Protein AF-A0A7Z2VK58-F1 (afdb_monomer_lite)

Secondary structure (DSSP, 8-state):
------------------SSS-SSSS------------PPP---TTEEEEEEEEEEEETTTTEEEEEEEEEEEETTT--EEEEEEE-GGGPEEPPTTEEEE-TTS--TT-EEEEEETTEEEEEEEEEEEEEETT-TT---EEEEEEEEEETTTTEEEEEEEEETSEEEEETTTTEEEEE----S-----TT-EEEEETTT--EEEEESEEE-TTTHHHHTTSBSSPPPTTPEEEEEEEEESSPPPTTS-EEEETTEEEEEEEEEEPTTS-EEE--B-SS--SEEEEEEETTEEEEEEEETTTTEEEEEEESSTTSS-EESSPTTEEEEEEE-TTSSEEEEEEEEEETTTTEE-S--EEEEEETTT--EEEEEPP-SSS---EEEEEEETTTEEEEEE-S-TT---EEEETTTTEEEE-SS---TTT----BS--TT-S--SPPPEEEETTEE---SS---EEBTTS-EEEEHHHHHHHTTPEEEEETTEEEEEETTEEEEE-GGG-EEETTEEEEEHHHHHHHTTEEEEEE---TT-TT--EEEEEETT-BHHHHHHH-TT-EE-S---EEEEETTTEEEEE-GGGGTTEEEEEETTTEEEEEETTEEEEEEETT--BSSGGGT-----BHHHHHHHH---EEEEETTEEEEEEE-SSEEEEEEEETTEEEEEEEEE---

Organism: NCBI:txid2728023

Foldseek 3Di:
DDDDDDDDDDDDDDDDDDPPPPPPDDPPPPPPPPQPAPPFQPDDFFKKKFKAWDFDDDVVQLKTWIKIWIWIFGQFFLDIDIDMDTDCVPIDHAPPQKHKAQPPPDPSFLKAWAADPVGIKIKGKGKIWIFGNPDPPTDTWMKIWIWIAHPVVRDIDTQDIDIQWGKHDARLQQKIWTFHPPVDDDDQDQFGIFIAHSVPRDTLDGGSDWDHPPCQLVCAQQFPDGADGSWTKTKGWDKDQDDDPPLFDWDDRPSIIITIWIWTAHSNSDIDTTHGDPPRAQWSHWDDDAQKIWTQGADPVLRDTFTFIDNPVPPDTDGPDDRQWDWDWDAFSNRQKIKIKTFGAPPVVRDTWLAIKIWIAGRNPRHTPDIAHDLFDSHSQWDWARQQGRQKTWIDGPDDPGGFTWMAGRNQRFTFGDPDVPPVRRTHGMHHHCNQPNGPDNDAREAELLRTFTHPHGAWTGGSVLFIKGFPVSVLVSVVWDWDDDPQWIWTHDPPFIAIDHNVQWGDTPNTIIHGQQSVCVRQQKAWDWDCDAVVGHPRIHIYIYGLPQFPVSVCVSCVVWDWDQADFAWADDPQQDIDTDGDPNQPQWIWTDDRVFWIFIGGVRTTQWIGRPAFITSGSLRVSQPDQFQVSCCVSQNDADWDDDPQWIWGWDGDPFWIWIFIGRPGGTRHIHTYGHDD

Sequence (680 aa):
MNRLYANVKAAKGFSNAILCMVVLFASMGLGLTIGSGTLNAEGKANVRTDISFDYDSRTDSKQWIPRATITSGDFSNGNITVDKYSFPEFALEAPAKGELSDNCGFKKNNVHWVQTSKGDKVYWADCYSVKASSSSIGFMKIVSRLYEFDVATKQIKLVKEAPDRFIDFYPSFGGYSIYKKDYYNDQVGTDRFHIYSIATNKLVKKVHSVNGEGSENAIMNRYNRAPAPGALIVIELTQTKVEPGSDKFYSKLGNMYYIERTLELFKDGKSKELVFNKNQASREWEKKVGVLLYAKYYDSKKKQWFVGYSTNNGKSFTSISQTGMDATAAFSPNNKYVIVTEVPLNRNKRSKTVDYSTTIVDAATGKTLRKLPIFGSNNFYHTFYWKYGDEMVGVYFFDYKGSKDGYLNLSSGKFTLASDYAERWKVSKNSGSFADLLSPETPPRLILDGKPVSFEEQGPFLAADGQWYVGVSDFAEAVKARMTESRGIVTLSNGAESIKLKSDALISLNGLVYAPVNELTAGFGIVAAFDHGLPGENGKRQLFLYSNRMNQEQFLATYPEAVRVNNQAFYRSIGGNQVERVTGAKTEGYATYGIYNELYFTFKDGKLISIDNGLYPSATMKGLQNYEDKFNSVIQAYGAAKSIKSGSGEILVYPSKDHMKVFYFVGKELQRVFYVPIEK

Radius of gyration: 31.84 Å; chains: 1; bounding box: 99×71×105 Å

pLDDT: mean 73.6, std 17.65, range [22.88, 96.44]

Structure (mmCIF, N/CA/C/O backbone):
data_AF-A0A7Z2VK58-F1
#
_entry.id   AF-A0A7Z2VK58-F1
#
loop_
_atom_site.group_PDB
_atom_site.id
_atom_site.type_symbol
_atom_site.label_atom_id
_atom_site.label_alt_id
_atom_site.label_comp_id
_atom_site.label_asym_id
_atom_site.label_entity_id
_atom_site.label_seq_id
_atom_site.pdbx_PDB_ins_code
_atom_site.Cartn_x
_atom_site.Cartn_y
_atom_site.Cartn_z
_atom_site.occupancy
_atom_site.B_iso_or_equiv
_atom_site.auth_seq_id
_atom_site.auth_comp_id
_atom_site.auth_asym_id
_atom_site.auth_atom_id
_atom_site.pdbx_PDB_model_num
ATOM 1 N N . MET A 1 1 ? -53.753 8.808 -23.499 1.00 30.89 1 MET A N 1
ATOM 2 C CA . MET A 1 1 ? -55.022 8.704 -24.253 1.00 30.89 1 MET A CA 1
ATOM 3 C C . MET A 1 1 ? -54.820 9.403 -25.587 1.00 30.89 1 MET A C 1
ATOM 5 O O . MET A 1 1 ? -54.348 10.522 -25.556 1.00 30.89 1 MET A O 1
ATOM 9 N N . ASN A 1 2 ? -55.102 8.877 -26.768 1.00 29.45 2 ASN A N 1
ATOM 10 C CA . ASN A 1 2 ? -55.418 7.539 -27.249 1.00 29.45 2 ASN A CA 1
ATOM 11 C C . ASN A 1 2 ? -55.186 7.589 -28.775 1.00 29.45 2 ASN A C 1
ATOM 13 O O . ASN A 1 2 ? -55.543 8.579 -29.398 1.00 29.45 2 ASN A O 1
ATOM 17 N N . ARG A 1 3 ? -54.569 6.528 -29.312 1.00 27.14 3 ARG A N 1
ATOM 18 C CA . ARG A 1 3 ? -54.826 5.853 -30.607 1.00 27.14 3 ARG A CA 1
ATOM 19 C C . ARG A 1 3 ? -55.351 6.686 -31.806 1.00 27.14 3 ARG A C 1
ATOM 21 O O . ARG A 1 3 ? -56.432 7.240 -31.723 1.00 27.14 3 ARG A O 1
ATOM 28 N N . LEU A 1 4 ? -54.620 6.786 -32.928 1.00 27.34 4 LEU A N 1
ATOM 29 C CA . LEU A 1 4 ? -54.406 5.801 -34.030 1.00 27.34 4 LEU A CA 1
ATOM 30 C C . LEU A 1 4 ? -55.369 6.008 -35.228 1.00 27.34 4 LEU A C 1
ATOM 32 O O . LEU A 1 4 ? -56.555 6.224 -35.013 1.00 27.34 4 LEU A O 1
ATOM 36 N N . TYR A 1 5 ? -54.822 5.800 -36.443 1.00 28.53 5 TYR A N 1
ATOM 37 C CA . TYR A 1 5 ? -55.423 5.720 -37.802 1.00 28.53 5 TYR A CA 1
ATOM 38 C C . TYR A 1 5 ? -55.646 7.050 -38.555 1.00 28.53 5 TYR A C 1
ATOM 40 O O . TYR A 1 5 ? -56.145 8.001 -37.981 1.00 28.53 5 TYR A O 1
ATOM 48 N N . ALA A 1 6 ? -55.344 7.216 -39.850 1.00 28.52 6 ALA A N 1
ATOM 49 C CA . ALA A 1 6 ? -54.777 6.362 -40.901 1.00 28.52 6 ALA A CA 1
ATOM 50 C C . ALA A 1 6 ? -54.307 7.254 -42.077 1.00 28.52 6 ALA A C 1
ATOM 52 O O . ALA A 1 6 ? -54.926 8.283 -42.331 1.00 28.52 6 ALA A O 1
ATOM 53 N N . ASN A 1 7 ? -53.282 6.841 -42.835 1.00 26.62 7 ASN A N 1
ATOM 54 C CA . ASN A 1 7 ? -53.428 6.533 -44.269 1.00 26.62 7 ASN A CA 1
ATOM 55 C C . ASN A 1 7 ? -52.118 6.033 -44.901 1.00 26.62 7 ASN A C 1
ATOM 57 O O . ASN A 1 7 ? -51.045 6.599 -44.722 1.00 26.62 7 ASN A O 1
ATOM 61 N N . VAL A 1 8 ? -52.262 4.939 -45.650 1.00 25.86 8 VAL A N 1
ATOM 62 C CA . VAL A 1 8 ? -51.248 4.191 -46.403 1.00 25.86 8 VAL A CA 1
ATOM 63 C C . VAL A 1 8 ? -51.611 4.265 -47.884 1.00 25.86 8 VAL A C 1
ATOM 65 O O . VAL A 1 8 ? -52.781 4.073 -48.210 1.00 25.86 8 VAL A O 1
ATOM 68 N N . LYS A 1 9 ? -50.598 4.441 -48.747 1.00 27.02 9 LYS A N 1
ATOM 69 C CA . LYS A 1 9 ? -50.406 3.919 -50.130 1.00 27.02 9 LYS A CA 1
ATOM 70 C C . LYS A 1 9 ? -49.614 4.962 -50.925 1.00 27.02 9 LYS A C 1
ATOM 72 O O . LYS A 1 9 ? -49.885 6.141 -50.784 1.00 27.02 9 LYS A O 1
ATOM 77 N N . ALA A 1 10 ? -48.700 4.663 -51.839 1.00 28.56 10 ALA A N 1
ATOM 78 C CA . ALA A 1 10 ? -47.981 3.492 -52.365 1.00 28.56 10 ALA A CA 1
ATOM 79 C C . ALA A 1 10 ? -47.018 4.132 -53.412 1.00 28.56 10 ALA A C 1
ATOM 81 O O . ALA A 1 10 ? -47.348 5.185 -53.944 1.00 28.56 10 ALA A O 1
ATOM 82 N N . ALA A 1 11 ? -45.819 3.658 -53.745 1.00 25.23 11 ALA A N 1
ATOM 83 C CA . ALA A 1 11 ? -45.472 2.358 -54.311 1.00 25.23 11 ALA A CA 1
ATOM 84 C C . ALA A 1 11 ? -43.927 2.211 -54.305 1.00 25.23 11 ALA A C 1
ATOM 86 O O . ALA A 1 11 ? -43.221 3.187 -54.528 1.00 25.23 11 ALA A O 1
ATOM 87 N N . LYS A 1 12 ? -43.403 1.067 -53.833 1.00 27.70 12 LYS A N 1
ATOM 88 C CA . LYS A 1 12 ? -42.742 -0.020 -54.607 1.00 27.70 12 LYS A CA 1
ATOM 89 C C . LYS A 1 12 ? -41.480 0.417 -55.377 1.00 27.70 12 LYS A C 1
ATOM 91 O O . LYS A 1 12 ? -41.575 1.249 -56.259 1.00 27.70 12 LYS A O 1
ATOM 96 N N . GLY A 1 13 ? -40.303 -0.177 -55.193 1.00 25.44 13 GLY A N 1
ATOM 97 C CA . GLY A 1 13 ? -39.878 -1.304 -54.363 1.00 25.44 13 GLY A CA 1
ATOM 98 C C . GLY A 1 13 ? -38.472 -1.751 -54.785 1.00 25.44 13 GLY A C 1
ATOM 99 O O . GLY A 1 13 ? -38.086 -1.470 -55.908 1.00 25.44 13 GLY A O 1
ATOM 100 N N . PHE A 1 14 ? -37.730 -2.427 -53.903 1.00 26.34 14 PHE A N 1
ATOM 101 C CA . PHE A 1 14 ? -36.815 -3.532 -54.234 1.00 26.34 14 PHE A CA 1
ATOM 102 C C . PHE A 1 14 ? -36.300 -4.187 -52.931 1.00 26.34 14 PHE A C 1
ATOM 104 O O . PHE A 1 14 ? -35.574 -3.577 -52.158 1.00 26.34 14 PHE A O 1
ATOM 111 N N . SER A 1 15 ? -36.744 -5.430 -52.709 1.00 27.09 15 SER A N 1
ATOM 112 C CA . SER A 1 15 ? -36.074 -6.555 -52.031 1.00 27.09 15 SER A CA 1
ATOM 113 C C . SER A 1 15 ? -35.376 -6.368 -50.665 1.00 27.09 15 SER A C 1
ATOM 115 O O . SER A 1 15 ? -34.193 -6.050 -50.582 1.00 27.09 15 SER A O 1
ATOM 117 N N . ASN A 1 16 ? -36.074 -6.789 -49.601 1.00 31.14 16 ASN A N 1
ATOM 118 C CA . ASN A 1 16 ? -35.477 -7.314 -48.368 1.00 31.14 16 ASN A CA 1
ATOM 119 C C . ASN A 1 16 ? -34.833 -8.682 -48.638 1.00 31.14 16 ASN A C 1
ATOM 121 O O . ASN A 1 16 ? -35.554 -9.665 -48.781 1.00 31.14 16 ASN A O 1
ATOM 125 N N . ALA A 1 17 ? -33.503 -8.736 -48.665 1.00 27.98 17 ALA A N 1
ATOM 126 C CA . ALA A 1 17 ? -32.682 -9.883 -48.262 1.00 27.98 17 ALA A CA 1
ATOM 127 C C . ALA A 1 17 ? -31.212 -9.512 -48.496 1.00 27.98 17 ALA A C 1
ATOM 129 O O . ALA A 1 17 ? -30.711 -9.739 -49.583 1.00 27.98 17 ALA A O 1
ATOM 130 N N . ILE A 1 18 ? -30.577 -8.851 -47.521 1.00 33.16 18 ILE A N 1
ATOM 131 C CA . ILE A 1 18 ? -29.134 -8.844 -47.169 1.00 33.16 18 ILE A CA 1
ATOM 132 C C . ILE A 1 18 ? -29.014 -7.844 -46.002 1.00 33.16 18 ILE A C 1
ATOM 134 O O . ILE A 1 18 ? -28.423 -6.774 -46.060 1.00 33.16 18 ILE A O 1
ATOM 138 N N . LEU A 1 19 ? -29.673 -8.195 -44.901 1.00 28.91 19 LEU A N 1
ATOM 139 C CA . LEU A 1 19 ? -29.427 -7.636 -43.579 1.00 28.91 19 LEU A CA 1
ATOM 140 C C . LEU A 1 19 ? -29.107 -8.843 -42.701 1.00 28.91 19 LEU A C 1
ATOM 142 O O . LEU A 1 19 ? -29.980 -9.310 -41.987 1.00 28.91 19 LEU A O 1
ATOM 146 N N . CYS A 1 20 ? -27.917 -9.433 -42.886 1.00 28.00 20 CYS A N 1
ATOM 147 C CA . CYS A 1 20 ? -27.337 -10.394 -41.932 1.00 28.00 20 CYS A CA 1
ATOM 148 C C . CYS A 1 20 ? -25.885 -10.841 -42.211 1.00 28.00 20 CYS A C 1
ATOM 150 O O . CYS A 1 20 ? -25.372 -11.634 -41.430 1.00 28.00 20 CYS A O 1
ATOM 152 N N . MET A 1 21 ? -25.182 -10.382 -43.261 1.00 25.89 21 MET A N 1
ATOM 153 C CA . MET A 1 21 ? -23.877 -10.998 -43.590 1.00 25.89 21 MET A CA 1
ATOM 154 C C . MET A 1 21 ? -22.808 -10.090 -44.220 1.00 25.89 21 MET A C 1
ATOM 156 O O . MET A 1 21 ? -21.965 -10.566 -44.966 1.00 25.89 21 MET A O 1
ATOM 160 N N . VAL A 1 22 ? -22.786 -8.795 -43.886 1.00 29.64 22 VAL A N 1
ATOM 161 C CA . VAL A 1 22 ? -21.616 -7.917 -44.140 1.00 29.64 22 VAL A CA 1
ATOM 162 C C . VAL A 1 22 ? -21.321 -7.062 -42.893 1.00 29.64 22 VAL A C 1
ATOM 164 O O . VAL A 1 22 ? -21.076 -5.864 -42.951 1.00 29.64 22 VAL A O 1
ATOM 167 N N . VAL A 1 23 ? -21.392 -7.717 -41.726 1.00 30.73 23 VAL A N 1
ATOM 168 C CA . VAL A 1 23 ? -20.917 -7.234 -40.409 1.00 30.73 23 VAL A CA 1
ATOM 169 C C . VAL A 1 23 ? -19.491 -7.737 -40.115 1.00 30.73 23 VAL A C 1
ATOM 171 O O . VAL A 1 23 ? -18.920 -7.467 -39.067 1.00 30.73 23 VAL A O 1
ATOM 174 N N . LEU A 1 24 ? -18.841 -8.417 -41.057 1.00 28.34 24 LEU A N 1
ATOM 175 C CA . LEU A 1 24 ? -17.456 -8.854 -40.914 1.00 28.34 24 LEU A CA 1
ATOM 176 C C . LEU A 1 24 ? -16.629 -8.282 -42.064 1.00 28.34 24 LEU A C 1
ATOM 178 O O . LEU A 1 24 ? -16.998 -8.477 -43.213 1.00 28.34 24 LEU A O 1
ATOM 182 N N . PHE A 1 25 ? -15.522 -7.613 -41.716 1.00 26.59 25 PHE A N 1
ATOM 183 C CA . PHE A 1 25 ? -14.381 -7.186 -42.555 1.00 26.59 25 PHE A CA 1
ATOM 184 C C . PHE A 1 25 ? -14.083 -5.688 -42.773 1.00 26.59 25 PHE A C 1
ATOM 186 O O . PHE A 1 25 ? -13.109 -5.389 -43.455 1.00 26.59 25 PHE A O 1
ATOM 193 N N . ALA A 1 26 ? -14.751 -4.740 -42.101 1.00 24.61 26 ALA A N 1
ATOM 194 C CA . ALA A 1 26 ? -14.381 -3.309 -42.197 1.00 24.61 26 ALA A CA 1
ATOM 195 C C . ALA A 1 26 ? -13.849 -2.649 -40.901 1.00 24.61 26 ALA A C 1
ATOM 197 O O . ALA A 1 26 ? -13.736 -1.429 -40.836 1.00 24.61 26 ALA A O 1
ATOM 198 N N . SER A 1 27 ? -13.460 -3.425 -39.881 1.00 27.80 27 SER A N 1
ATOM 199 C CA . SER A 1 27 ? -12.853 -2.898 -38.641 1.00 27.80 27 SER A CA 1
ATOM 200 C C . SER A 1 27 ? -11.600 -3.663 -38.189 1.00 27.80 27 SER A C 1
ATOM 202 O O . SER A 1 27 ? -11.346 -3.818 -36.996 1.00 27.80 27 SER A O 1
ATOM 204 N N . MET A 1 28 ? -10.770 -4.118 -39.136 1.00 24.75 28 MET A N 1
ATOM 205 C CA . MET A 1 28 ? -9.380 -4.517 -38.862 1.00 24.75 28 MET A CA 1
ATOM 206 C C . MET A 1 28 ? -8.486 -3.271 -38.795 1.00 24.75 28 MET A C 1
ATOM 208 O O . MET A 1 28 ? -7.628 -3.022 -39.631 1.00 24.75 28 MET A O 1
ATOM 212 N N . GLY A 1 29 ? -8.752 -2.464 -37.777 1.00 26.09 29 GLY A N 1
ATOM 213 C CA . GLY A 1 29 ? -7.966 -1.309 -37.358 1.00 26.09 29 GLY A CA 1
ATOM 214 C C . GLY A 1 29 ? -7.942 -1.227 -35.835 1.00 26.09 29 GLY A C 1
ATOM 215 O O . GLY A 1 29 ? -7.950 -0.142 -35.270 1.00 26.09 29 GLY A O 1
ATOM 216 N N . LEU A 1 30 ? -7.971 -2.380 -35.157 1.00 25.73 30 LEU A N 1
ATOM 217 C CA . LEU A 1 30 ? -7.721 -2.482 -33.724 1.00 25.73 30 LEU A CA 1
ATOM 218 C C . LEU A 1 30 ? -6.215 -2.338 -33.497 1.00 25.73 30 LEU A C 1
ATOM 220 O O . LEU A 1 30 ? -5.485 -3.305 -33.287 1.00 25.73 30 LEU A O 1
ATOM 224 N N . GLY A 1 31 ? -5.757 -1.088 -33.543 1.00 24.45 31 GLY A N 1
ATOM 225 C CA . GLY A 1 31 ? -4.619 -0.672 -32.746 1.00 24.45 31 GLY A CA 1
ATOM 226 C C . GLY A 1 31 ? -4.983 -0.926 -31.291 1.00 24.45 31 GLY A C 1
ATOM 227 O O . GLY A 1 31 ? -5.636 -0.104 -30.657 1.00 24.45 31 GLY A O 1
ATOM 228 N N . LEU A 1 32 ? -4.606 -2.102 -30.791 1.00 22.88 32 LEU A N 1
ATOM 229 C CA . LEU A 1 32 ? -4.574 -2.415 -29.373 1.00 22.88 32 LEU A CA 1
ATOM 230 C C . LEU A 1 32 ? -3.616 -1.421 -28.712 1.00 22.88 32 LEU A C 1
ATOM 232 O O . LEU A 1 32 ? -2.418 -1.667 -28.581 1.00 22.88 32 LEU A O 1
ATOM 236 N N . THR A 1 33 ? -4.145 -0.273 -28.298 1.00 23.38 33 THR A N 1
ATOM 237 C CA . THR A 1 33 ? -3.557 0.521 -27.230 1.00 23.38 33 THR A CA 1
ATOM 238 C C . THR A 1 33 ? -3.678 -0.313 -25.965 1.00 23.38 33 THR A C 1
ATOM 240 O O . THR A 1 33 ? -4.643 -0.201 -25.214 1.00 23.38 33 THR A O 1
ATOM 243 N N . ILE A 1 34 ? -2.703 -1.198 -25.754 1.00 27.81 34 ILE A N 1
ATOM 244 C CA . ILE A 1 34 ? -2.441 -1.796 -24.450 1.00 27.81 34 ILE A CA 1
ATOM 245 C C . ILE A 1 34 ? -1.882 -0.655 -23.605 1.00 27.81 34 ILE A C 1
ATOM 247 O O . ILE A 1 34 ? -0.672 -0.445 -23.525 1.00 27.81 34 ILE A O 1
ATOM 251 N N . GLY A 1 35 ? -2.783 0.151 -23.047 1.00 24.56 35 GLY A N 1
ATOM 252 C CA . GLY A 1 35 ? -2.442 0.983 -21.912 1.00 24.56 35 GLY A CA 1
ATOM 253 C C . GLY A 1 35 ? -1.941 0.056 -20.815 1.00 24.56 35 GLY A C 1
ATOM 254 O O . GLY A 1 35 ? -2.561 -0.967 -20.530 1.00 24.56 35 GLY A O 1
ATOM 255 N N . SER A 1 36 ? -0.812 0.404 -20.210 1.00 27.41 36 SER A N 1
ATOM 256 C CA . SER A 1 36 ? -0.343 -0.138 -18.935 1.00 27.41 36 SER A CA 1
ATOM 257 C C . SER A 1 36 ? -1.276 0.306 -17.800 1.00 27.41 36 SER A C 1
ATOM 259 O O . SER A 1 36 ? -0.836 0.917 -16.829 1.00 27.41 36 SER A O 1
ATOM 261 N N . GLY A 1 37 ? -2.574 0.076 -17.972 1.00 25.50 37 GLY A N 1
ATOM 262 C CA . GLY A 1 37 ? -3.567 0.241 -16.939 1.00 25.50 37 GLY A CA 1
ATOM 263 C C . GLY A 1 37 ? -3.570 -1.015 -16.095 1.00 25.50 37 GLY A C 1
ATOM 264 O O . GLY A 1 37 ? -3.589 -2.131 -16.614 1.00 25.50 37 GLY A O 1
ATOM 265 N N . THR A 1 38 ? -3.538 -0.831 -14.783 1.00 33.72 38 THR A N 1
ATOM 266 C CA . THR A 1 38 ? -4.127 -1.790 -13.856 1.00 33.72 38 THR A CA 1
ATOM 267 C C . THR A 1 38 ? -5.598 -1.911 -14.236 1.00 33.72 38 THR A C 1
ATOM 269 O O . THR A 1 38 ? -6.423 -1.118 -13.790 1.00 33.72 38 THR A O 1
ATOM 272 N N . LEU A 1 39 ? -5.909 -2.826 -15.154 1.00 30.92 39 LEU A N 1
ATOM 273 C CA . LEU A 1 39 ? -7.269 -3.305 -15.310 1.00 30.92 39 LEU A CA 1
ATOM 274 C C . LEU A 1 39 ? -7.602 -4.003 -13.987 1.00 30.92 39 LEU A C 1
ATOM 276 O O . LEU A 1 39 ? -6.776 -4.698 -13.396 1.00 30.92 39 LEU A O 1
ATOM 280 N N . ASN A 1 40 ? -8.761 -3.682 -13.429 1.00 33.38 40 ASN A N 1
ATOM 281 C CA . ASN A 1 40 ? -9.174 -4.256 -12.161 1.00 33.38 40 ASN A CA 1
ATOM 282 C C . ASN A 1 40 ? -9.306 -5.768 -12.373 1.00 33.38 40 ASN A C 1
ATOM 284 O O . ASN A 1 40 ? -10.006 -6.207 -13.286 1.00 33.38 40 ASN A O 1
ATOM 288 N N . ALA A 1 41 ? -8.605 -6.571 -11.575 1.00 33.81 41 ALA A N 1
ATOM 289 C CA . ALA A 1 41 ? -8.990 -7.965 -11.426 1.00 33.81 41 ALA A CA 1
ATOM 290 C C . ALA A 1 41 ? -10.445 -7.963 -10.934 1.00 33.81 41 ALA A C 1
ATOM 292 O O . ALA A 1 41 ? -10.745 -7.284 -9.949 1.00 33.81 41 ALA A O 1
ATOM 293 N N . GLU A 1 42 ? -11.342 -8.667 -11.628 1.00 38.06 42 GLU A N 1
ATOM 294 C CA . GLU A 1 42 ? -12.734 -8.897 -11.208 1.00 38.06 42 GLU A CA 1
ATOM 295 C C . GLU A 1 42 ? -12.760 -9.828 -9.978 1.00 38.06 42 GLU A C 1
ATOM 297 O O . GLU A 1 42 ? -13.306 -10.929 -9.994 1.00 38.06 42 GLU A O 1
ATOM 302 N N . GLY A 1 43 ? -12.095 -9.418 -8.897 1.00 46.28 43 GLY A N 1
ATOM 303 C CA . GLY A 1 43 ? -12.269 -10.002 -7.578 1.00 46.28 43 GLY A CA 1
ATOM 304 C C . GLY A 1 43 ? -13.648 -9.637 -7.034 1.00 46.28 43 GLY A C 1
ATOM 305 O O . GLY A 1 43 ? -14.248 -8.639 -7.437 1.00 46.28 43 GLY A O 1
ATOM 306 N N . LYS A 1 44 ? -14.161 -10.438 -6.094 1.00 52.41 44 LYS A N 1
ATOM 307 C CA . LYS A 1 44 ? -15.335 -10.044 -5.300 1.00 52.41 44 LYS A CA 1
ATOM 308 C C . LYS A 1 44 ? -15.070 -8.653 -4.714 1.00 52.41 44 LYS A C 1
ATOM 310 O O . LYS A 1 44 ? -13.970 -8.435 -4.211 1.00 52.41 44 LYS A O 1
ATOM 315 N N . ALA A 1 45 ? -16.062 -7.761 -4.777 1.00 57.25 45 ALA A N 1
ATOM 316 C CA . ALA A 1 45 ? -15.920 -6.324 -4.508 1.00 57.25 45 ALA A CA 1
ATOM 317 C C . ALA A 1 45 ? -15.152 -5.970 -3.216 1.00 57.25 45 ALA A C 1
ATOM 319 O O . ALA A 1 45 ? -14.490 -4.944 -3.189 1.00 57.25 45 ALA A O 1
ATOM 320 N N . ASN A 1 46 ? -15.116 -6.859 -2.218 1.00 68.19 46 ASN A N 1
ATOM 321 C CA . ASN A 1 46 ? -14.519 -6.607 -0.907 1.00 68.19 46 ASN A CA 1
ATOM 322 C C . ASN A 1 46 ? -13.394 -7.588 -0.523 1.00 68.19 46 ASN A C 1
ATOM 324 O O . ASN A 1 46 ? -13.096 -7.728 0.655 1.00 68.19 46 ASN A O 1
ATOM 328 N N . VAL A 1 47 ? -12.764 -8.299 -1.468 1.00 74.25 47 VAL A N 1
ATOM 329 C CA . VAL A 1 47 ? -11.693 -9.264 -1.142 1.00 74.25 47 VAL A CA 1
ATOM 330 C C . VAL A 1 47 ? -10.356 -8.831 -1.727 1.00 74.25 47 VAL A C 1
ATOM 332 O O . VAL A 1 47 ? -10.198 -8.725 -2.942 1.00 74.25 47 VAL A O 1
ATOM 335 N N . ARG A 1 48 ? -9.360 -8.672 -0.854 1.00 77.50 48 ARG A N 1
ATOM 336 C CA . ARG A 1 48 ? -7.949 -8.557 -1.228 1.00 77.50 48 ARG A CA 1
ATOM 337 C C . ARG A 1 48 ? -7.322 -9.934 -1.297 1.00 77.50 48 ARG A C 1
ATOM 339 O O . ARG A 1 48 ? -7.475 -10.719 -0.369 1.00 77.50 48 ARG A O 1
ATOM 346 N N . THR A 1 49 ? -6.568 -10.206 -2.357 1.00 75.06 49 THR A N 1
ATOM 347 C CA . THR A 1 49 ? -5.742 -11.417 -2.443 1.00 75.06 49 THR A CA 1
ATOM 348 C C . THR A 1 49 ? -4.275 -11.064 -2.636 1.00 75.06 49 THR A C 1
ATOM 350 O O . THR A 1 49 ? -3.925 -10.336 -3.569 1.00 75.06 49 THR A O 1
ATOM 353 N N . ASP A 1 50 ? -3.442 -11.643 -1.775 1.00 75.38 50 ASP A N 1
ATOM 354 C CA . ASP A 1 50 ? -1.990 -11.549 -1.775 1.00 75.38 50 ASP A CA 1
ATOM 355 C C . ASP A 1 50 ? -1.397 -12.924 -2.085 1.00 75.38 50 ASP A C 1
ATOM 357 O O . ASP A 1 50 ? -1.855 -13.945 -1.571 1.00 75.38 50 ASP A O 1
ATOM 361 N N . ILE A 1 51 ? -0.351 -12.957 -2.910 1.00 76.94 51 ILE A N 1
ATOM 362 C CA . ILE A 1 51 ? 0.368 -14.192 -3.228 1.00 76.94 51 ILE A CA 1
ATOM 363 C C . ILE A 1 51 ? 1.842 -13.997 -2.898 1.00 76.94 51 ILE A C 1
ATOM 365 O O . ILE A 1 51 ? 2.487 -13.047 -3.358 1.00 76.94 51 ILE A O 1
ATOM 369 N N . SER A 1 52 ? 2.376 -14.911 -2.095 1.00 77.94 52 SER A N 1
ATOM 370 C CA . SER A 1 52 ? 3.798 -15.010 -1.793 1.00 77.94 52 SER A CA 1
ATOM 371 C C . SER A 1 52 ? 4.334 -16.375 -2.202 1.00 77.94 52 SER A C 1
ATOM 373 O O . SER A 1 52 ? 3.591 -17.355 -2.283 1.00 77.94 52 SER A O 1
ATOM 375 N N . PHE A 1 53 ? 5.630 -16.423 -2.487 1.00 79.62 53 PHE A N 1
ATOM 376 C CA . PHE A 1 53 ? 6.320 -17.651 -2.843 1.00 79.62 53 PHE A CA 1
ATOM 377 C C . PHE A 1 53 ? 7.452 -17.898 -1.865 1.00 79.62 53 PHE A C 1
ATOM 379 O O . PHE A 1 53 ? 8.187 -16.981 -1.491 1.00 79.62 53 PHE A O 1
ATOM 386 N N . ASP A 1 54 ? 7.584 -19.146 -1.457 1.00 81.25 54 ASP A N 1
ATOM 387 C CA . ASP A 1 54 ? 8.671 -19.614 -0.627 1.00 81.25 54 ASP A CA 1
ATOM 388 C C . ASP A 1 54 ? 8.997 -21.075 -0.945 1.00 81.25 54 ASP A C 1
ATOM 390 O O . ASP A 1 54 ? 8.568 -21.640 -1.954 1.00 81.25 54 ASP A O 1
ATOM 394 N N . TYR A 1 55 ? 9.828 -21.662 -0.094 1.00 82.38 55 TYR A N 1
ATOM 395 C CA . TYR A 1 55 ? 10.209 -23.055 -0.167 1.00 82.38 55 TYR A CA 1
ATOM 396 C C . TYR A 1 55 ? 9.758 -23.764 1.103 1.00 82.38 55 TYR A C 1
ATOM 398 O O . TYR A 1 55 ? 10.034 -23.296 2.210 1.00 82.38 55 TYR A O 1
ATOM 406 N N . ASP A 1 56 ? 9.105 -24.913 0.950 1.00 82.31 56 ASP A N 1
ATOM 407 C CA . ASP A 1 56 ? 8.945 -25.857 2.049 1.00 82.31 56 ASP A CA 1
ATOM 408 C C . ASP A 1 56 ? 10.281 -26.592 2.231 1.00 82.31 56 ASP A C 1
ATOM 410 O O . ASP A 1 56 ? 10.640 -27.465 1.437 1.00 82.31 56 ASP A O 1
ATOM 414 N N . SER A 1 57 ? 11.074 -26.168 3.220 1.00 63.84 57 SER A N 1
ATOM 415 C CA . SER A 1 57 ? 12.350 -26.804 3.550 1.00 63.84 57 SER A CA 1
ATOM 416 C C . SER A 1 57 ? 12.104 -27.942 4.532 1.00 63.84 57 SER A C 1
ATOM 418 O O . SER A 1 57 ? 11.975 -27.731 5.739 1.00 63.84 57 SER A O 1
ATOM 420 N N . ARG A 1 58 ? 12.046 -29.162 4.015 1.00 58.59 58 ARG A N 1
ATOM 421 C CA . ARG A 1 58 ? 11.952 -30.373 4.824 1.00 58.59 58 ARG A CA 1
ATOM 422 C C . ARG A 1 58 ? 13.362 -30.795 5.237 1.00 58.59 58 ARG A C 1
ATOM 424 O O . ARG A 1 58 ? 14.136 -31.265 4.401 1.00 58.59 58 ARG A O 1
ATOM 431 N N . THR A 1 59 ? 13.725 -30.544 6.499 1.00 51.75 59 THR A N 1
ATOM 432 C CA . THR A 1 59 ? 15.072 -30.768 7.072 1.00 51.75 59 THR A CA 1
ATOM 433 C C . THR A 1 59 ? 15.559 -32.213 6.948 1.00 51.75 59 THR A C 1
ATOM 435 O O . THR A 1 59 ? 16.762 -32.451 6.886 1.00 51.75 59 THR A O 1
ATOM 438 N N . ASP A 1 60 ? 14.635 -33.162 6.861 1.00 56.94 60 ASP A N 1
ATOM 439 C CA . ASP A 1 60 ? 14.844 -34.593 6.640 1.00 56.94 60 ASP A CA 1
ATOM 440 C C . ASP A 1 60 ? 15.131 -34.960 5.170 1.00 56.94 60 ASP A C 1
ATOM 442 O O . ASP A 1 60 ? 15.848 -35.923 4.905 1.00 56.94 60 ASP A O 1
ATOM 446 N N . SER A 1 61 ? 14.628 -34.182 4.207 1.00 56.53 61 SER A N 1
ATOM 447 C CA . SER A 1 61 ? 14.657 -34.533 2.776 1.00 56.53 61 SER A CA 1
ATOM 448 C C . SER A 1 61 ? 15.824 -33.951 1.968 1.00 56.53 61 SER A C 1
ATOM 450 O O . SER A 1 61 ? 16.036 -34.366 0.833 1.00 56.53 61 SER A O 1
ATOM 452 N N . LYS A 1 62 ? 16.571 -32.966 2.496 1.00 69.88 62 LYS A N 1
ATOM 453 C CA . LYS A 1 62 ? 17.512 -32.130 1.708 1.00 69.88 62 LYS A CA 1
ATOM 454 C C . LYS A 1 62 ? 16.890 -31.528 0.429 1.00 69.88 62 LYS A C 1
ATOM 456 O O . LYS A 1 62 ? 17.619 -31.164 -0.499 1.00 69.88 62 LYS A O 1
ATOM 461 N N . GLN A 1 63 ? 15.564 -31.416 0.382 1.00 80.75 63 GLN A N 1
ATOM 462 C CA . GLN A 1 63 ? 14.829 -30.875 -0.750 1.00 80.75 63 GLN A CA 1
ATOM 463 C C . GLN A 1 63 ? 14.215 -29.521 -0.403 1.00 80.75 63 GLN A C 1
ATOM 465 O O . GLN A 1 63 ? 13.748 -29.296 0.717 1.00 80.75 63 GLN A O 1
ATOM 470 N N . TRP A 1 64 ? 14.206 -28.615 -1.378 1.00 84.38 64 TRP A N 1
ATOM 471 C CA . TRP A 1 64 ? 13.421 -27.384 -1.325 1.00 84.38 64 TRP A CA 1
ATOM 472 C C . TRP A 1 64 ? 12.275 -27.496 -2.319 1.00 84.38 64 TRP A C 1
ATOM 474 O O . TRP A 1 64 ? 12.497 -27.533 -3.529 1.00 84.38 64 TRP A O 1
ATOM 484 N N . ILE A 1 65 ? 11.046 -27.552 -1.810 1.00 87.38 65 ILE A N 1
ATOM 485 C CA . ILE A 1 65 ? 9.846 -27.669 -2.642 1.00 87.38 65 ILE A CA 1
ATOM 486 C C . ILE A 1 65 ? 9.243 -26.275 -2.830 1.00 87.38 65 ILE A C 1
ATOM 488 O O . ILE A 1 65 ? 8.863 -25.666 -1.826 1.00 87.38 65 ILE A O 1
ATOM 492 N N . PRO A 1 66 ? 9.150 -25.751 -4.069 1.00 88.94 66 PRO A N 1
ATOM 493 C CA . PRO A 1 66 ? 8.439 -24.510 -4.349 1.00 88.94 66 PRO A CA 1
ATOM 494 C C . PRO A 1 66 ? 7.036 -24.521 -3.746 1.00 88.94 66 PRO A C 1
ATOM 496 O O . PRO A 1 66 ? 6.296 -25.499 -3.894 1.00 88.94 66 PRO A O 1
ATOM 499 N N . ARG A 1 67 ? 6.654 -23.428 -3.090 1.00 87.50 67 ARG A N 1
ATOM 500 C CA . ARG A 1 67 ? 5.328 -23.265 -2.504 1.00 87.50 67 ARG A CA 1
ATOM 501 C C . ARG A 1 67 ? 4.794 -21.865 -2.772 1.00 87.50 67 ARG A C 1
ATOM 503 O O . ARG A 1 67 ? 5.489 -20.873 -2.577 1.00 87.50 67 ARG A O 1
ATOM 510 N N . ALA A 1 68 ? 3.540 -21.796 -3.203 1.00 86.19 68 ALA A N 1
ATOM 511 C CA . 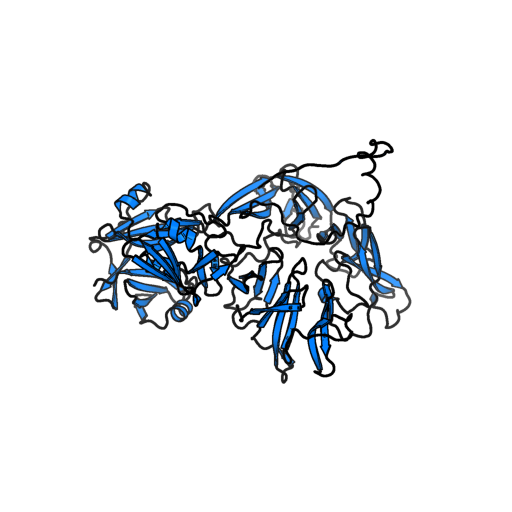ALA A 1 68 ? 2.768 -20.565 -3.268 1.00 86.19 68 ALA A CA 1
ATOM 512 C C . ALA A 1 68 ? 1.840 -20.497 -2.051 1.00 86.19 68 ALA A C 1
ATOM 514 O O . ALA A 1 68 ? 1.118 -21.451 -1.759 1.00 86.19 68 ALA A O 1
ATOM 515 N N . THR A 1 69 ? 1.844 -19.368 -1.351 1.00 82.31 69 THR A N 1
ATOM 516 C CA . THR A 1 69 ? 0.878 -19.063 -0.294 1.00 82.31 69 THR A CA 1
ATOM 517 C C . THR A 1 69 ? -0.055 -17.974 -0.802 1.00 82.31 69 THR A C 1
ATOM 519 O O . THR A 1 69 ? 0.400 -16.885 -1.153 1.00 82.31 69 THR A O 1
ATOM 522 N N . ILE A 1 70 ? -1.349 -18.279 -0.855 1.00 81.88 70 ILE A N 1
ATOM 523 C CA . ILE A 1 70 ? -2.411 -17.343 -1.213 1.00 81.88 70 ILE A CA 1
ATOM 524 C C . ILE A 1 70 ? -3.103 -16.913 0.074 1.00 81.88 70 ILE A C 1
ATOM 526 O O . ILE A 1 70 ? -3.701 -17.738 0.760 1.00 81.88 70 ILE A O 1
ATOM 530 N N . THR A 1 71 ? -3.035 -15.626 0.384 1.00 77.38 71 THR A N 1
ATOM 531 C CA . THR A 1 71 ? -3.749 -15.021 1.505 1.00 77.38 71 THR A CA 1
ATOM 532 C C . THR A 1 71 ? -4.881 -14.175 0.948 1.00 77.38 71 THR A C 1
ATOM 534 O O . THR A 1 71 ? -4.624 -13.210 0.232 1.00 77.38 71 THR A O 1
ATOM 537 N N . SER A 1 72 ? -6.125 -14.508 1.278 1.00 78.94 72 SER A N 1
ATOM 538 C CA . SER A 1 72 ? -7.292 -13.704 0.913 1.00 78.94 72 SER A CA 1
ATOM 539 C C . SER A 1 72 ? -7.906 -13.090 2.164 1.00 78.94 72 SER A C 1
ATOM 541 O O . SER A 1 72 ? -8.208 -13.800 3.118 1.00 78.94 72 SER A O 1
ATOM 543 N N . GLY A 1 73 ? -8.062 -11.770 2.166 1.00 77.50 73 GLY A N 1
ATOM 544 C CA . GLY A 1 73 ? -8.654 -10.999 3.251 1.00 77.50 73 GLY A CA 1
ATOM 545 C C . GLY A 1 73 ? -9.932 -10.304 2.795 1.00 77.50 73 GLY A C 1
ATOM 546 O O . GLY A 1 73 ? -9.933 -9.633 1.765 1.00 77.50 73 GLY A O 1
ATOM 547 N N . ASP A 1 74 ? -11.003 -10.453 3.562 1.00 82.56 74 ASP A N 1
ATOM 548 C CA . ASP A 1 74 ? -12.301 -9.833 3.304 1.00 82.56 74 ASP A CA 1
ATOM 549 C C . ASP A 1 74 ? -12.429 -8.514 4.084 1.00 82.56 74 ASP A C 1
ATOM 551 O O . ASP A 1 74 ? -12.376 -8.483 5.315 1.00 82.56 74 ASP A O 1
ATOM 555 N N . PHE A 1 75 ? -12.580 -7.406 3.360 1.00 82.88 75 PHE A N 1
ATOM 556 C CA . PHE A 1 75 ? -12.732 -6.066 3.916 1.00 82.88 75 PHE A CA 1
ATOM 557 C C . PHE A 1 75 ? -14.048 -5.879 4.669 1.00 82.88 75 PHE A C 1
ATOM 559 O O . PHE A 1 75 ? -14.103 -5.033 5.557 1.00 82.88 75 PHE A O 1
ATOM 566 N N . SER A 1 76 ? -15.077 -6.678 4.383 1.00 81.94 76 SER A N 1
ATOM 567 C CA . SER A 1 76 ? -16.377 -6.565 5.047 1.00 81.94 76 SER A CA 1
ATOM 568 C C . SER A 1 76 ? -16.366 -7.109 6.472 1.00 81.94 76 SER A C 1
ATOM 570 O O . SER A 1 76 ? -17.180 -6.707 7.285 1.00 81.94 76 SER A O 1
ATOM 572 N N . ASN A 1 77 ? -15.475 -8.037 6.817 1.00 80.88 77 ASN A N 1
ATOM 573 C CA . ASN A 1 77 ? -15.558 -8.742 8.105 1.00 80.88 77 ASN A CA 1
ATOM 574 C C . ASN A 1 77 ? -14.192 -9.071 8.729 1.00 80.88 77 ASN A C 1
ATOM 576 O O . ASN A 1 77 ? -14.140 -9.593 9.843 1.00 80.88 77 ASN A O 1
ATOM 580 N N . GLY A 1 78 ? -13.089 -8.771 8.040 1.00 76.12 78 GLY A N 1
ATOM 581 C CA . GLY A 1 78 ? -11.733 -9.048 8.510 1.00 76.12 78 GLY A CA 1
ATOM 582 C C . GLY A 1 78 ? -11.338 -10.526 8.458 1.00 76.12 78 GLY A C 1
ATOM 583 O O . GLY A 1 78 ? -10.308 -10.902 9.017 1.00 76.12 78 GLY A O 1
ATOM 584 N N . ASN A 1 79 ? -12.135 -11.393 7.822 1.00 79.94 79 ASN A N 1
ATOM 585 C CA . ASN A 1 79 ? -11.788 -12.802 7.677 1.00 79.94 79 ASN A CA 1
ATOM 586 C C . ASN A 1 79 ? -10.592 -12.955 6.742 1.00 79.94 79 ASN A C 1
ATOM 588 O O . ASN A 1 79 ? -10.571 -12.411 5.639 1.00 79.94 79 ASN A O 1
ATOM 592 N N . ILE A 1 80 ? -9.621 -13.753 7.183 1.00 76.94 80 ILE A N 1
ATOM 593 C CA . ILE A 1 80 ? -8.428 -14.091 6.413 1.00 76.94 80 ILE A CA 1
ATOM 594 C C . ILE A 1 80 ? -8.405 -15.599 6.186 1.00 76.94 80 ILE A C 1
ATOM 596 O O . ILE A 1 80 ? -8.430 -16.378 7.145 1.00 76.94 80 ILE A O 1
ATOM 600 N N . THR A 1 81 ? -8.317 -16.004 4.923 1.00 81.25 81 THR A N 1
ATOM 601 C CA . THR A 1 81 ? -8.048 -17.382 4.505 1.00 81.25 81 THR A CA 1
ATOM 602 C C . THR A 1 81 ? -6.631 -17.476 3.959 1.00 81.25 81 THR A C 1
ATOM 604 O O . THR A 1 81 ? -6.191 -16.605 3.211 1.00 81.25 81 THR A O 1
ATOM 607 N N . VAL A 1 82 ? -5.908 -18.530 4.337 1.00 82.25 82 VAL A N 1
ATOM 608 C CA . VAL A 1 82 ? -4.540 -18.782 3.873 1.00 82.25 82 VAL A CA 1
ATOM 609 C C . VAL A 1 82 ? -4.485 -20.176 3.271 1.00 82.25 82 VAL A C 1
ATOM 611 O O . VAL A 1 82 ? -4.540 -21.167 3.997 1.00 82.25 82 VAL A O 1
ATOM 614 N N . ASP A 1 83 ? -4.325 -20.237 1.956 1.00 84.50 83 ASP A N 1
ATOM 615 C CA . ASP A 1 83 ? -4.177 -21.481 1.214 1.00 84.50 83 ASP A CA 1
ATOM 616 C C . ASP A 1 83 ? -2.720 -21.661 0.792 1.00 84.50 83 ASP A C 1
ATOM 618 O O . ASP A 1 83 ? -2.083 -20.741 0.273 1.00 84.50 83 ASP A O 1
ATOM 622 N N . LYS A 1 84 ? -2.182 -22.862 0.992 1.00 87.44 84 LYS A N 1
ATOM 623 C CA . LYS A 1 84 ? -0.803 -23.204 0.630 1.00 87.44 84 LYS A CA 1
ATOM 624 C C . LYS A 1 84 ? -0.803 -24.274 -0.449 1.00 87.44 84 LYS A C 1
ATOM 626 O O . LYS A 1 84 ? -1.421 -25.321 -0.281 1.00 87.44 84 LYS A O 1
ATOM 631 N N . TYR A 1 85 ? -0.062 -24.022 -1.520 1.00 90.56 85 TYR A N 1
ATOM 632 C CA . TYR A 1 85 ? 0.068 -24.911 -2.669 1.00 90.56 85 TYR A CA 1
ATOM 633 C C . TYR A 1 85 ? 1.540 -25.251 -2.860 1.00 90.56 85 TYR A C 1
ATOM 635 O O . TYR A 1 85 ? 2.345 -24.366 -3.144 1.00 90.56 85 TYR A O 1
ATOM 643 N N . SER A 1 86 ? 1.895 -26.517 -2.667 1.00 91.69 86 SER A N 1
ATOM 644 C CA . SER A 1 86 ? 3.253 -27.024 -2.876 1.00 91.69 86 SER A CA 1
ATOM 645 C C . SER A 1 86 ? 3.363 -27.690 -4.242 1.00 91.69 86 SER A C 1
ATOM 647 O O . SER A 1 86 ? 2.415 -28.338 -4.681 1.00 91.69 86 SER A O 1
ATOM 649 N N . PHE A 1 87 ? 4.539 -27.591 -4.864 1.00 92.75 87 PHE A N 1
ATOM 650 C CA . PHE A 1 87 ? 4.804 -28.128 -6.203 1.00 92.75 87 PHE A CA 1
ATOM 651 C C . PHE A 1 87 ? 6.021 -29.070 -6.195 1.00 92.75 87 PHE A C 1
ATOM 653 O O . PHE A 1 87 ? 7.125 -28.671 -6.589 1.00 92.75 87 PHE A O 1
ATOM 660 N N . PRO A 1 88 ? 5.870 -30.310 -5.682 1.00 90.69 88 PRO A N 1
ATOM 661 C CA . PRO A 1 88 ? 6.962 -31.282 -5.564 1.00 90.69 88 PRO A CA 1
ATOM 662 C C . PRO A 1 88 ? 7.634 -31.635 -6.895 1.00 90.69 88 PRO A C 1
ATOM 664 O O . PRO A 1 88 ? 8.812 -31.968 -6.917 1.00 90.69 88 PRO A O 1
ATOM 667 N N . GLU A 1 89 ? 6.923 -31.527 -8.014 1.00 90.56 89 GLU A N 1
ATOM 668 C CA . GLU A 1 89 ? 7.448 -31.765 -9.359 1.00 90.56 89 GLU A CA 1
ATOM 669 C C . GLU A 1 89 ? 8.545 -30.769 -9.778 1.00 90.56 89 GLU A C 1
ATOM 671 O O . GLU A 1 89 ? 9.312 -31.047 -10.699 1.00 90.56 89 GLU A O 1
ATOM 676 N N . PHE A 1 90 ? 8.659 -29.633 -9.080 1.00 90.25 90 PHE A N 1
ATOM 677 C CA . PHE A 1 90 ? 9.727 -28.644 -9.252 1.00 90.25 90 PHE A CA 1
ATOM 678 C C . PHE A 1 90 ? 10.718 -28.621 -8.078 1.00 90.25 90 PHE A C 1
ATOM 680 O O . PHE A 1 90 ? 11.491 -27.665 -7.948 1.00 90.25 90 PHE A O 1
ATOM 687 N N . ALA A 1 91 ? 10.702 -29.650 -7.221 1.00 88.44 91 ALA A N 1
ATOM 688 C CA . ALA A 1 91 ? 11.589 -29.750 -6.071 1.00 88.44 91 ALA A CA 1
ATOM 689 C C . ALA A 1 91 ? 13.066 -29.637 -6.473 1.00 88.44 91 ALA A C 1
ATOM 691 O O . ALA A 1 91 ? 13.526 -30.168 -7.486 1.00 88.44 91 ALA A O 1
ATOM 692 N N . LEU A 1 92 ? 13.818 -28.924 -5.644 1.00 84.06 92 LEU A N 1
ATOM 693 C CA . LEU A 1 92 ? 15.263 -28.823 -5.730 1.00 84.06 92 LEU A CA 1
ATOM 694 C C . LEU A 1 92 ? 15.889 -29.844 -4.806 1.00 84.06 92 LEU A C 1
ATOM 696 O O . LEU A 1 92 ? 15.599 -29.836 -3.615 1.00 84.06 92 LEU A O 1
ATOM 700 N N . GLU A 1 93 ? 16.795 -30.657 -5.328 1.00 82.25 93 GLU A N 1
ATOM 701 C CA . GLU A 1 93 ? 17.554 -31.604 -4.521 1.00 82.25 93 GLU A CA 1
ATOM 702 C C . GLU A 1 93 ? 18.953 -31.058 -4.246 1.00 82.25 93 GLU A C 1
ATOM 704 O O . GLU A 1 93 ? 19.666 -30.632 -5.163 1.00 82.25 93 GLU A O 1
ATOM 709 N N . ALA A 1 94 ? 19.373 -31.078 -2.981 1.00 73.44 94 ALA A N 1
ATOM 710 C CA . ALA A 1 94 ? 20.774 -30.846 -2.675 1.00 73.44 94 ALA A CA 1
ATOM 711 C C . ALA A 1 94 ? 21.631 -32.000 -3.235 1.00 73.44 94 ALA A C 1
ATOM 713 O O . ALA A 1 94 ? 21.218 -33.162 -3.189 1.00 73.44 94 ALA A O 1
ATOM 714 N N . PRO A 1 95 ? 22.862 -31.733 -3.706 1.00 70.19 95 PRO A N 1
ATOM 715 C CA . PRO A 1 95 ? 23.781 -32.797 -4.088 1.00 70.19 95 PRO A CA 1
ATOM 716 C C . PRO A 1 95 ? 24.072 -33.724 -2.905 1.00 70.19 95 PRO A C 1
ATOM 718 O O . PRO A 1 95 ? 24.101 -33.285 -1.753 1.00 70.19 95 PRO A O 1
ATOM 721 N N . ALA A 1 96 ? 24.427 -34.981 -3.188 1.00 68.56 96 ALA A N 1
ATOM 722 C CA . ALA A 1 96 ? 24.754 -35.978 -2.161 1.00 68.56 96 ALA A CA 1
ATOM 723 C C . ALA A 1 96 ? 25.759 -35.471 -1.099 1.00 68.56 96 ALA A C 1
ATOM 725 O O . ALA A 1 96 ? 25.621 -35.779 0.086 1.00 68.56 96 ALA A O 1
ATOM 726 N N . LYS A 1 97 ? 26.733 -34.645 -1.516 1.00 65.00 97 LYS A N 1
ATOM 727 C CA . LYS A 1 97 ? 27.745 -33.986 -0.668 1.00 65.00 97 LYS A CA 1
ATOM 728 C C . LYS A 1 97 ? 27.663 -32.452 -0.749 1.00 65.00 97 LYS A C 1
ATOM 730 O O . LYS A 1 97 ? 28.671 -31.785 -0.980 1.00 65.00 97 LYS A O 1
ATOM 735 N N . GLY A 1 98 ? 26.464 -31.885 -0.631 1.00 69.44 98 GLY A N 1
ATOM 736 C CA . GLY A 1 98 ? 26.264 -30.437 -0.690 1.00 69.44 98 GLY A CA 1
ATOM 737 C C . GLY A 1 98 ? 25.008 -29.941 0.020 1.00 69.44 98 GLY A C 1
ATOM 738 O O . GLY A 1 98 ? 24.229 -30.730 0.554 1.00 69.44 98 GLY A O 1
ATOM 739 N N . GLU A 1 99 ? 24.832 -28.622 0.011 1.00 74.00 99 GLU A N 1
ATOM 740 C CA . GLU A 1 99 ? 23.662 -27.919 0.549 1.00 74.00 99 GLU A CA 1
ATOM 741 C C . GLU A 1 99 ? 23.111 -26.910 -0.470 1.00 74.00 99 GLU A C 1
ATOM 743 O O . GLU A 1 99 ? 23.862 -26.346 -1.277 1.00 74.00 99 GLU A O 1
ATOM 748 N N . LEU A 1 100 ? 21.794 -26.693 -0.421 1.00 74.88 100 LEU A N 1
ATOM 749 C CA . LEU A 1 100 ? 21.123 -25.582 -1.095 1.00 74.88 100 LEU A CA 1
ATOM 750 C C . LEU A 1 100 ? 21.197 -24.342 -0.205 1.00 74.88 100 LEU A C 1
ATOM 752 O O . LEU A 1 100 ? 21.045 -24.431 1.013 1.00 74.88 100 LEU A O 1
ATOM 756 N N . SER A 1 101 ? 21.427 -23.182 -0.809 1.00 73.62 101 SER A N 1
ATOM 757 C CA . SER A 1 101 ? 21.533 -21.918 -0.089 1.00 73.62 101 SER A CA 1
ATOM 758 C C . SER A 1 101 ? 20.874 -20.778 -0.865 1.00 73.62 101 SER A C 1
ATOM 760 O O . SER A 1 101 ? 20.981 -20.698 -2.084 1.00 73.62 101 SER A O 1
ATOM 762 N N . ASP A 1 102 ? 20.216 -19.858 -0.160 1.00 69.38 102 ASP A N 1
ATOM 763 C CA . ASP A 1 102 ? 19.524 -18.686 -0.718 1.00 69.38 102 ASP A CA 1
ATOM 764 C C . ASP A 1 102 ? 20.448 -17.451 -0.798 1.00 69.38 102 ASP A C 1
ATOM 766 O O . ASP A 1 102 ? 20.010 -16.317 -0.987 1.00 69.38 102 ASP A O 1
ATOM 770 N N . ASN A 1 103 ? 21.764 -17.668 -0.704 1.00 63.66 103 ASN A N 1
ATOM 771 C CA . ASN A 1 103 ? 22.784 -16.625 -0.569 1.00 63.66 103 ASN A CA 1
ATOM 772 C C . ASN A 1 103 ? 23.164 -15.893 -1.871 1.00 63.66 103 ASN A C 1
ATOM 774 O O . ASN A 1 103 ? 24.086 -15.079 -1.864 1.00 63.66 103 ASN A O 1
ATOM 778 N N . CYS A 1 104 ? 22.492 -16.124 -3.002 1.00 63.81 104 CYS A N 1
ATOM 779 C CA . CYS A 1 104 ? 22.845 -15.460 -4.267 1.00 63.81 104 CYS A CA 1
ATOM 780 C C . CYS A 1 104 ? 22.298 -14.021 -4.410 1.00 63.81 104 CYS A C 1
ATOM 782 O O . CYS A 1 104 ? 22.350 -13.427 -5.486 1.00 63.81 104 CYS A O 1
ATOM 784 N N . GLY A 1 105 ? 21.847 -13.409 -3.311 1.00 52.53 105 GLY A N 1
ATOM 785 C CA . GLY A 1 105 ? 21.661 -11.959 -3.216 1.00 52.53 105 GLY A CA 1
ATOM 786 C C . GLY A 1 105 ? 20.381 -11.410 -3.849 1.00 52.53 105 GLY A C 1
ATOM 787 O O . GLY A 1 105 ? 20.208 -10.192 -3.870 1.00 52.53 105 GLY A O 1
ATOM 788 N N . PHE A 1 106 ? 19.473 -12.271 -4.312 1.00 50.25 106 PHE A N 1
ATOM 789 C CA . PHE A 1 106 ? 18.121 -11.877 -4.695 1.00 50.25 106 PHE A CA 1
ATOM 790 C C . PHE A 1 106 ? 17.145 -12.225 -3.578 1.00 50.25 106 PHE A C 1
ATOM 792 O O . PHE A 1 106 ? 17.036 -13.369 -3.147 1.00 50.25 106 PHE A O 1
ATOM 799 N N . LYS A 1 107 ? 16.461 -11.196 -3.070 1.00 48.94 107 LYS A N 1
ATOM 800 C CA . LYS A 1 107 ? 15.440 -11.339 -2.030 1.00 48.94 107 LYS A CA 1
ATOM 801 C C . LYS A 1 107 ? 14.364 -12.301 -2.543 1.00 48.94 107 LYS A C 1
ATOM 803 O O . LYS A 1 107 ? 13.975 -12.182 -3.701 1.00 48.94 107 LYS A O 1
ATOM 808 N N . LYS A 1 108 ? 13.814 -13.145 -1.662 1.00 47.22 108 LYS A N 1
ATOM 809 C CA . LYS A 1 108 ? 12.623 -14.018 -1.834 1.00 47.22 108 LYS A CA 1
ATOM 810 C C . LYS A 1 108 ? 11.362 -13.323 -2.412 1.00 47.22 108 LYS A C 1
ATOM 812 O O . LYS A 1 108 ? 10.306 -13.925 -2.504 1.00 47.22 108 LYS A O 1
ATOM 817 N N . ASN A 1 109 ? 11.469 -12.059 -2.820 1.00 51.12 109 ASN A N 1
ATOM 818 C CA . ASN A 1 109 ? 10.390 -11.123 -3.089 1.00 51.12 109 ASN A CA 1
ATOM 819 C C . ASN A 1 109 ? 10.404 -10.598 -4.538 1.00 51.12 109 ASN A C 1
ATOM 821 O O . ASN A 1 109 ? 9.742 -9.599 -4.813 1.00 51.12 109 ASN A O 1
ATOM 825 N N . ASN A 1 110 ? 11.164 -11.206 -5.462 1.00 62.69 110 ASN A N 1
ATOM 826 C CA . ASN A 1 110 ? 11.115 -10.848 -6.887 1.00 62.69 110 ASN A CA 1
ATOM 827 C C . ASN A 1 110 ? 9.879 -11.486 -7.549 1.00 62.69 110 ASN A C 1
ATOM 829 O O . ASN A 1 110 ? 9.965 -12.402 -8.367 1.00 62.69 110 ASN A O 1
ATOM 833 N N . VAL A 1 111 ? 8.709 -11.055 -7.079 1.00 61.06 111 VAL A N 1
ATOM 834 C CA . VAL A 1 111 ? 7.398 -11.588 -7.441 1.00 61.06 111 VAL A CA 1
ATOM 835 C C . VAL A 1 111 ? 6.592 -10.475 -8.104 1.00 61.06 111 VAL A C 1
ATOM 837 O O . VAL A 1 111 ? 6.439 -9.384 -7.550 1.00 61.06 111 VAL A O 1
ATOM 840 N N . HIS A 1 112 ? 6.060 -10.748 -9.291 1.00 65.69 112 HIS A N 1
ATOM 841 C CA . HIS A 1 112 ? 5.397 -9.760 -10.130 1.00 65.69 112 HIS A CA 1
ATOM 842 C C . HIS A 1 112 ? 4.068 -10.269 -10.672 1.00 65.69 112 HIS A C 1
ATOM 844 O O . HIS A 1 112 ? 4.005 -11.295 -11.339 1.00 65.69 112 HIS A O 1
ATOM 850 N N . TRP A 1 113 ? 3.012 -9.494 -10.459 1.00 63.28 113 TRP A N 1
ATOM 851 C CA . TRP A 1 113 ? 1.698 -9.764 -11.032 1.00 63.28 113 TRP A CA 1
ATOM 852 C C . TRP A 1 113 ? 1.592 -9.202 -12.444 1.00 63.28 113 TRP A C 1
ATOM 854 O O . TRP A 1 113 ? 1.979 -8.057 -12.699 1.00 63.28 113 TRP A O 1
ATOM 864 N N . VAL A 1 114 ? 1.027 -10.000 -13.343 1.00 60.72 114 VAL A N 1
ATOM 865 C CA . VAL A 1 114 ? 0.670 -9.615 -14.704 1.00 60.72 114 VAL A CA 1
ATOM 866 C C . VAL A 1 114 ? -0.725 -10.150 -14.990 1.00 60.72 114 VAL A C 1
ATOM 868 O O . VAL A 1 114 ? -0.939 -11.356 -15.094 1.00 60.72 114 VAL A O 1
ATOM 871 N N . GLN A 1 115 ? -1.676 -9.244 -15.161 1.00 56.56 115 GLN A N 1
ATOM 872 C CA . GLN A 1 115 ? -2.996 -9.610 -15.646 1.00 56.56 115 GLN A CA 1
ATOM 873 C C . GLN A 1 115 ? -2.925 -9.898 -17.146 1.00 56.56 115 GLN A C 1
ATOM 875 O O . GLN A 1 115 ? -2.365 -9.118 -17.922 1.00 56.56 115 GLN A O 1
ATOM 880 N N . THR A 1 116 ? -3.476 -11.033 -17.562 1.00 56.38 116 THR A N 1
ATOM 881 C CA . THR A 1 116 ? -3.528 -11.443 -18.968 1.00 56.38 116 THR A CA 1
ATOM 882 C C . THR A 1 116 ? -4.976 -11.610 -19.416 1.00 56.38 116 THR A C 1
ATOM 884 O O . THR A 1 116 ? -5.879 -11.741 -18.595 1.00 56.38 116 THR A O 1
ATOM 887 N N . SER A 1 117 ? -5.219 -11.685 -20.727 1.00 47.34 117 SER A N 1
ATOM 888 C CA . SER A 1 117 ? -6.554 -11.993 -21.267 1.00 47.34 117 SER A CA 1
ATOM 889 C C . SER A 1 117 ? -7.086 -13.377 -20.866 1.00 47.34 117 SER A C 1
ATOM 891 O O . SER A 1 117 ? -8.260 -13.659 -21.074 1.00 47.34 117 SER A O 1
ATOM 893 N N . LYS A 1 118 ? -6.228 -14.245 -20.313 1.00 56.72 118 LYS A N 1
ATOM 894 C CA . LYS A 1 118 ? -6.571 -15.584 -19.813 1.00 56.72 118 LYS A CA 1
ATOM 895 C C . LYS A 1 118 ? -6.691 -15.638 -18.284 1.00 56.72 118 LYS A C 1
ATOM 897 O O . LYS A 1 118 ? -6.762 -16.731 -17.736 1.00 56.72 118 LYS A O 1
ATOM 902 N N . GLY A 1 119 ? -6.682 -14.485 -17.612 1.00 64.50 119 GLY A N 1
ATOM 903 C CA . GLY A 1 119 ? -6.699 -14.368 -16.154 1.00 64.50 119 GLY A CA 1
ATOM 904 C C . GLY A 1 119 ? -5.377 -13.867 -15.569 1.00 64.50 119 GLY A C 1
ATOM 905 O O . GLY A 1 119 ? -4.418 -13.565 -16.293 1.00 64.50 119 GLY A O 1
ATOM 906 N N . ASP A 1 120 ? -5.342 -13.763 -14.244 1.00 75.25 120 ASP A N 1
ATOM 907 C CA . ASP A 1 120 ? -4.192 -13.255 -13.499 1.00 75.25 120 ASP A CA 1
ATOM 908 C C . ASP A 1 120 ? -3.055 -14.276 -13.448 1.00 75.25 120 ASP A C 1
ATOM 910 O O . ASP A 1 120 ? -3.244 -15.449 -13.110 1.00 75.25 120 ASP A O 1
ATOM 914 N N . LYS A 1 121 ? -1.848 -13.809 -13.775 1.00 82.62 121 LYS A N 1
ATOM 915 C CA . LYS A 1 121 ? -0.607 -14.578 -13.699 1.00 82.62 121 LYS A CA 1
ATOM 916 C C . LYS A 1 121 ? 0.349 -13.910 -12.728 1.00 82.62 121 LYS A C 1
ATOM 918 O O . LYS A 1 121 ? 0.503 -12.688 -12.744 1.00 82.62 121 LYS A O 1
ATOM 923 N N . VAL A 1 122 ? 1.040 -14.707 -11.923 1.00 83.12 122 VAL A N 1
ATOM 924 C CA . VAL A 1 122 ? 2.088 -14.211 -11.025 1.00 83.12 122 VAL A CA 1
ATOM 925 C C . VAL A 1 122 ? 3.414 -14.844 -11.396 1.00 83.12 122 VAL A C 1
ATOM 927 O O . VAL A 1 122 ? 3.535 -16.060 -11.462 1.00 83.12 122 VAL A O 1
ATOM 930 N N . TYR A 1 123 ? 4.413 -14.015 -11.654 1.00 85.81 123 TYR A N 1
ATOM 931 C CA . TYR A 1 123 ? 5.753 -14.449 -11.997 1.00 85.81 123 TYR A CA 1
ATOM 932 C C . TYR A 1 123 ? 6.646 -14.386 -10.772 1.00 85.81 123 TYR A C 1
ATOM 934 O O . TYR A 1 123 ? 6.684 -13.361 -10.094 1.00 85.81 123 TYR A O 1
ATOM 942 N N . TRP A 1 124 ? 7.381 -15.458 -10.509 1.00 86.50 124 TRP A N 1
ATOM 943 C CA . TRP A 1 124 ? 8.347 -15.523 -9.419 1.00 86.50 124 TRP A CA 1
ATOM 944 C C . TRP A 1 124 ? 9.728 -15.810 -9.989 1.00 86.50 124 TRP A C 1
ATOM 946 O O . TRP A 1 124 ? 9.961 -16.879 -10.553 1.00 86.50 124 TRP A O 1
ATOM 956 N N . ALA A 1 125 ? 10.624 -14.831 -9.877 1.00 84.56 125 ALA A N 1
ATOM 957 C CA . ALA A 1 125 ? 12.035 -15.022 -10.156 1.00 84.56 125 ALA A CA 1
ATOM 958 C C . ALA A 1 125 ? 12.745 -15.388 -8.854 1.00 84.56 125 ALA A C 1
ATOM 960 O O . ALA A 1 125 ? 12.697 -14.642 -7.872 1.00 84.56 125 ALA A O 1
ATOM 961 N N . ASP A 1 126 ? 13.419 -16.525 -8.850 1.00 84.19 126 ASP A N 1
ATOM 962 C CA . ASP A 1 126 ? 14.207 -16.962 -7.716 1.00 84.19 126 ASP A CA 1
ATOM 963 C C . ASP A 1 126 ? 15.677 -17.127 -8.087 1.00 84.19 126 ASP A C 1
ATOM 965 O O . ASP A 1 126 ? 16.116 -16.988 -9.236 1.00 84.19 126 ASP A O 1
ATOM 969 N N . CYS A 1 127 ? 16.462 -17.385 -7.056 1.00 82.19 127 CYS A N 1
ATOM 970 C CA . CYS A 1 127 ? 17.848 -17.725 -7.213 1.00 82.19 127 CYS A CA 1
ATOM 971 C C . CYS A 1 127 ? 18.281 -18.568 -6.016 1.00 82.19 127 CYS A C 1
ATOM 973 O O . CYS A 1 127 ? 17.976 -18.231 -4.869 1.00 82.19 127 CYS A O 1
ATOM 975 N N . TYR A 1 128 ? 19.026 -19.634 -6.284 1.00 80.25 128 TYR A N 1
ATOM 976 C CA . TYR A 1 128 ? 19.679 -20.438 -5.260 1.00 80.25 128 TYR A CA 1
ATOM 977 C C . TYR A 1 128 ? 21.112 -20.772 -5.676 1.00 80.25 128 TYR A C 1
ATOM 979 O O . TYR A 1 128 ? 21.478 -20.734 -6.854 1.00 80.25 128 TYR A O 1
ATOM 987 N N . SER A 1 129 ? 21.945 -21.088 -4.690 1.00 78.12 129 SER A N 1
ATOM 988 C CA . SER A 1 129 ? 23.289 -21.606 -4.898 1.00 78.12 129 SER A CA 1
ATOM 989 C C . SER A 1 129 ? 23.425 -23.026 -4.368 1.00 78.12 129 SER A C 1
ATOM 991 O O . SER A 1 129 ? 22.775 -23.428 -3.401 1.00 78.12 129 SER A O 1
ATOM 993 N N . VAL A 1 130 ? 24.289 -23.790 -5.029 1.00 75.88 130 VAL A N 1
ATOM 994 C CA . VAL A 1 130 ? 24.655 -25.149 -4.638 1.00 75.88 130 VAL A CA 1
ATOM 995 C C . VAL A 1 130 ? 26.098 -25.129 -4.148 1.00 75.88 130 VAL A C 1
ATOM 997 O O . VAL A 1 130 ? 27.005 -24.804 -4.919 1.00 75.88 130 VAL A O 1
ATOM 1000 N N . LYS A 1 131 ? 26.324 -25.468 -2.873 1.00 70.44 131 LYS A N 1
ATOM 1001 C CA . LYS A 1 131 ? 27.670 -25.578 -2.287 1.00 70.44 131 LYS A CA 1
ATOM 1002 C C . LYS A 1 131 ? 28.103 -27.039 -2.198 1.00 70.44 131 LYS A C 1
ATOM 1004 O O . LYS A 1 131 ? 27.362 -27.864 -1.673 1.00 70.44 131 LYS A O 1
ATOM 1009 N N . ALA A 1 132 ? 29.317 -27.350 -2.654 1.00 64.94 132 ALA A N 1
ATOM 1010 C CA . ALA A 1 132 ? 29.960 -28.642 -2.407 1.00 64.94 132 ALA A CA 1
ATOM 1011 C C . ALA A 1 132 ? 30.672 -28.633 -1.040 1.00 64.94 132 ALA A C 1
ATOM 1013 O O . ALA A 1 132 ? 31.383 -27.682 -0.717 1.00 64.94 132 ALA A O 1
ATOM 1014 N N . SER A 1 133 ? 30.505 -29.691 -0.241 1.00 56.97 133 SER A N 1
ATOM 1015 C CA . SER A 1 133 ? 30.890 -29.736 1.180 1.00 56.97 133 SER A CA 1
ATOM 1016 C C . SER A 1 133 ? 32.400 -29.758 1.472 1.00 56.97 133 SER A C 1
ATOM 1018 O O . SER A 1 133 ? 32.778 -29.812 2.637 1.00 56.97 133 SER A O 1
ATOM 1020 N N . SER A 1 134 ? 33.280 -29.770 0.463 1.00 51.25 134 SER A N 1
ATOM 1021 C CA . SER A 1 134 ? 34.713 -30.080 0.641 1.00 51.25 134 SER A CA 1
ATOM 1022 C C . SER A 1 134 ? 35.693 -28.979 0.231 1.00 51.25 134 SER A C 1
ATOM 1024 O O . SER A 1 134 ? 36.893 -29.228 0.186 1.00 51.25 134 SER A O 1
ATOM 1026 N N . SER A 1 135 ? 35.234 -27.768 -0.075 1.00 47.91 135 SER A N 1
ATOM 1027 C CA . SER A 1 135 ? 36.127 -26.674 -0.475 1.00 47.91 135 SER A CA 1
ATOM 1028 C C . SER A 1 135 ? 35.818 -25.410 0.314 1.00 47.91 135 SER A C 1
ATOM 1030 O O . SER A 1 135 ? 34.776 -24.790 0.116 1.00 47.91 135 SER A O 1
ATOM 1032 N N . SER A 1 136 ? 36.770 -24.988 1.145 1.00 47.88 136 SER A N 1
ATOM 1033 C CA . SER A 1 136 ? 36.814 -23.674 1.808 1.00 47.88 136 SER A CA 1
ATOM 1034 C C . SER A 1 136 ? 36.835 -22.492 0.820 1.00 47.88 136 SER A C 1
ATOM 1036 O O . SER A 1 136 ? 36.668 -21.348 1.226 1.00 47.88 136 SER A O 1
ATOM 1038 N N . ILE A 1 137 ? 36.986 -22.777 -0.481 1.00 51.84 137 ILE A N 1
ATOM 1039 C CA . ILE A 1 137 ? 36.987 -21.838 -1.618 1.00 51.84 137 ILE A CA 1
ATOM 1040 C C . ILE A 1 137 ? 35.931 -22.283 -2.664 1.00 51.84 137 ILE A C 1
ATOM 1042 O O . ILE A 1 137 ? 36.134 -22.197 -3.871 1.00 51.84 137 ILE A O 1
ATOM 1046 N N . GLY A 1 138 ? 34.830 -22.895 -2.218 1.00 49.16 138 GLY A N 1
ATOM 1047 C CA . GLY A 1 138 ? 33.936 -23.655 -3.093 1.00 49.16 138 GLY A CA 1
ATOM 1048 C C . GLY A 1 138 ? 33.205 -22.841 -4.150 1.00 49.16 138 GLY A C 1
ATOM 1049 O O . GLY A 1 138 ? 32.473 -21.905 -3.832 1.00 49.16 138 GLY A O 1
ATOM 1050 N N . PHE A 1 139 ? 33.367 -23.261 -5.407 1.00 51.28 139 PHE A N 1
ATOM 1051 C CA . PHE A 1 139 ? 32.569 -22.817 -6.545 1.00 51.28 139 PHE A CA 1
ATOM 1052 C C . PHE A 1 139 ? 31.079 -22.951 -6.213 1.00 51.28 139 PHE A C 1
ATOM 1054 O O . PHE A 1 139 ? 30.533 -24.052 -6.163 1.00 51.28 139 PHE A O 1
ATOM 1061 N N . MET A 1 140 ? 30.421 -21.819 -5.972 1.00 64.88 140 MET A N 1
ATOM 1062 C CA . MET A 1 140 ? 28.970 -21.759 -5.874 1.00 64.88 140 MET A CA 1
ATOM 1063 C C . MET A 1 140 ? 28.413 -21.779 -7.292 1.00 64.88 140 MET A C 1
ATOM 1065 O O . MET A 1 140 ? 28.522 -20.782 -8.005 1.00 64.88 140 MET A O 1
ATOM 1069 N N . LYS A 1 141 ? 27.811 -22.900 -7.704 1.00 74.69 141 LYS A N 1
ATOM 1070 C CA . LYS A 1 141 ? 26.964 -22.888 -8.899 1.00 74.69 141 LYS A CA 1
ATOM 1071 C C . LYS A 1 141 ? 25.701 -22.117 -8.544 1.00 74.69 141 LYS A C 1
ATOM 1073 O O . LYS A 1 141 ? 25.029 -22.469 -7.574 1.00 74.69 141 LYS A O 1
ATOM 1078 N N . ILE A 1 142 ? 25.411 -21.064 -9.296 1.00 78.56 142 ILE A N 1
ATOM 1079 C CA . ILE A 1 142 ? 24.206 -20.252 -9.108 1.00 78.56 142 ILE A CA 1
ATOM 1080 C C . ILE A 1 142 ? 23.179 -20.718 -10.128 1.00 78.56 142 ILE A C 1
ATOM 1082 O O . ILE A 1 142 ? 23.520 -20.962 -11.280 1.00 78.56 142 ILE A O 1
ATOM 1086 N N . VAL A 1 143 ? 21.924 -20.852 -9.727 1.00 84.62 143 VAL A N 1
ATOM 1087 C CA . VAL A 1 143 ? 20.828 -21.136 -10.651 1.00 84.62 143 VAL A CA 1
ATOM 1088 C C . VAL A 1 143 ? 19.699 -20.168 -10.345 1.00 84.62 143 VAL A C 1
ATOM 1090 O O . VAL A 1 143 ? 19.258 -20.071 -9.202 1.00 84.62 143 VAL A O 1
ATOM 1093 N N . SER A 1 144 ? 19.238 -19.456 -11.371 1.00 87.19 144 SER A N 1
ATOM 1094 C CA . SER A 1 144 ? 18.018 -18.654 -11.303 1.00 87.19 144 SER A CA 1
ATOM 1095 C C . SER A 1 144 ? 16.909 -19.295 -12.113 1.00 87.19 144 SER A C 1
ATOM 1097 O O . SER A 1 144 ? 17.147 -19.794 -13.220 1.00 87.19 144 SER A O 1
ATOM 1099 N N . ARG A 1 145 ? 15.685 -19.241 -11.593 1.00 89.00 145 ARG A N 1
ATOM 1100 C CA . ARG A 1 145 ? 14.489 -19.688 -12.300 1.00 89.00 145 ARG A CA 1
ATOM 1101 C C . ARG A 1 145 ? 13.451 -18.585 -12.348 1.00 89.00 145 ARG A C 1
ATOM 1103 O O . ARG A 1 145 ? 13.402 -17.705 -11.498 1.00 89.00 145 ARG A O 1
ATOM 1110 N N . LEU A 1 146 ? 12.631 -18.640 -13.386 1.00 90.56 146 LEU A N 1
ATOM 1111 C CA . LEU A 1 146 ? 11.435 -17.832 -13.535 1.00 90.56 146 LEU A CA 1
ATOM 1112 C C . LEU A 1 146 ? 10.248 -18.773 -13.631 1.00 90.56 146 LEU A C 1
ATOM 1114 O O . LEU A 1 146 ? 10.148 -19.549 -14.585 1.00 90.56 146 LEU A O 1
ATOM 1118 N N . TYR A 1 147 ? 9.354 -18.683 -12.661 1.00 90.38 147 TYR A N 1
ATOM 1119 C CA . TYR A 1 147 ? 8.092 -19.401 -12.646 1.00 90.38 147 TYR A CA 1
ATOM 1120 C C . TYR A 1 147 ? 6.945 -18.487 -13.077 1.00 90.38 147 TYR A C 1
ATOM 1122 O O . TYR A 1 147 ? 6.985 -17.283 -12.838 1.00 90.38 147 TYR A O 1
ATOM 1130 N N . GLU A 1 148 ? 5.921 -19.072 -13.689 1.00 91.06 148 GLU A N 1
ATOM 1131 C CA . GLU A 1 148 ? 4.594 -18.490 -13.891 1.00 91.06 148 GLU A CA 1
ATOM 1132 C C . GLU A 1 148 ? 3.604 -19.293 -13.047 1.00 91.06 148 GLU A C 1
ATOM 1134 O O . GLU A 1 148 ? 3.519 -20.511 -13.182 1.00 91.06 148 GLU A O 1
ATOM 1139 N N . PHE A 1 149 ? 2.849 -18.616 -12.196 1.00 89.69 149 PHE A N 1
ATOM 1140 C CA . PHE A 1 149 ? 1.762 -19.174 -11.410 1.00 89.69 149 PHE A CA 1
ATOM 1141 C C . PHE A 1 149 ? 0.425 -18.681 -11.958 1.00 89.69 149 PHE A C 1
ATOM 1143 O O . PHE A 1 149 ? 0.211 -17.476 -12.116 1.00 89.69 149 PHE A O 1
ATOM 1150 N N . ASP A 1 150 ? -0.474 -19.615 -12.250 1.00 89.06 150 ASP A N 1
ATOM 1151 C CA . ASP A 1 150 ? -1.844 -19.330 -12.655 1.00 89.06 150 ASP A CA 1
ATOM 1152 C C . ASP A 1 150 ? -2.744 -19.236 -11.421 1.00 89.06 150 ASP A C 1
ATOM 1154 O O . ASP A 1 150 ? -2.957 -20.222 -10.709 1.00 89.06 150 ASP A O 1
ATOM 1158 N N . VAL A 1 151 ? -3.283 -18.042 -11.168 1.00 83.25 151 VAL A N 1
ATOM 1159 C CA . VAL A 1 151 ? -4.095 -17.784 -9.973 1.00 83.25 151 VAL A CA 1
ATOM 1160 C C . VAL A 1 151 ? -5.426 -18.537 -10.018 1.00 83.25 151 VAL A C 1
ATOM 1162 O O . VAL A 1 151 ? -5.946 -18.891 -8.958 1.00 83.25 151 VAL A O 1
ATOM 1165 N N . ALA A 1 152 ? -5.977 -18.811 -11.201 1.00 83.44 152 ALA A N 1
ATOM 1166 C CA . ALA A 1 152 ? -7.254 -19.499 -11.350 1.00 83.44 152 ALA A CA 1
ATOM 1167 C C . ALA A 1 152 ? -7.093 -21.014 -11.190 1.00 83.44 152 ALA A C 1
ATOM 1169 O O . ALA A 1 152 ? -7.824 -21.634 -10.421 1.00 83.44 152 ALA A O 1
ATOM 1170 N N . THR A 1 153 ? -6.112 -21.613 -11.870 1.00 89.81 153 THR A N 1
ATOM 1171 C CA . THR A 1 153 ? -5.909 -23.071 -11.839 1.00 89.81 153 THR A CA 1
ATOM 1172 C C . THR A 1 153 ? -5.040 -23.540 -10.676 1.00 89.81 153 THR A C 1
ATOM 1174 O O . THR A 1 153 ? -4.924 -24.745 -10.457 1.00 89.81 153 THR A O 1
ATOM 1177 N N . LYS A 1 154 ? -4.406 -22.612 -9.945 1.00 90.19 154 LYS A N 1
ATOM 1178 C CA . LYS A 1 154 ? -3.464 -22.890 -8.847 1.00 90.19 154 LYS A CA 1
ATOM 1179 C C . LYS A 1 154 ? -2.273 -23.752 -9.281 1.00 90.19 154 LYS A C 1
ATOM 1181 O O . LYS A 1 154 ? -1.734 -24.516 -8.487 1.00 90.19 154 LYS A O 1
ATOM 1186 N N . GLN A 1 155 ? -1.872 -23.640 -10.546 1.00 93.00 155 GLN A N 1
ATOM 1187 C CA . GLN A 1 155 ? -0.762 -24.401 -11.125 1.00 93.00 155 GLN A CA 1
ATOM 1188 C C . GLN A 1 155 ? 0.452 -23.499 -11.325 1.00 93.00 155 GLN A C 1
ATOM 1190 O O . GLN A 1 155 ? 0.300 -22.329 -11.683 1.00 93.00 155 GLN A O 1
ATOM 1195 N N . ILE A 1 156 ? 1.650 -24.054 -11.145 1.00 91.62 156 ILE A N 1
ATOM 1196 C CA . ILE A 1 156 ? 2.908 -23.374 -11.456 1.00 91.62 156 ILE A CA 1
ATOM 1197 C C . ILE A 1 156 ? 3.561 -23.994 -12.693 1.00 91.62 156 ILE A C 1
ATOM 1199 O O . ILE A 1 156 ? 3.432 -25.183 -12.974 1.00 91.62 156 ILE A O 1
ATOM 1203 N N . LYS A 1 157 ? 4.286 -23.174 -13.446 1.00 93.00 157 LYS A N 1
ATOM 1204 C CA . LYS A 1 157 ? 5.069 -23.587 -14.605 1.00 93.00 157 LYS A CA 1
ATOM 1205 C C . LYS A 1 157 ? 6.443 -22.941 -14.555 1.00 93.00 157 LYS A C 1
ATOM 1207 O O . LYS A 1 157 ? 6.557 -21.728 -14.403 1.00 93.00 157 LYS A O 1
ATOM 1212 N N . LEU A 1 158 ? 7.490 -23.726 -14.792 1.00 92.50 158 LEU A N 1
ATOM 1213 C CA . LEU A 1 158 ? 8.824 -23.193 -15.053 1.00 92.50 158 LEU A CA 1
ATOM 1214 C C . LEU A 1 158 ? 8.868 -22.552 -16.453 1.00 92.50 158 LEU A C 1
ATOM 1216 O O . LEU A 1 158 ? 8.747 -23.232 -17.473 1.00 92.50 158 LEU A O 1
ATOM 1220 N N . VAL A 1 159 ? 9.038 -21.232 -16.508 1.00 92.25 159 VAL A N 1
ATOM 1221 C CA . VAL A 1 159 ? 9.177 -20.468 -17.759 1.00 92.25 159 VAL A CA 1
ATOM 1222 C C . VAL A 1 159 ? 10.612 -20.539 -18.265 1.00 92.25 159 VAL A C 1
ATOM 1224 O O . VAL A 1 159 ? 10.856 -20.741 -19.461 1.00 92.25 159 VAL A O 1
ATOM 1227 N N . LYS A 1 160 ? 11.573 -20.356 -17.354 1.00 93.06 160 LYS A N 1
ATOM 1228 C CA . LYS A 1 160 ? 12.994 -20.347 -17.688 1.00 93.06 160 LYS A CA 1
ATOM 1229 C C . LYS A 1 160 ? 13.848 -20.793 -16.514 1.00 93.06 160 LYS A C 1
ATOM 1231 O O . LYS A 1 160 ? 13.628 -20.354 -15.395 1.00 93.06 160 LYS A O 1
ATOM 1236 N N . GLU A 1 161 ? 14.870 -21.585 -16.809 1.00 91.62 161 GLU A N 1
ATOM 1237 C CA . GLU A 1 161 ? 16.008 -21.819 -15.924 1.00 91.62 161 GLU A CA 1
ATOM 1238 C C . GLU A 1 161 ? 17.268 -21.235 -16.572 1.00 91.62 161 GLU A C 1
ATOM 1240 O O . GLU A 1 161 ? 17.460 -21.326 -17.792 1.00 91.62 161 GLU A O 1
ATOM 1245 N N . ALA A 1 162 ? 18.103 -20.595 -15.760 1.00 89.12 162 ALA A N 1
ATOM 1246 C CA . ALA A 1 162 ? 19.332 -19.949 -16.181 1.00 89.12 162 ALA A CA 1
ATOM 1247 C C . ALA A 1 162 ? 20.483 -20.351 -15.237 1.00 89.12 162 ALA A C 1
ATOM 1249 O O . ALA A 1 162 ? 20.672 -19.724 -14.193 1.00 89.12 162 ALA A O 1
ATOM 1250 N N . PRO A 1 163 ? 21.260 -21.398 -15.576 1.00 86.69 163 PRO A N 1
ATOM 1251 C CA . PRO A 1 163 ? 22.442 -21.760 -14.804 1.00 86.69 163 PRO A CA 1
ATOM 1252 C C . PRO A 1 163 ? 23.539 -20.697 -14.954 1.00 86.69 163 PRO A C 1
ATOM 1254 O O . PRO A 1 163 ? 23.763 -20.160 -16.042 1.00 86.69 163 PRO A O 1
ATOM 1257 N N . ASP A 1 164 ? 24.212 -20.407 -13.843 1.00 82.00 164 ASP A N 1
ATOM 1258 C CA . ASP A 1 164 ? 25.304 -19.444 -13.669 1.00 82.00 164 ASP A CA 1
ATOM 1259 C C . ASP A 1 164 ? 24.965 -18.017 -14.130 1.00 82.00 164 ASP A C 1
ATOM 1261 O O . ASP A 1 164 ? 25.833 -17.239 -14.546 1.00 82.00 164 ASP A O 1
ATOM 1265 N N . ARG A 1 165 ? 23.674 -17.675 -14.078 1.00 84.81 165 ARG A N 1
ATOM 1266 C CA . ARG A 1 165 ? 23.110 -16.395 -14.505 1.00 84.81 165 ARG A CA 1
ATOM 1267 C C . ARG A 1 165 ? 21.938 -16.000 -13.608 1.00 84.81 165 ARG A C 1
ATOM 1269 O O . ARG A 1 165 ? 21.344 -16.842 -12.950 1.00 84.81 165 ARG A O 1
ATOM 1276 N N . PHE A 1 166 ? 21.612 -14.716 -13.630 1.00 84.62 166 PHE A N 1
ATOM 1277 C CA . PHE A 1 166 ? 20.507 -14.094 -12.911 1.00 84.62 166 PHE A CA 1
ATOM 1278 C C . PHE A 1 166 ? 19.371 -13.749 -13.866 1.00 84.62 166 PHE A C 1
ATOM 1280 O O . PHE A 1 166 ? 19.611 -13.542 -15.061 1.00 84.62 166 PHE A O 1
ATOM 1287 N N . ILE A 1 167 ? 18.153 -13.675 -13.330 1.00 86.69 167 ILE A N 1
ATOM 1288 C CA . ILE A 1 167 ? 16.953 -13.272 -14.062 1.00 86.69 167 ILE A CA 1
ATOM 1289 C C . ILE A 1 167 ? 16.358 -12.016 -13.421 1.00 86.69 167 ILE A C 1
ATOM 1291 O O . ILE A 1 167 ? 16.027 -12.034 -12.239 1.00 86.69 167 ILE A O 1
ATOM 1295 N N . ASP A 1 168 ? 16.163 -10.970 -14.228 1.00 84.81 168 ASP A N 1
ATOM 1296 C CA . ASP A 1 168 ? 15.381 -9.782 -13.863 1.00 84.81 168 ASP A CA 1
ATOM 1297 C C . ASP A 1 168 ? 14.101 -9.721 -14.697 1.00 84.81 168 ASP A C 1
ATOM 1299 O O . ASP A 1 168 ? 14.122 -9.998 -15.897 1.00 84.81 168 ASP A O 1
ATOM 1303 N N . PHE A 1 169 ? 12.986 -9.326 -14.084 1.00 83.06 169 PHE A N 1
ATOM 1304 C CA . PHE A 1 169 ? 11.675 -9.286 -14.728 1.00 83.06 169 PHE A CA 1
ATOM 1305 C C . PHE A 1 169 ? 11.200 -7.850 -14.997 1.00 83.06 169 PHE A C 1
ATOM 1307 O O . PHE A 1 169 ? 11.373 -6.955 -14.171 1.00 83.06 169 PHE A O 1
ATOM 1314 N N . TYR A 1 170 ? 10.573 -7.640 -16.157 1.00 84.19 170 TYR A N 1
ATOM 1315 C CA . TYR A 1 170 ? 10.096 -6.346 -16.652 1.00 84.19 170 TYR A CA 1
ATOM 1316 C C . TYR A 1 170 ? 8.605 -6.463 -17.033 1.00 84.19 170 TYR A C 1
ATOM 1318 O O . TYR A 1 170 ? 8.274 -6.763 -18.190 1.00 84.19 170 TYR A O 1
ATOM 1326 N N . PRO A 1 171 ? 7.679 -6.306 -16.065 1.00 75.81 171 PRO A N 1
ATOM 1327 C CA . PRO A 1 171 ? 6.248 -6.531 -16.284 1.00 75.81 171 PRO A CA 1
ATOM 1328 C C . PRO A 1 171 ? 5.624 -5.586 -17.317 1.00 75.81 171 PRO A C 1
ATOM 1330 O O . PRO A 1 171 ? 4.830 -6.023 -18.150 1.00 75.81 171 PRO A O 1
ATOM 1333 N N . SER A 1 172 ? 5.973 -4.299 -17.287 1.00 76.19 172 SER A N 1
ATOM 1334 C CA . SER A 1 172 ? 5.403 -3.275 -18.172 1.00 76.19 172 SER A CA 1
ATOM 1335 C C . SER A 1 172 ? 5.826 -3.505 -19.623 1.00 76.19 172 SER A C 1
ATOM 1337 O O . SER A 1 172 ? 4.998 -3.421 -20.534 1.00 76.19 172 SER A O 1
ATOM 1339 N N . PHE A 1 173 ? 7.083 -3.897 -19.834 1.00 84.12 173 PHE A N 1
ATOM 1340 C CA . PHE A 1 173 ? 7.634 -4.358 -21.105 1.00 84.12 173 PHE A CA 1
ATOM 1341 C C . PHE A 1 173 ? 7.099 -5.746 -21.499 1.00 84.12 173 PHE A C 1
ATOM 1343 O O . PHE A 1 173 ? 7.003 -6.062 -22.680 1.00 84.12 173 PHE A O 1
ATOM 1350 N N . GLY A 1 174 ? 6.662 -6.575 -20.550 1.00 85.00 174 GLY A N 1
ATOM 1351 C CA . GLY A 1 174 ? 6.214 -7.945 -20.821 1.00 85.00 174 GLY A CA 1
ATOM 1352 C C . GLY A 1 174 ? 7.374 -8.870 -21.201 1.00 85.00 174 GLY A C 1
ATOM 1353 O O . GLY A 1 174 ? 7.272 -9.663 -22.143 1.00 85.00 174 GLY A O 1
ATOM 1354 N N . GLY A 1 175 ? 8.498 -8.751 -20.497 1.00 89.81 175 GLY A N 1
ATOM 1355 C CA . GLY A 1 175 ? 9.694 -9.545 -20.751 1.00 89.81 175 GLY A CA 1
ATOM 1356 C C . GLY A 1 175 ? 10.566 -9.711 -19.516 1.00 89.81 175 GLY A C 1
ATOM 1357 O O . GLY A 1 175 ? 10.215 -9.284 -18.422 1.00 89.81 175 GLY A O 1
ATOM 1358 N N . TYR A 1 176 ? 11.710 -10.352 -19.696 1.00 91.12 176 TYR A N 1
ATOM 1359 C CA . TYR A 1 176 ? 12.708 -10.557 -18.649 1.00 91.12 176 TYR A CA 1
ATOM 1360 C C . TYR A 1 176 ? 14.102 -10.563 -19.270 1.00 91.12 176 TYR A C 1
ATOM 1362 O O . TYR A 1 176 ? 14.241 -10.792 -20.473 1.00 91.12 176 TYR A O 1
ATOM 1370 N N . SER A 1 177 ? 15.143 -10.317 -18.484 1.00 92.00 177 SER A N 1
ATOM 1371 C CA . SER A 1 177 ? 16.523 -10.499 -18.926 1.00 92.00 177 SER A CA 1
ATOM 1372 C C . SER A 1 177 ? 17.185 -11.671 -18.227 1.00 92.00 177 SER A C 1
ATOM 1374 O O . SER A 1 177 ? 16.808 -12.063 -17.128 1.00 92.00 177 SER A O 1
ATOM 1376 N N . ILE A 1 178 ? 18.192 -12.226 -18.892 1.00 91.44 178 ILE A N 1
ATOM 1377 C CA . ILE A 1 178 ? 19.161 -13.137 -18.300 1.00 91.44 178 ILE A CA 1
ATOM 1378 C C . ILE A 1 178 ? 20.532 -12.478 -18.404 1.00 91.44 178 ILE A C 1
ATOM 1380 O O . ILE A 1 178 ? 20.939 -12.095 -19.506 1.00 91.44 178 ILE A O 1
ATOM 1384 N N . TYR A 1 179 ? 21.262 -12.391 -17.298 1.00 86.94 179 TYR A N 1
ATOM 1385 C CA . TYR A 1 179 ? 22.581 -11.758 -17.267 1.00 86.94 179 TYR A CA 1
ATOM 1386 C C . TYR A 1 179 ? 23.533 -12.443 -16.284 1.00 86.94 179 TYR A C 1
ATOM 1388 O O . TYR A 1 179 ? 23.113 -13.188 -15.403 1.00 86.94 179 TYR A O 1
ATOM 1396 N N . LYS A 1 180 ? 24.838 -12.213 -16.438 1.00 80.06 180 LYS A N 1
ATOM 1397 C CA . LYS A 1 180 ? 25.856 -12.691 -15.493 1.00 80.06 180 LYS A CA 1
ATOM 1398 C C . LYS A 1 180 ? 26.285 -11.534 -14.593 1.00 80.06 180 LYS A C 1
ATOM 1400 O O . LYS A 1 180 ? 26.568 -10.443 -15.084 1.00 80.06 180 LYS A O 1
ATOM 1405 N N . LYS A 1 181 ? 26.321 -11.750 -13.276 1.00 68.31 181 LYS A N 1
ATOM 1406 C CA . LYS A 1 181 ? 26.818 -10.747 -12.326 1.00 68.31 181 LYS A CA 1
ATOM 1407 C C . LYS A 1 181 ? 28.331 -10.883 -12.235 1.00 68.31 181 LYS A C 1
ATOM 1409 O O . LYS A 1 181 ? 28.837 -11.708 -11.480 1.00 68.31 181 LYS A O 1
ATOM 1414 N N . ASP A 1 182 ? 29.049 -10.106 -13.035 1.00 62.25 182 ASP A N 1
ATOM 1415 C CA . ASP A 1 182 ? 30.503 -10.016 -12.903 1.00 62.25 182 ASP A CA 1
ATOM 1416 C C . ASP A 1 182 ? 30.791 -9.189 -11.648 1.00 62.25 182 ASP A C 1
ATOM 1418 O O . ASP A 1 182 ? 30.657 -7.967 -11.650 1.00 62.25 182 ASP A O 1
ATOM 1422 N N . TYR A 1 183 ? 31.056 -9.874 -10.535 1.00 47.16 183 TYR A N 1
ATOM 1423 C CA . TYR A 1 183 ? 31.260 -9.229 -9.236 1.00 47.16 183 TYR A CA 1
ATOM 1424 C C . TYR A 1 183 ? 32.630 -8.550 -9.127 1.00 47.16 183 TYR A C 1
ATOM 1426 O O . TYR A 1 183 ? 32.771 -7.611 -8.356 1.00 47.16 183 TYR A O 1
ATOM 1434 N N . TYR A 1 184 ? 33.610 -8.993 -9.914 1.00 40.84 184 TYR A N 1
ATOM 1435 C CA . TYR A 1 184 ? 34.962 -8.448 -9.972 1.00 40.84 184 TYR A CA 1
ATOM 1436 C C . TYR A 1 184 ? 35.546 -8.726 -11.370 1.00 40.84 184 TYR A C 1
ATOM 1438 O O . TYR A 1 184 ? 35.398 -9.841 -11.868 1.00 40.84 184 TYR A O 1
ATOM 1446 N N . ASN A 1 185 ? 36.213 -7.721 -11.952 1.00 40.97 185 ASN A N 1
ATOM 1447 C CA . ASN A 1 185 ? 36.990 -7.692 -13.210 1.00 40.97 185 ASN A CA 1
ATOM 1448 C C . ASN A 1 185 ? 36.284 -7.131 -14.461 1.00 40.97 185 ASN A C 1
ATOM 1450 O O . ASN A 1 185 ? 35.599 -7.846 -15.187 1.00 40.97 185 ASN A O 1
ATOM 1454 N N . ASP A 1 186 ? 36.523 -5.841 -14.726 1.00 45.72 186 ASP A N 1
ATOM 1455 C CA . ASP A 1 186 ? 37.173 -5.246 -15.915 1.00 45.72 186 ASP A CA 1
ATOM 1456 C C . ASP A 1 186 ? 36.842 -5.714 -17.347 1.00 45.72 186 ASP A C 1
ATOM 1458 O O . ASP A 1 186 ? 37.484 -5.258 -18.289 1.00 45.72 186 ASP A O 1
ATOM 1462 N N . GLN A 1 187 ? 35.834 -6.551 -17.588 1.00 54.06 187 GLN A N 1
ATOM 1463 C CA . GLN A 1 187 ? 35.382 -6.855 -18.947 1.00 54.06 187 GLN A CA 1
ATOM 1464 C C . GLN A 1 187 ? 34.084 -6.113 -19.257 1.00 54.06 187 GLN A C 1
ATOM 1466 O O . GLN A 1 187 ? 32.987 -6.510 -18.865 1.00 54.06 187 GLN A O 1
ATOM 1471 N N . VAL A 1 188 ? 34.211 -5.024 -20.017 1.00 58.81 188 VAL A N 1
ATOM 1472 C CA . VAL A 1 188 ? 33.082 -4.341 -20.654 1.00 58.81 188 VAL A CA 1
ATOM 1473 C C . VAL A 1 188 ? 32.568 -5.234 -21.793 1.00 58.81 188 VAL A C 1
ATOM 1475 O O . VAL A 1 188 ? 32.890 -5.040 -22.962 1.00 58.81 188 VAL A O 1
ATOM 1478 N N . GLY A 1 189 ? 31.814 -6.282 -21.455 1.00 63.47 189 GLY A N 1
ATOM 1479 C CA . GLY A 1 189 ? 31.131 -7.109 -22.450 1.00 63.47 189 GLY A CA 1
ATOM 1480 C C . GLY A 1 189 ? 30.026 -6.300 -23.130 1.00 63.47 189 GLY A C 1
ATOM 1481 O O . GLY A 1 189 ? 29.251 -5.645 -22.440 1.00 63.47 189 GLY A O 1
ATOM 1482 N N . THR A 1 190 ? 29.918 -6.324 -24.458 1.00 66.12 190 THR A N 1
ATOM 1483 C CA . THR A 1 190 ? 28.879 -5.561 -25.185 1.00 66.12 190 THR A CA 1
ATOM 1484 C C . THR A 1 190 ? 27.469 -6.143 -25.003 1.00 66.12 190 THR A C 1
ATOM 1486 O O . THR A 1 190 ? 26.493 -5.411 -25.124 1.00 66.12 190 THR A O 1
ATOM 1489 N N . ASP A 1 191 ? 27.368 -7.426 -24.629 1.00 76.56 191 ASP A N 1
ATOM 1490 C CA . ASP A 1 191 ? 26.129 -8.221 -24.628 1.00 76.56 191 ASP A CA 1
ATOM 1491 C C . ASP A 1 191 ? 25.869 -8.879 -23.253 1.00 76.56 191 ASP A C 1
ATOM 1493 O O . ASP A 1 191 ? 25.674 -10.092 -23.148 1.00 76.56 191 ASP A O 1
ATOM 1497 N N . ARG A 1 192 ? 25.919 -8.114 -22.155 1.00 84.69 192 ARG A N 1
ATOM 1498 C CA . ARG A 1 192 ? 25.785 -8.683 -20.794 1.00 84.69 192 ARG A CA 1
ATOM 1499 C C . ARG A 1 192 ? 24.370 -9.161 -20.471 1.00 84.69 192 ARG A C 1
ATOM 1501 O O . ARG A 1 192 ? 24.213 -10.133 -19.734 1.00 84.69 192 ARG A O 1
ATOM 1508 N N . PHE A 1 193 ? 23.355 -8.487 -21.008 1.00 90.00 193 PHE A N 1
ATOM 1509 C CA . PHE A 1 193 ? 21.945 -8.779 -20.771 1.00 90.00 193 PHE A CA 1
ATOM 1510 C C . PHE A 1 193 ? 21.306 -9.333 -22.037 1.00 90.00 193 PHE A C 1
ATOM 1512 O O . PHE A 1 193 ? 21.356 -8.728 -23.107 1.00 90.00 193 PHE A O 1
ATOM 1519 N N . HIS A 1 194 ? 20.668 -10.490 -21.911 1.00 93.69 194 HIS A N 1
ATOM 1520 C CA . HIS A 1 194 ? 19.864 -11.096 -22.964 1.00 93.69 194 HIS A CA 1
ATOM 1521 C C . HIS A 1 194 ? 18.391 -10.923 -22.597 1.00 93.69 194 HIS A C 1
ATOM 1523 O O . HIS A 1 194 ? 17.943 -11.514 -21.621 1.00 93.69 194 HIS A O 1
ATOM 1529 N N . ILE A 1 195 ? 17.649 -10.119 -23.351 1.00 93.75 195 ILE A N 1
ATOM 1530 C CA . ILE A 1 195 ? 16.249 -9.776 -23.083 1.00 93.75 195 ILE A CA 1
ATOM 1531 C C . ILE A 1 195 ? 15.340 -10.716 -23.870 1.00 93.75 195 ILE A C 1
ATOM 1533 O O . ILE A 1 195 ? 15.515 -10.879 -25.077 1.00 93.75 195 ILE A O 1
ATOM 1537 N N . TYR A 1 196 ? 14.350 -11.299 -23.204 1.00 93.69 196 TYR A N 1
ATOM 1538 C CA . TYR A 1 196 ? 13.388 -12.248 -23.751 1.00 93.69 196 TYR A CA 1
ATOM 1539 C C . TYR A 1 196 ? 11.960 -11.731 -23.583 1.00 93.69 196 TYR A C 1
ATOM 1541 O O . TYR A 1 196 ? 11.631 -11.048 -22.613 1.00 93.69 196 TYR A O 1
ATOM 1549 N N . SER A 1 197 ? 11.097 -12.099 -24.524 1.00 90.31 197 SER A N 1
ATOM 1550 C CA . SER A 1 197 ? 9.653 -11.894 -24.418 1.00 90.31 197 SER A CA 1
ATOM 1551 C C . SER A 1 197 ? 9.068 -12.959 -23.496 1.00 90.31 197 SER A C 1
ATOM 1553 O O . SER A 1 197 ? 9.331 -14.145 -23.700 1.00 90.31 197 SER A O 1
ATOM 1555 N N . ILE A 1 198 ? 8.236 -12.569 -22.525 1.00 87.25 198 ILE A N 1
ATOM 1556 C CA . ILE A 1 198 ? 7.624 -13.542 -21.609 1.00 87.25 198 ILE A CA 1
ATOM 1557 C C . ILE A 1 198 ? 6.620 -14.445 -22.336 1.00 87.25 198 ILE A C 1
ATOM 1559 O O . ILE A 1 198 ? 6.629 -15.658 -22.164 1.00 87.25 198 ILE A O 1
ATOM 1563 N N . ALA A 1 199 ? 5.819 -13.859 -23.232 1.00 83.06 199 ALA A N 1
ATOM 1564 C CA . ALA A 1 199 ? 4.747 -14.553 -23.939 1.00 83.06 199 ALA A CA 1
ATOM 1565 C C . ALA A 1 199 ? 5.264 -15.620 -24.916 1.00 83.06 199 ALA A C 1
ATOM 1567 O O . ALA A 1 199 ? 4.594 -16.622 -25.149 1.00 83.06 199 ALA A O 1
ATOM 1568 N N . THR A 1 200 ? 6.442 -15.400 -25.508 1.00 86.00 200 THR A N 1
ATOM 1569 C CA . THR A 1 200 ? 7.003 -16.299 -26.531 1.00 86.00 200 THR A CA 1
ATOM 1570 C C . THR A 1 200 ? 8.255 -17.044 -26.081 1.00 86.00 200 THR A C 1
ATOM 1572 O O . THR A 1 200 ? 8.672 -17.971 -26.771 1.00 86.00 200 THR A O 1
ATOM 1575 N N . ASN A 1 201 ? 8.876 -16.646 -24.964 1.00 87.94 201 ASN A N 1
ATOM 1576 C CA . ASN A 1 201 ? 10.182 -17.136 -24.501 1.00 87.94 201 ASN A CA 1
ATOM 1577 C C . ASN A 1 201 ? 11.293 -17.015 -25.572 1.00 87.94 201 ASN A C 1
ATOM 1579 O O . ASN A 1 201 ? 12.293 -17.735 -25.556 1.00 87.94 201 ASN A O 1
ATOM 1583 N N . LYS A 1 202 ? 11.121 -16.114 -26.549 1.00 92.19 202 LYS A N 1
ATOM 1584 C CA . LYS A 1 202 ? 12.106 -15.856 -27.605 1.00 92.19 202 LYS A CA 1
ATOM 1585 C C . LYS A 1 202 ? 13.004 -14.693 -27.213 1.00 92.19 202 LYS A C 1
ATOM 1587 O O . LYS A 1 202 ? 12.550 -13.728 -26.596 1.00 92.19 202 LYS A O 1
ATOM 1592 N N . LEU A 1 203 ? 14.280 -14.799 -27.588 1.00 93.44 203 LEU A N 1
ATOM 1593 C CA . LEU A 1 203 ? 15.243 -13.713 -27.445 1.00 93.44 203 LEU A CA 1
ATOM 1594 C C . LEU A 1 203 ? 14.767 -12.526 -28.285 1.00 93.44 203 LEU A C 1
ATOM 1596 O O . LEU A 1 203 ? 14.559 -12.657 -29.487 1.00 93.44 203 LEU A O 1
ATOM 1600 N N . VAL A 1 204 ? 14.609 -11.383 -27.632 1.00 94.38 204 VAL A N 1
ATOM 1601 C CA . VAL A 1 204 ? 14.244 -10.112 -28.253 1.00 94.38 204 VAL A CA 1
ATOM 1602 C C . VAL A 1 204 ? 15.508 -9.358 -28.638 1.00 94.38 204 VAL A C 1
ATOM 1604 O O . VAL A 1 204 ? 15.647 -8.935 -29.782 1.00 94.38 204 VAL A O 1
ATOM 1607 N N . LYS A 1 205 ? 16.442 -9.190 -27.691 1.00 93.62 205 LYS A N 1
ATOM 1608 C CA . LYS A 1 205 ? 17.660 -8.404 -27.917 1.00 93.62 205 LYS A CA 1
ATOM 1609 C C . LYS A 1 205 ? 18.786 -8.750 -26.943 1.00 93.62 205 LYS A C 1
ATOM 1611 O O . LYS A 1 205 ? 18.521 -9.186 -25.826 1.00 93.62 205 LYS A O 1
ATOM 1616 N N . LYS A 1 206 ? 20.037 -8.529 -27.351 1.00 93.06 206 LYS A N 1
ATOM 1617 C CA . LYS A 1 206 ? 21.216 -8.540 -26.470 1.00 93.06 206 LYS A CA 1
ATOM 1618 C C . LYS A 1 206 ? 21.727 -7.116 -26.298 1.00 93.06 206 LYS A C 1
ATOM 1620 O O . LYS A 1 206 ? 21.777 -6.384 -27.282 1.00 93.06 206 LYS A O 1
ATOM 1625 N N . VAL A 1 207 ? 22.048 -6.727 -25.069 1.00 90.94 207 VAL A N 1
ATOM 1626 C CA . VAL A 1 207 ? 22.448 -5.357 -24.716 1.00 90.94 207 VAL A CA 1
ATOM 1627 C C . VAL A 1 207 ? 23.498 -5.364 -23.605 1.00 90.94 207 VAL A C 1
ATOM 1629 O O . VAL A 1 207 ? 23.656 -6.361 -22.896 1.00 90.94 207 VAL A O 1
ATOM 1632 N N . HIS A 1 208 ? 24.198 -4.249 -23.416 1.00 87.31 208 HIS A N 1
ATOM 1633 C CA . HIS A 1 208 ? 25.206 -4.116 -22.366 1.00 87.31 208 HIS A CA 1
ATOM 1634 C C . HIS A 1 208 ? 24.575 -3.939 -20.986 1.00 87.31 208 HIS A C 1
ATOM 1636 O O . HIS A 1 208 ? 25.047 -4.521 -20.011 1.00 87.31 208 HIS A O 1
ATOM 1642 N N . SER A 1 209 ? 23.514 -3.140 -20.892 1.00 86.62 209 SER A N 1
ATOM 1643 C CA . SER A 1 209 ? 22.789 -2.928 -19.643 1.00 86.62 209 SER A CA 1
ATOM 1644 C C . SER A 1 209 ? 21.329 -2.563 -19.881 1.00 86.62 209 SER A C 1
ATOM 1646 O O . SER A 1 209 ? 20.923 -2.171 -20.980 1.00 86.62 209 SER A O 1
ATOM 1648 N N . VAL A 1 210 ? 20.535 -2.730 -18.826 1.00 85.69 210 VAL A N 1
ATOM 1649 C CA . VAL A 1 210 ? 19.117 -2.389 -18.780 1.00 85.69 210 VAL A CA 1
ATOM 1650 C C . VAL A 1 210 ? 18.899 -1.418 -17.627 1.00 85.69 210 VAL A C 1
ATOM 1652 O O . VAL A 1 210 ? 19.261 -1.717 -16.490 1.00 85.69 210 VAL A O 1
ATOM 1655 N N . ASN A 1 211 ? 18.277 -0.275 -17.903 1.00 78.69 211 ASN A N 1
ATOM 1656 C CA . ASN A 1 211 ? 17.747 0.591 -16.859 1.00 78.69 211 ASN A CA 1
ATOM 1657 C C . ASN A 1 211 ? 16.377 0.027 -16.464 1.00 78.69 211 ASN A C 1
ATOM 1659 O O . ASN A 1 211 ? 15.476 -0.035 -17.300 1.00 78.69 211 ASN A O 1
ATOM 1663 N N . GLY A 1 212 ? 16.233 -0.443 -15.221 1.00 66.56 212 GLY A N 1
ATOM 1664 C CA . GLY A 1 212 ? 15.005 -1.096 -14.750 1.00 66.56 212 GLY A CA 1
ATOM 1665 C C . GLY A 1 212 ? 13.739 -0.253 -14.965 1.00 66.56 212 GLY A C 1
ATOM 1666 O O . GLY A 1 212 ? 13.803 0.975 -15.078 1.00 66.56 212 GLY A O 1
ATOM 1667 N N . GLU A 1 213 ? 12.575 -0.902 -15.016 1.00 67.56 213 GLU A N 1
ATOM 1668 C CA . GLU A 1 213 ? 11.288 -0.215 -15.200 1.00 67.56 213 GLU A CA 1
ATOM 1669 C C . GLU A 1 213 ? 11.042 0.850 -14.117 1.00 67.56 213 GLU A C 1
ATOM 1671 O O . GLU A 1 213 ? 11.392 0.665 -12.951 1.00 67.56 213 GLU A O 1
ATOM 1676 N N . GLY A 1 214 ? 10.452 1.988 -14.496 1.00 56.19 214 GLY A N 1
ATOM 1677 C CA . GLY A 1 214 ? 10.193 3.108 -13.579 1.00 56.19 214 GLY A CA 1
ATOM 1678 C C . GLY A 1 214 ? 11.395 4.026 -13.311 1.00 56.19 214 GLY A C 1
ATOM 1679 O O . GLY A 1 214 ? 11.236 5.066 -12.671 1.00 56.19 214 GLY A O 1
ATOM 1680 N N . SER A 1 215 ? 12.580 3.716 -13.851 1.00 51.84 215 SER A N 1
ATOM 1681 C CA . SER A 1 215 ? 13.750 4.613 -13.828 1.00 51.84 215 SER A CA 1
ATOM 1682 C C . SER A 1 215 ? 13.661 5.781 -14.823 1.00 51.84 215 SER A C 1
ATOM 1684 O O . SER A 1 215 ? 14.531 6.651 -14.832 1.00 51.84 215 SER A O 1
ATOM 1686 N N . GLU A 1 216 ? 12.593 5.838 -15.624 1.00 52.62 216 GLU A N 1
ATOM 1687 C CA . GLU A 1 216 ? 12.330 6.856 -16.647 1.00 52.62 216 GLU A CA 1
ATOM 1688 C C . GLU A 1 216 ? 12.505 8.276 -16.092 1.00 52.62 216 GLU A C 1
ATOM 1690 O O . GLU A 1 216 ? 13.189 9.092 -16.703 1.00 52.62 216 GLU A O 1
ATOM 1695 N N . ASN A 1 217 ? 12.005 8.548 -14.881 1.00 47.94 217 ASN A N 1
ATOM 1696 C CA . ASN A 1 217 ? 12.120 9.858 -14.230 1.00 47.94 217 ASN A CA 1
ATOM 1697 C C . ASN A 1 217 ? 13.569 10.280 -13.927 1.00 47.94 217 ASN A C 1
ATOM 1699 O O . ASN A 1 217 ? 13.863 11.469 -13.951 1.00 47.94 217 ASN A O 1
ATOM 1703 N N . ALA A 1 218 ? 14.484 9.337 -13.670 1.00 46.88 218 ALA A N 1
ATOM 1704 C CA . ALA A 1 218 ? 15.887 9.643 -13.359 1.00 46.88 218 ALA A CA 1
ATOM 1705 C C . ALA A 1 218 ? 16.708 10.044 -14.601 1.00 46.88 218 ALA A C 1
ATOM 1707 O O . ALA A 1 218 ? 17.822 10.569 -14.486 1.00 46.88 218 ALA A O 1
ATOM 1708 N N . ILE A 1 219 ? 16.166 9.784 -15.793 1.00 53.69 219 ILE A N 1
ATOM 1709 C CA . ILE A 1 219 ? 16.811 10.044 -17.083 1.00 53.69 219 ILE A CA 1
ATOM 1710 C C . ILE A 1 219 ? 15.978 10.943 -18.007 1.00 53.69 219 ILE A C 1
ATOM 1712 O O . ILE A 1 219 ? 16.467 11.329 -19.073 1.00 53.69 219 ILE A O 1
ATOM 1716 N N . MET A 1 220 ? 14.751 11.305 -17.616 1.00 51.56 220 MET A N 1
ATOM 1717 C CA . MET A 1 220 ? 13.936 12.279 -18.337 1.00 51.56 220 MET A CA 1
ATOM 1718 C C . MET A 1 220 ? 14.715 13.597 -18.450 1.00 51.56 220 MET A C 1
ATOM 1720 O O . MET A 1 220 ? 15.379 14.040 -17.517 1.00 51.56 220 MET A O 1
ATOM 1724 N N . ASN A 1 221 ? 14.726 14.148 -19.663 1.00 53.41 221 ASN A N 1
ATOM 1725 C CA . ASN A 1 221 ? 15.448 15.357 -20.083 1.00 53.41 221 ASN A CA 1
ATOM 1726 C C . ASN A 1 221 ? 16.975 15.277 -20.172 1.00 53.41 221 ASN A C 1
ATOM 1728 O O . ASN A 1 221 ? 17.605 16.252 -20.583 1.00 53.41 221 ASN A O 1
ATOM 1732 N N . ARG A 1 222 ? 17.564 14.088 -19.967 1.00 65.12 222 ARG A N 1
ATOM 1733 C CA . ARG A 1 222 ? 18.871 13.769 -20.572 1.00 65.12 222 ARG A CA 1
ATOM 1734 C C . ARG A 1 222 ? 18.764 13.584 -22.080 1.00 65.12 222 ARG A C 1
ATOM 1736 O O . ARG A 1 222 ? 19.765 13.708 -22.765 1.00 65.12 222 ARG A O 1
ATOM 1743 N N . TYR A 1 223 ? 17.575 13.294 -22.603 1.00 73.31 223 TYR A N 1
ATOM 1744 C CA . TYR A 1 223 ? 17.359 12.970 -24.012 1.00 73.31 223 TYR A CA 1
ATOM 1745 C C . TYR A 1 223 ? 16.439 13.977 -24.704 1.00 73.31 223 TYR A C 1
ATOM 1747 O O . TYR A 1 223 ? 15.728 14.747 -24.064 1.00 73.31 223 TYR A O 1
ATOM 1755 N N . ASN A 1 224 ? 16.459 13.980 -26.034 1.00 68.19 224 ASN A N 1
ATOM 1756 C CA . ASN A 1 224 ? 15.696 14.895 -26.886 1.00 68.19 224 ASN A CA 1
ATOM 1757 C C . ASN A 1 224 ? 14.167 14.692 -26.852 1.00 68.19 224 ASN A C 1
ATOM 1759 O O . ASN A 1 224 ? 13.437 15.475 -27.458 1.00 68.19 224 ASN A O 1
ATOM 1763 N N . ARG A 1 225 ? 13.685 13.640 -26.184 1.00 70.62 225 ARG A N 1
ATOM 1764 C CA . ARG A 1 225 ? 12.268 13.329 -25.961 1.00 70.62 225 ARG A CA 1
ATOM 1765 C C . ARG A 1 225 ? 12.114 12.382 -24.771 1.00 70.62 225 ARG A C 1
ATOM 1767 O O . ARG A 1 225 ? 13.068 11.701 -24.396 1.00 70.62 225 ARG A O 1
ATOM 1774 N N . ALA A 1 226 ? 10.903 12.304 -24.229 1.00 68.31 226 ALA A N 1
ATOM 1775 C CA . ALA A 1 226 ? 10.558 11.319 -23.210 1.00 68.31 226 ALA A CA 1
ATOM 1776 C C . ALA A 1 226 ? 10.537 9.882 -23.782 1.00 68.31 226 ALA A C 1
ATOM 1778 O O . ALA A 1 226 ? 10.135 9.705 -24.944 1.00 68.31 226 ALA A O 1
ATOM 1779 N N . PRO A 1 227 ? 10.924 8.878 -22.966 1.00 74.75 227 PRO A N 1
ATOM 1780 C CA . PRO A 1 227 ? 10.688 7.467 -23.228 1.00 74.75 227 PRO A CA 1
ATOM 1781 C C . PRO A 1 227 ? 9.251 7.145 -23.648 1.00 74.75 227 PRO A C 1
ATOM 1783 O O . PRO A 1 227 ? 8.297 7.668 -23.069 1.00 74.75 227 PRO A O 1
ATOM 1786 N N . ALA A 1 228 ? 9.077 6.262 -24.631 1.00 76.62 228 ALA A N 1
ATOM 1787 C CA . ALA A 1 228 ? 7.758 5.723 -24.954 1.00 76.62 228 ALA A CA 1
ATOM 1788 C C . ALA A 1 228 ? 7.212 4.860 -23.791 1.00 76.62 228 ALA A C 1
ATOM 1790 O O . ALA A 1 228 ? 7.958 4.034 -23.259 1.00 76.62 228 ALA A O 1
ATOM 1791 N N . PRO A 1 229 ? 5.923 4.988 -23.413 1.00 72.06 229 PRO A N 1
ATOM 1792 C CA . PRO A 1 229 ? 5.339 4.190 -22.335 1.00 72.06 229 PRO A CA 1
ATOM 1793 C C . PRO A 1 229 ? 5.500 2.681 -22.564 1.00 72.06 229 PRO A C 1
ATOM 1795 O O . PRO A 1 229 ? 5.213 2.182 -23.654 1.00 72.06 229 PRO A O 1
ATOM 1798 N N . GLY A 1 230 ? 5.945 1.954 -21.535 1.00 75.19 230 GLY A N 1
ATOM 1799 C CA . GLY A 1 230 ? 6.127 0.498 -21.583 1.00 75.19 230 GLY A CA 1
ATOM 1800 C C . GLY A 1 230 ? 7.315 0.016 -22.427 1.00 75.19 230 GLY A C 1
ATOM 1801 O O . GLY A 1 230 ? 7.473 -1.194 -22.604 1.00 75.19 230 GLY A O 1
ATOM 1802 N N . ALA A 1 231 ? 8.141 0.926 -22.956 1.00 86.19 231 ALA A N 1
ATOM 1803 C CA . ALA A 1 231 ? 9.420 0.580 -23.564 1.00 86.19 231 ALA A CA 1
ATOM 1804 C C . ALA A 1 231 ? 10.493 0.393 -22.485 1.00 86.19 231 ALA A C 1
ATOM 1806 O O . ALA A 1 231 ? 10.514 1.097 -21.477 1.00 86.19 231 ALA A O 1
ATOM 1807 N N . LEU A 1 232 ? 11.416 -0.536 -22.716 1.00 87.50 232 LEU A N 1
ATOM 1808 C CA . LEU A 1 232 ? 12.546 -0.762 -21.822 1.00 87.50 232 LEU A CA 1
ATOM 1809 C C . LEU A 1 232 ? 13.730 0.094 -22.274 1.00 87.50 232 LEU A C 1
ATOM 1811 O O . LEU A 1 232 ? 14.092 0.071 -23.451 1.00 87.50 232 LEU A O 1
ATOM 1815 N N . ILE A 1 233 ? 14.348 0.838 -21.358 1.00 88.69 233 ILE A N 1
ATOM 1816 C CA . ILE A 1 233 ? 15.545 1.615 -21.684 1.00 88.69 233 ILE A CA 1
ATOM 1817 C C . ILE A 1 233 ? 16.774 0.726 -21.553 1.00 88.69 233 ILE A C 1
ATOM 1819 O O . ILE A 1 233 ? 17.075 0.200 -20.482 1.00 88.69 233 ILE A O 1
ATOM 1823 N N . VAL A 1 234 ? 17.493 0.573 -22.657 1.00 90.44 234 VAL A N 1
ATOM 1824 C CA . VAL A 1 234 ? 18.654 -0.309 -22.766 1.00 90.44 234 VAL A CA 1
ATOM 1825 C C . VAL A 1 234 ? 19.860 0.458 -23.286 1.00 90.44 234 VAL A C 1
ATOM 1827 O O . VAL A 1 234 ? 19.710 1.446 -24.007 1.00 90.44 234 VAL A O 1
ATOM 1830 N N . ILE A 1 235 ? 21.056 0.003 -22.930 1.00 88.69 235 ILE A N 1
ATOM 1831 C CA . ILE A 1 235 ? 22.314 0.591 -23.395 1.00 88.69 235 ILE A CA 1
ATOM 1832 C C . ILE A 1 235 ? 23.050 -0.441 -24.241 1.00 88.69 235 ILE A C 1
ATOM 1834 O O . ILE A 1 235 ? 23.259 -1.580 -23.822 1.00 88.69 235 ILE A O 1
ATOM 1838 N N . GLU A 1 236 ? 23.460 -0.027 -25.433 1.00 90.31 236 GLU A N 1
ATOM 1839 C CA . GLU A 1 236 ? 24.395 -0.752 -26.287 1.00 90.31 236 GLU A CA 1
ATOM 1840 C C . GLU A 1 236 ? 25.752 -0.059 -26.280 1.00 90.31 236 GLU A C 1
ATOM 1842 O O . GLU A 1 236 ? 25.834 1.167 -26.201 1.00 90.31 236 GLU A O 1
ATOM 1847 N N . LEU A 1 237 ? 26.817 -0.847 -26.406 1.00 88.38 237 LEU A N 1
ATOM 1848 C CA . LEU A 1 237 ? 28.172 -0.330 -26.528 1.00 88.38 237 LEU A CA 1
ATOM 1849 C C . LEU A 1 237 ? 28.720 -0.615 -27.916 1.00 88.38 237 LEU A C 1
ATOM 1851 O O . LEU A 1 237 ? 28.669 -1.745 -28.394 1.00 88.38 237 LEU A O 1
ATOM 1855 N N . THR A 1 238 ? 29.289 0.408 -28.545 1.00 86.81 238 THR A N 1
ATOM 1856 C CA . THR A 1 238 ? 30.059 0.255 -29.783 1.00 86.81 238 THR A CA 1
ATOM 1857 C C . THR A 1 238 ? 31.533 0.500 -29.494 1.00 86.81 238 THR A C 1
ATOM 1859 O O . THR A 1 238 ? 31.903 1.567 -29.003 1.00 86.81 238 THR A O 1
ATOM 1862 N N . GLN A 1 239 ? 32.380 -0.482 -29.796 1.00 87.25 239 GLN A N 1
ATOM 1863 C CA . GLN A 1 239 ? 33.827 -0.367 -29.617 1.00 87.25 239 GLN A CA 1
ATOM 1864 C C . GLN A 1 239 ? 34.474 0.463 -30.731 1.00 87.25 239 GLN A C 1
ATOM 1866 O O . GLN A 1 239 ? 34.166 0.290 -31.908 1.00 87.25 239 GLN A O 1
ATOM 1871 N N . THR A 1 240 ? 35.432 1.314 -30.369 1.00 86.56 240 THR A N 1
ATOM 1872 C CA . THR A 1 240 ? 36.276 2.058 -31.311 1.00 86.56 240 THR A CA 1
ATOM 1873 C C . THR A 1 240 ? 37.683 2.264 -30.746 1.00 86.56 240 THR A C 1
ATOM 1875 O O . THR A 1 240 ? 37.879 2.347 -29.536 1.00 86.56 240 THR A O 1
ATOM 1878 N N . LYS A 1 241 ? 38.683 2.339 -31.632 1.00 88.06 241 LYS A N 1
ATOM 1879 C CA . LYS A 1 241 ? 40.073 2.699 -31.285 1.00 88.06 241 LYS A CA 1
ATOM 1880 C C . LYS A 1 241 ? 40.311 4.210 -31.289 1.00 88.06 241 LYS A C 1
ATOM 1882 O O . LYS A 1 241 ? 41.319 4.672 -30.769 1.00 88.06 241 LYS A O 1
ATOM 1887 N N . VAL A 1 242 ? 39.404 4.966 -31.905 1.00 87.56 242 VAL A N 1
ATOM 1888 C CA . VAL A 1 242 ? 39.488 6.423 -32.018 1.00 87.56 242 VAL A CA 1
ATOM 1889 C C . VAL A 1 242 ? 38.684 7.044 -30.891 1.00 87.56 242 VAL A C 1
ATOM 1891 O O . VAL A 1 242 ? 37.529 6.662 -30.694 1.00 87.56 242 VAL A O 1
ATOM 1894 N N . GLU A 1 243 ? 39.288 8.000 -30.188 1.00 87.19 243 GLU A N 1
ATOM 1895 C CA . GLU A 1 243 ? 38.612 8.751 -29.136 1.00 87.19 243 GLU A CA 1
ATOM 1896 C C . GLU A 1 243 ? 37.337 9.407 -29.686 1.00 87.19 243 GLU A C 1
ATOM 1898 O O . GLU A 1 243 ? 37.408 10.170 -30.656 1.00 87.19 243 GLU A O 1
ATOM 1903 N N . PRO A 1 244 ? 36.159 9.090 -29.124 1.00 83.62 244 PRO A N 1
ATOM 1904 C CA . PRO A 1 244 ? 34.920 9.719 -29.543 1.00 83.62 244 PRO A CA 1
ATOM 1905 C C . PRO A 1 244 ? 34.949 11.217 -29.226 1.00 83.62 244 PRO A C 1
ATOM 1907 O O . PRO A 1 244 ? 35.543 11.643 -28.237 1.00 83.62 244 PRO A O 1
ATOM 1910 N N . GLY A 1 245 ? 34.271 12.017 -30.050 1.00 78.44 245 GLY A N 1
ATOM 1911 C CA . GLY A 1 245 ? 34.091 13.439 -29.769 1.00 78.44 245 GLY A CA 1
ATOM 1912 C C . GLY A 1 245 ? 33.425 13.677 -28.408 1.00 78.44 245 GLY A C 1
ATOM 1913 O O . GLY A 1 245 ? 32.719 12.816 -27.877 1.00 78.44 245 GLY A O 1
ATOM 1914 N N . SER A 1 246 ? 33.608 14.883 -27.861 1.00 73.81 246 SER A N 1
ATOM 1915 C CA . SER A 1 246 ? 33.028 15.318 -26.576 1.00 73.81 246 SER A CA 1
ATOM 1916 C C . SER A 1 246 ? 31.493 15.314 -26.546 1.00 73.81 246 SER A C 1
ATOM 1918 O O . SER A 1 246 ? 30.874 15.605 -25.525 1.00 73.81 246 SER A O 1
ATOM 1920 N N . ASP A 1 247 ? 30.862 15.005 -27.675 1.00 70.31 247 ASP A N 1
ATOM 1921 C CA . ASP A 1 247 ? 29.432 14.892 -27.851 1.00 70.31 247 ASP A CA 1
ATOM 1922 C C . ASP A 1 247 ? 28.838 13.529 -27.496 1.00 70.31 247 ASP A C 1
ATOM 1924 O O . ASP A 1 247 ? 27.611 13.412 -27.463 1.00 70.31 247 ASP A O 1
ATOM 1928 N N . LYS A 1 248 ? 29.676 12.522 -27.241 1.00 74.62 248 LYS A N 1
ATOM 1929 C CA . LYS A 1 248 ? 29.251 11.148 -26.967 1.00 74.62 248 LYS A CA 1
ATOM 1930 C C . LYS A 1 248 ? 29.637 10.731 -25.556 1.00 74.62 248 LYS A C 1
ATOM 1932 O O . LYS A 1 248 ? 30.749 10.994 -25.110 1.00 74.62 248 LYS A O 1
ATOM 1937 N N . PHE A 1 249 ? 28.740 10.016 -24.879 1.00 76.19 249 PHE A N 1
ATOM 1938 C CA . PHE A 1 249 ? 29.118 9.279 -23.677 1.00 76.19 249 PHE A CA 1
ATOM 1939 C C . PHE A 1 249 ? 29.971 8.094 -24.094 1.00 76.19 249 PHE A C 1
ATOM 1941 O O . PHE A 1 249 ? 29.573 7.297 -24.948 1.00 76.19 249 PHE A O 1
ATOM 1948 N N . TYR A 1 250 ? 31.161 8.005 -23.519 1.00 81.31 250 TYR A N 1
ATOM 1949 C CA . TYR A 1 250 ? 32.026 6.869 -23.733 1.00 81.31 250 TYR A CA 1
ATOM 1950 C C . TYR A 1 250 ? 32.799 6.527 -22.468 1.00 81.31 250 TYR A C 1
ATOM 1952 O O . TYR A 1 250 ? 33.127 7.394 -21.660 1.00 81.31 250 TYR A O 1
ATOM 1960 N N . SER A 1 251 ? 33.126 5.249 -22.341 1.00 82.19 251 SER A N 1
ATOM 1961 C CA . SER A 1 251 ? 34.069 4.746 -21.345 1.00 82.19 251 SER A CA 1
ATOM 1962 C C . SER A 1 251 ? 35.356 4.307 -22.043 1.00 82.19 251 SER A C 1
ATOM 1964 O O . SER A 1 251 ? 35.308 3.782 -23.158 1.00 82.19 251 SER A O 1
ATOM 1966 N N . LYS A 1 252 ? 36.518 4.517 -21.414 1.00 82.38 252 LYS A N 1
ATOM 1967 C CA . LYS A 1 252 ? 37.820 4.044 -21.912 1.00 82.38 252 LYS A CA 1
ATOM 1968 C C . LYS A 1 252 ? 38.294 2.867 -21.066 1.00 82.38 252 LYS A C 1
ATOM 1970 O O . LYS A 1 252 ? 38.366 2.981 -19.847 1.00 82.38 252 LYS A O 1
ATOM 1975 N N . LEU A 1 253 ? 38.651 1.762 -21.714 1.00 78.00 253 LEU A N 1
ATOM 1976 C CA . LEU A 1 253 ? 39.262 0.602 -21.067 1.00 78.00 253 LEU A CA 1
ATOM 1977 C C . LEU A 1 253 ? 40.466 0.157 -21.902 1.00 78.00 253 LEU A C 1
ATOM 1979 O O . LEU A 1 253 ? 40.323 -0.283 -23.047 1.00 78.00 253 LEU A O 1
ATOM 1983 N N . GLY A 1 254 ? 41.665 0.311 -21.337 1.00 83.00 254 GLY A N 1
ATOM 1984 C CA . GLY A 1 254 ? 42.918 0.142 -22.071 1.00 83.00 254 GLY A CA 1
ATOM 1985 C C . GLY A 1 254 ? 43.002 1.091 -23.274 1.00 83.00 254 GLY A C 1
ATOM 1986 O O . GLY A 1 254 ? 42.826 2.303 -23.139 1.00 83.00 254 GLY A O 1
ATOM 1987 N N . ASN A 1 255 ? 43.237 0.522 -24.459 1.00 84.56 255 ASN A N 1
ATOM 1988 C CA . ASN A 1 255 ? 43.362 1.255 -25.728 1.00 84.56 255 ASN A CA 1
ATOM 1989 C C . ASN A 1 255 ? 42.055 1.302 -26.542 1.00 84.56 255 ASN A C 1
ATOM 1991 O O . ASN A 1 255 ? 42.077 1.659 -27.719 1.00 84.56 255 ASN A O 1
ATOM 1995 N N . MET A 1 256 ? 40.929 0.904 -25.943 1.00 86.69 256 MET A N 1
ATOM 1996 C CA . MET A 1 256 ? 39.618 0.891 -26.590 1.00 86.69 256 MET A CA 1
ATOM 1997 C C . MET A 1 256 ? 38.677 1.884 -25.909 1.00 86.69 256 MET A C 1
ATOM 1999 O O . MET A 1 256 ? 38.645 2.002 -24.682 1.00 86.69 256 MET A O 1
ATOM 2003 N N . TYR A 1 257 ? 37.871 2.553 -26.723 1.00 87.62 257 TYR A N 1
ATOM 2004 C CA . TYR A 1 257 ? 36.763 3.395 -26.299 1.00 87.62 257 TYR A CA 1
ATOM 2005 C C . TYR A 1 257 ? 35.443 2.672 -26.588 1.00 87.62 257 TYR A C 1
ATOM 2007 O O . TYR A 1 257 ? 35.297 2.008 -27.616 1.00 87.62 257 TYR A O 1
ATOM 2015 N N . TYR A 1 258 ? 34.478 2.805 -25.685 1.00 86.75 258 TYR A N 1
ATOM 2016 C CA . TYR A 1 258 ? 33.156 2.189 -25.774 1.00 86.75 258 TYR A CA 1
ATOM 2017 C C . TYR A 1 258 ? 32.125 3.302 -25.803 1.00 86.75 258 TYR A C 1
ATOM 2019 O O . TYR A 1 258 ? 31.895 3.946 -24.785 1.00 86.75 258 TYR A O 1
ATOM 2027 N N . ILE A 1 259 ? 31.544 3.548 -26.973 1.00 87.38 259 ILE A N 1
ATOM 2028 C CA . ILE A 1 259 ? 30.505 4.560 -27.159 1.00 87.38 259 ILE A CA 1
ATOM 2029 C C . ILE A 1 259 ? 29.183 3.986 -26.666 1.00 87.38 259 ILE A C 1
ATOM 2031 O O . ILE A 1 259 ? 28.741 2.951 -27.171 1.00 87.38 259 ILE A O 1
ATOM 2035 N N . GLU A 1 260 ? 28.548 4.677 -25.725 1.00 87.44 260 GLU A N 1
ATOM 2036 C CA . GLU A 1 260 ? 27.239 4.307 -25.198 1.00 87.44 260 GLU A CA 1
ATOM 2037 C C . GLU A 1 260 ? 26.123 4.813 -26.114 1.00 87.44 260 GLU A C 1
ATOM 2039 O O . GLU A 1 260 ? 26.065 5.993 -26.468 1.00 87.44 260 GLU A O 1
ATOM 2044 N N . ARG A 1 261 ? 25.211 3.913 -26.486 1.00 88.38 261 ARG A N 1
ATOM 2045 C CA . ARG A 1 261 ? 23.977 4.232 -27.204 1.00 88.38 261 ARG A CA 1
ATOM 2046 C C . ARG A 1 261 ? 22.789 3.832 -26.354 1.00 88.38 261 ARG A C 1
ATOM 2048 O O . ARG A 1 261 ? 22.558 2.645 -26.124 1.00 88.38 261 ARG A O 1
ATOM 2055 N N . THR A 1 262 ? 22.015 4.819 -25.923 1.00 88.44 262 THR A N 1
ATOM 2056 C CA . THR A 1 262 ? 20.770 4.574 -25.197 1.00 88.44 262 THR A CA 1
ATOM 2057 C C . THR A 1 262 ? 19.633 4.355 -26.185 1.00 88.44 262 THR A C 1
ATOM 2059 O O . THR A 1 262 ? 19.383 5.187 -27.058 1.00 88.44 262 THR A O 1
ATOM 2062 N N . LEU A 1 263 ? 18.907 3.252 -26.034 1.00 90.19 263 LEU A N 1
ATOM 2063 C CA . LEU A 1 263 ? 17.779 2.888 -26.881 1.00 90.19 263 LEU A CA 1
ATOM 2064 C C . LEU A 1 263 ? 16.523 2.659 -26.037 1.00 90.19 263 LEU A C 1
ATOM 2066 O O . LEU A 1 263 ? 16.583 2.118 -24.936 1.00 90.19 263 LEU A O 1
ATOM 2070 N N . GLU A 1 264 ? 15.372 2.994 -26.603 1.00 89.94 264 GLU A N 1
ATOM 2071 C CA . GLU A 1 264 ? 14.091 2.412 -26.214 1.00 89.94 264 GLU A CA 1
ATOM 2072 C C . GLU A 1 264 ? 13.916 1.091 -26.954 1.00 89.94 264 GLU A C 1
ATOM 2074 O O . GLU A 1 264 ? 13.957 1.071 -28.186 1.00 89.94 264 GLU A O 1
ATOM 2079 N N . LEU A 1 265 ? 13.698 0.005 -26.224 1.00 91.81 265 LEU A N 1
ATOM 2080 C CA . LEU A 1 265 ? 13.324 -1.294 -26.761 1.00 91.81 265 LEU A CA 1
ATOM 2081 C C . LEU A 1 265 ? 11.815 -1.500 -26.602 1.00 91.81 265 LEU A C 1
ATOM 2083 O O . LEU A 1 265 ? 11.279 -1.401 -25.498 1.00 91.81 265 LEU A O 1
ATOM 2087 N N . PHE A 1 266 ? 11.137 -1.817 -27.701 1.00 90.06 266 PHE A N 1
ATOM 2088 C CA . PHE A 1 266 ? 9.710 -2.133 -27.735 1.00 90.06 266 PHE A CA 1
ATOM 2089 C C . PHE A 1 266 ? 9.473 -3.644 -27.640 1.00 90.06 266 PHE A C 1
ATOM 2091 O O . PHE A 1 266 ? 10.359 -4.447 -27.940 1.00 90.06 266 PHE A O 1
ATOM 2098 N N . LYS A 1 267 ? 8.259 -4.044 -27.233 1.00 84.38 267 LYS A N 1
ATOM 2099 C CA . LYS A 1 267 ? 7.894 -5.462 -27.038 1.00 84.38 267 LYS A CA 1
ATOM 2100 C C . LYS A 1 267 ? 8.043 -6.307 -28.307 1.00 84.38 267 LYS A C 1
ATOM 2102 O O . LYS A 1 267 ? 8.281 -7.507 -28.219 1.00 84.38 267 LYS A O 1
ATOM 2107 N N . ASP A 1 268 ? 7.894 -5.681 -29.476 1.00 83.94 268 ASP A N 1
ATOM 2108 C CA . ASP A 1 268 ? 8.060 -6.308 -30.793 1.00 83.94 268 ASP A CA 1
ATOM 2109 C C . ASP A 1 268 ? 9.536 -6.457 -31.214 1.00 83.94 268 ASP A C 1
ATOM 2111 O O . ASP A 1 268 ? 9.823 -6.952 -32.301 1.00 83.94 268 ASP A O 1
ATOM 2115 N N . GLY A 1 269 ? 10.476 -6.035 -30.362 1.00 87.06 269 GLY A N 1
ATOM 2116 C CA . GLY A 1 269 ? 11.916 -6.087 -30.598 1.00 87.06 269 GLY A CA 1
ATOM 2117 C C . GLY A 1 269 ? 12.470 -4.930 -31.417 1.00 87.06 269 GLY A C 1
ATOM 2118 O O . GLY A 1 269 ? 13.691 -4.817 -31.550 1.00 87.06 269 GLY A O 1
ATOM 2119 N N . LYS A 1 270 ? 11.621 -4.025 -31.918 1.00 91.81 270 LYS A N 1
ATOM 2120 C CA . LYS A 1 270 ? 12.114 -2.787 -32.521 1.00 91.81 270 LYS A CA 1
ATOM 2121 C C . LYS A 1 270 ? 12.774 -1.936 -31.452 1.00 91.81 270 LYS A C 1
ATOM 2123 O O . LYS A 1 270 ? 12.360 -1.923 -30.294 1.00 91.81 270 LYS A O 1
ATOM 2128 N N . SER A 1 271 ? 13.787 -1.185 -31.856 1.00 92.44 271 SER A N 1
ATOM 2129 C CA . SER A 1 271 ? 14.450 -0.240 -30.970 1.00 92.44 271 SER A CA 1
ATOM 2130 C C . SER A 1 271 ? 14.605 1.120 -31.619 1.00 92.44 271 SER A C 1
ATOM 2132 O O . SER A 1 271 ? 14.860 1.204 -32.821 1.00 92.44 271 SER A O 1
ATOM 2134 N N . LYS A 1 272 ? 14.495 2.178 -30.818 1.00 91.75 272 LYS A N 1
ATOM 2135 C CA . LYS A 1 272 ? 14.679 3.560 -31.261 1.00 91.75 272 LYS A CA 1
ATOM 2136 C C . LYS A 1 272 ? 15.682 4.263 -30.362 1.00 91.75 272 LYS A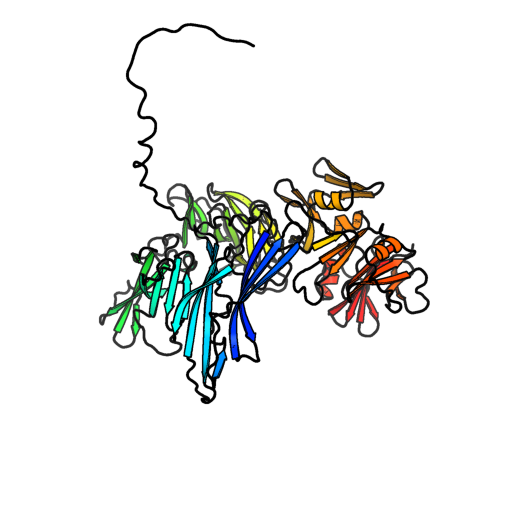 C 1
ATOM 2138 O O . LYS A 1 272 ? 15.564 4.218 -29.144 1.00 91.75 272 LYS A O 1
ATOM 2143 N N . GLU A 1 273 ? 16.657 4.929 -30.964 1.00 89.38 273 GLU A N 1
ATOM 2144 C CA . GLU A 1 273 ? 17.682 5.650 -30.215 1.00 89.38 273 GLU A CA 1
ATOM 2145 C C . GLU A 1 273 ? 17.103 6.863 -29.474 1.00 89.38 273 GLU A C 1
ATOM 2147 O O . GLU A 1 273 ? 16.217 7.576 -29.971 1.00 89.38 273 GLU A O 1
ATOM 2152 N N . LEU A 1 274 ? 17.600 7.062 -28.255 1.00 83.12 274 LEU A N 1
ATOM 2153 C CA . LEU A 1 274 ? 17.394 8.247 -27.440 1.00 83.12 274 LEU A CA 1
ATOM 2154 C C . LEU A 1 274 ? 18.659 9.094 -27.514 1.00 83.12 274 LEU A C 1
ATOM 2156 O O . LEU A 1 274 ? 19.702 8.739 -26.971 1.00 83.12 274 LEU A O 1
ATOM 2160 N N . VAL A 1 275 ? 18.561 10.228 -28.204 1.00 81.06 275 VAL A N 1
ATOM 2161 C CA . VAL A 1 275 ? 19.705 11.118 -28.418 1.00 81.06 275 VAL A CA 1
ATOM 2162 C C . VAL A 1 275 ? 19.838 12.046 -27.225 1.00 81.06 275 VAL A C 1
ATOM 2164 O O . VAL A 1 275 ? 18.858 12.680 -26.830 1.00 81.06 275 VAL A O 1
ATOM 2167 N N . PHE A 1 276 ? 21.042 12.136 -26.662 1.00 72.25 276 PHE A N 1
ATOM 2168 C CA . PHE A 1 276 ? 21.305 13.013 -25.530 1.00 72.25 276 PHE A CA 1
ATOM 2169 C C . PHE A 1 276 ? 21.064 14.483 -25.891 1.00 72.25 276 PHE A C 1
ATOM 2171 O O . PHE A 1 276 ? 21.530 14.978 -26.919 1.00 72.25 276 PHE A O 1
ATOM 2178 N N . ASN A 1 277 ? 20.343 15.193 -25.032 1.00 69.25 277 ASN A N 1
ATOM 2179 C CA . ASN A 1 277 ? 20.082 16.611 -25.182 1.00 69.25 277 ASN A CA 1
ATOM 2180 C C . ASN A 1 277 ? 21.167 17.417 -24.455 1.00 69.25 277 ASN A C 1
ATOM 2182 O O . ASN A 1 277 ? 21.141 17.562 -23.235 1.00 69.25 277 ASN A O 1
ATOM 2186 N N . LYS A 1 278 ? 22.121 17.962 -25.218 1.00 58.84 278 LYS A N 1
ATOM 2187 C CA . LYS A 1 278 ? 23.231 18.773 -24.683 1.00 58.84 278 LYS A CA 1
ATOM 2188 C C . LYS A 1 278 ? 22.790 20.107 -24.079 1.00 58.84 278 LYS A C 1
ATOM 2190 O O . LYS A 1 278 ? 23.505 20.667 -23.255 1.00 58.84 278 LYS A O 1
ATOM 2195 N N . ASN A 1 279 ? 21.623 20.609 -24.476 1.00 55.66 279 ASN A N 1
ATOM 2196 C CA . ASN A 1 279 ? 21.030 21.802 -23.897 1.00 55.66 279 ASN A CA 1
ATOM 2197 C C . ASN A 1 279 ? 20.065 21.331 -22.812 1.00 55.66 279 ASN A C 1
ATOM 2199 O O . ASN A 1 279 ? 18.941 20.946 -23.133 1.00 55.66 279 ASN A O 1
ATOM 2203 N N . GLN A 1 280 ? 20.505 21.317 -21.546 1.00 55.12 280 GLN A N 1
ATOM 2204 C CA . GLN A 1 280 ? 19.627 21.019 -20.409 1.00 55.12 280 GLN A CA 1
ATOM 2205 C C . GLN A 1 280 ? 18.351 21.856 -20.554 1.00 55.12 280 GLN A C 1
ATOM 2207 O O . GLN A 1 280 ? 18.393 23.087 -20.515 1.00 55.12 280 GLN A O 1
ATOM 2212 N N . ALA A 1 281 ? 17.237 21.189 -20.851 1.00 58.97 281 ALA A N 1
ATOM 2213 C CA . ALA A 1 281 ? 16.014 21.864 -21.246 1.00 58.97 281 ALA A CA 1
ATOM 2214 C C . ALA A 1 281 ? 15.508 22.751 -20.097 1.00 58.97 281 ALA A C 1
ATOM 2216 O O . ALA A 1 281 ? 15.699 22.442 -18.923 1.00 58.97 281 ALA A O 1
ATOM 2217 N N . SER A 1 282 ? 14.759 23.812 -20.410 1.00 71.50 282 SER A N 1
ATOM 2218 C CA . SER A 1 282 ? 13.951 24.582 -19.442 1.00 71.50 282 SER A CA 1
ATOM 2219 C C . SER A 1 282 ? 12.830 23.752 -18.791 1.00 71.50 282 SER A C 1
ATOM 2221 O O . SER A 1 282 ? 11.870 24.295 -18.249 1.00 71.50 282 SER A O 1
ATOM 2223 N N . ARG A 1 283 ? 12.915 22.427 -18.890 1.00 78.75 283 ARG A N 1
ATOM 2224 C CA . ARG A 1 283 ? 11.984 21.408 -18.435 1.00 78.75 283 ARG A CA 1
ATOM 2225 C C . ARG A 1 283 ? 12.846 20.279 -17.865 1.00 78.75 283 ARG A C 1
ATOM 2227 O O . ARG A 1 283 ? 13.890 19.979 -18.435 1.00 78.75 283 ARG A O 1
ATOM 2234 N N . GLU A 1 284 ? 12.436 19.642 -16.774 1.00 74.00 284 GLU A N 1
ATOM 2235 C CA . GLU A 1 284 ? 13.098 18.497 -16.113 1.00 74.00 284 GLU A CA 1
ATOM 2236 C C . GLU A 1 284 ? 12.378 17.174 -16.422 1.00 74.00 284 GLU A C 1
ATOM 2238 O O . GLU A 1 284 ? 13.018 16.148 -16.612 1.00 74.00 284 GLU A O 1
ATOM 2243 N N . TRP A 1 285 ? 11.059 17.218 -16.615 1.00 78.12 285 TRP A N 1
ATOM 2244 C CA . TRP A 1 285 ? 10.286 16.140 -17.232 1.00 78.12 285 TRP A CA 1
ATOM 2245 C C . TRP A 1 285 ? 9.037 16.701 -17.911 1.00 78.12 285 TRP A C 1
ATOM 2247 O O . TRP A 1 285 ? 8.618 17.818 -17.600 1.00 78.12 285 TRP A O 1
ATOM 2257 N N . GLU A 1 286 ? 8.431 15.916 -18.805 1.00 81.94 286 GLU A N 1
ATOM 2258 C CA . GLU A 1 286 ? 7.143 16.216 -19.437 1.00 81.94 286 GLU A CA 1
ATOM 2259 C C . GLU A 1 286 ? 6.244 14.978 -19.505 1.00 81.94 286 GLU A C 1
ATOM 2261 O O . GLU A 1 286 ? 6.726 13.862 -19.697 1.00 81.94 286 GLU A O 1
ATOM 2266 N N . LYS A 1 287 ? 4.928 15.171 -19.392 1.00 84.25 287 LYS A N 1
ATOM 2267 C CA . LYS A 1 287 ? 3.936 14.106 -19.561 1.00 84.25 287 LYS A CA 1
ATOM 2268 C C . LYS A 1 287 ? 2.646 14.649 -20.164 1.00 84.25 287 LYS A C 1
ATOM 2270 O O . LYS A 1 287 ? 2.043 15.573 -19.623 1.00 84.25 287 LYS A O 1
ATOM 2275 N N . LYS A 1 288 ? 2.208 14.068 -21.283 1.00 86.00 288 LYS A N 1
ATOM 2276 C CA . LYS A 1 288 ? 0.942 14.433 -21.927 1.00 86.00 288 LYS A CA 1
ATOM 2277 C C . LYS A 1 288 ? -0.209 13.610 -21.348 1.00 86.00 288 LYS A C 1
ATOM 2279 O O . LYS A 1 288 ? -0.141 12.385 -21.352 1.00 86.00 288 LYS A O 1
ATOM 2284 N N . VAL A 1 289 ? -1.264 14.285 -20.902 1.00 87.69 289 VAL A N 1
ATOM 2285 C CA . VAL A 1 289 ? -2.522 13.683 -20.441 1.00 87.69 289 VAL A CA 1
ATOM 2286 C C . VAL A 1 289 ? -3.663 14.404 -21.153 1.00 87.69 289 VAL A C 1
ATOM 2288 O O . VAL A 1 289 ? -3.900 15.590 -20.932 1.00 87.69 289 VAL A O 1
ATOM 2291 N N . GLY A 1 290 ? -4.325 13.712 -22.082 1.00 88.38 290 GLY A N 1
ATOM 2292 C CA . GLY A 1 290 ? -5.320 14.332 -22.957 1.00 88.38 290 GLY A CA 1
ATOM 2293 C C . GLY A 1 290 ? -4.744 15.530 -23.724 1.00 88.38 290 GLY A C 1
ATOM 2294 O O . GLY A 1 290 ? -3.774 15.399 -24.478 1.00 88.38 290 GLY A O 1
ATOM 2295 N N . VAL A 1 291 ? -5.346 16.704 -23.526 1.00 91.00 291 VAL A N 1
ATOM 2296 C CA . VAL A 1 291 ? -4.920 17.971 -24.147 1.00 91.00 291 VAL A CA 1
ATOM 2297 C C . VAL A 1 291 ? -3.829 18.704 -23.359 1.00 91.00 291 VAL A C 1
ATOM 2299 O O . VAL A 1 291 ? -3.255 19.663 -23.870 1.00 91.00 291 VAL A O 1
ATOM 2302 N N . LEU A 1 292 ? -3.533 18.272 -22.130 1.00 94.25 292 LEU A N 1
ATOM 2303 C CA . LEU A 1 292 ? -2.590 18.943 -21.243 1.00 94.25 292 LEU A CA 1
ATOM 2304 C C . LEU A 1 292 ? -1.197 18.324 -21.341 1.00 94.25 292 LEU A C 1
ATOM 2306 O O . LEU A 1 292 ? -1.025 17.106 -21.308 1.00 94.25 292 LEU A O 1
ATOM 2310 N N . LEU A 1 293 ? -0.185 19.184 -21.418 1.00 91.50 293 LEU A N 1
ATOM 2311 C CA . LEU A 1 293 ? 1.218 18.820 -21.266 1.00 91.50 293 LEU A CA 1
ATOM 2312 C C . LEU A 1 293 ? 1.692 19.254 -19.881 1.00 91.50 293 LEU A C 1
ATOM 2314 O O . LEU A 1 293 ? 1.936 20.439 -19.658 1.00 91.50 293 LEU A O 1
ATOM 2318 N N . TYR A 1 294 ? 1.820 18.308 -18.960 1.00 91.69 294 TYR A N 1
ATOM 2319 C CA . TYR A 1 294 ? 2.417 18.544 -17.652 1.00 91.69 294 TYR A CA 1
ATOM 2320 C C . TYR A 1 294 ? 3.932 18.585 -17.761 1.00 91.69 294 TYR A C 1
ATOM 2322 O O . TYR A 1 294 ? 4.511 17.834 -18.544 1.00 91.69 294 TYR A O 1
ATOM 2330 N N . ALA A 1 295 ? 4.570 19.423 -16.952 1.00 89.12 295 ALA A N 1
ATOM 2331 C CA . ALA A 1 295 ? 6.018 19.453 -16.839 1.00 89.12 295 ALA A CA 1
ATOM 2332 C C . ALA A 1 295 ? 6.467 19.959 -15.471 1.00 89.12 295 ALA A C 1
ATOM 2334 O O . ALA A 1 295 ? 5.781 20.766 -14.832 1.00 89.12 295 ALA A O 1
ATOM 2335 N N . LYS A 1 296 ? 7.685 19.574 -15.090 1.00 88.62 296 LYS A N 1
ATOM 2336 C CA . LYS A 1 296 ? 8.496 20.393 -14.191 1.00 88.62 296 LYS A CA 1
ATOM 2337 C C . LYS A 1 296 ? 9.350 21.311 -15.051 1.00 88.62 296 LYS A C 1
ATOM 2339 O O . LYS A 1 296 ? 10.168 20.820 -15.817 1.00 88.62 296 LYS A O 1
ATOM 2344 N N . TYR A 1 297 ? 9.122 22.616 -14.996 1.00 88.12 297 TYR A N 1
ATOM 2345 C CA . TYR A 1 297 ? 9.724 23.605 -15.890 1.00 88.12 297 TYR A CA 1
ATOM 2346 C C . TYR A 1 297 ? 10.409 24.727 -15.115 1.00 88.12 297 TYR A C 1
ATOM 2348 O O . TYR A 1 297 ? 10.003 25.078 -14.010 1.00 88.12 297 TYR A O 1
ATOM 2356 N N . TYR A 1 298 ? 11.463 25.290 -15.694 1.00 86.44 298 TYR A N 1
ATOM 2357 C CA . TYR A 1 298 ? 12.178 26.428 -15.144 1.00 86.44 298 TYR A CA 1
ATOM 2358 C C . TYR A 1 298 ? 11.563 27.722 -15.670 1.00 86.44 298 TYR A C 1
ATOM 2360 O O . TYR A 1 298 ? 11.573 27.991 -16.874 1.00 86.44 298 TYR A O 1
ATOM 2368 N N . ASP A 1 299 ? 11.040 28.542 -14.765 1.00 86.56 299 ASP A N 1
ATOM 2369 C CA . ASP A 1 299 ? 10.580 29.888 -15.084 1.00 86.56 299 ASP A CA 1
ATOM 2370 C C . ASP A 1 299 ? 11.766 30.852 -14.963 1.00 86.56 299 ASP A C 1
ATOM 2372 O O . ASP A 1 299 ? 12.259 31.124 -13.866 1.00 86.56 299 ASP A O 1
ATOM 2376 N N . SER A 1 300 ? 12.231 31.383 -16.096 1.00 83.56 300 SER A N 1
ATOM 2377 C CA . SER A 1 300 ? 13.385 32.287 -16.143 1.00 83.56 300 SER A CA 1
ATOM 2378 C C . SER A 1 300 ? 13.133 33.641 -15.474 1.00 83.56 300 SER A C 1
ATOM 2380 O O . SER A 1 300 ? 14.083 34.259 -14.991 1.00 83.56 300 SER A O 1
ATOM 2382 N N . LYS A 1 301 ? 11.874 34.097 -15.390 1.00 85.25 301 LYS A N 1
ATOM 2383 C CA . LYS A 1 301 ? 11.512 35.353 -14.716 1.00 85.25 301 LYS A CA 1
ATOM 2384 C C . LYS A 1 301 ? 11.563 35.181 -13.203 1.00 85.25 301 LYS A C 1
ATOM 2386 O O . LYS A 1 301 ? 12.113 36.027 -12.504 1.00 85.25 301 LYS A O 1
ATOM 2391 N N . LYS A 1 302 ? 11.019 34.071 -12.699 1.00 83.81 302 LYS A N 1
ATOM 2392 C CA . LYS A 1 302 ? 11.014 33.737 -11.263 1.00 83.81 302 LYS A CA 1
ATOM 2393 C C . LYS A 1 302 ? 12.307 33.065 -10.793 1.00 83.81 302 LYS A C 1
ATOM 2395 O O . LYS A 1 302 ? 12.514 32.933 -9.590 1.00 83.81 302 LYS A O 1
ATOM 2400 N N . LYS A 1 303 ? 13.168 32.661 -11.731 1.00 85.00 303 LYS A N 1
ATOM 2401 C CA . LYS A 1 303 ? 14.442 31.962 -11.515 1.00 85.00 303 LYS A CA 1
ATOM 2402 C C . LYS A 1 303 ? 14.300 30.694 -10.662 1.00 85.00 303 LYS A C 1
ATOM 2404 O O . LYS A 1 303 ? 15.141 30.419 -9.807 1.00 85.00 303 LYS A O 1
ATOM 2409 N N . GLN A 1 304 ? 13.237 29.925 -10.887 1.00 85.06 304 GLN A N 1
ATOM 2410 C CA . GLN A 1 304 ? 12.890 28.757 -10.073 1.00 85.06 304 GLN A CA 1
ATOM 2411 C C . GLN A 1 304 ? 12.199 27.678 -10.921 1.00 85.06 304 GLN A C 1
ATOM 2413 O O . GLN A 1 304 ? 11.579 27.982 -11.941 1.00 85.06 304 GLN A O 1
ATOM 2418 N N . TRP A 1 305 ? 12.312 26.422 -10.487 1.00 87.00 305 TRP A N 1
ATOM 2419 C CA . TRP A 1 305 ? 11.565 25.291 -11.034 1.00 87.00 305 TRP A CA 1
ATOM 2420 C C . TRP A 1 305 ? 10.142 25.226 -10.471 1.00 87.00 305 TRP A C 1
ATOM 2422 O O . TRP A 1 305 ? 9.929 25.422 -9.276 1.00 87.00 305 TRP A O 1
ATOM 2432 N N . PHE A 1 306 ? 9.185 24.915 -11.338 1.00 91.81 306 PHE A N 1
ATOM 2433 C CA . PHE A 1 306 ? 7.768 24.778 -11.026 1.00 91.81 306 PHE A CA 1
ATOM 2434 C C . PHE A 1 306 ? 7.223 23.484 -11.608 1.00 91.81 306 PHE A C 1
ATOM 2436 O O . PHE A 1 306 ? 7.673 23.046 -12.660 1.00 91.81 306 PHE A O 1
ATOM 2443 N N . VAL A 1 307 ? 6.211 22.913 -10.965 1.00 93.69 307 VAL A N 1
ATOM 2444 C CA . VAL A 1 307 ? 5.344 21.899 -11.567 1.00 93.69 307 VAL A CA 1
ATOM 2445 C C . VAL A 1 307 ? 4.097 22.602 -12.093 1.00 93.69 307 VAL A C 1
ATOM 2447 O O . VAL A 1 307 ? 3.445 23.356 -11.369 1.00 93.69 307 VAL A O 1
ATOM 2450 N N . GLY A 1 308 ? 3.748 22.358 -13.352 1.00 94.69 308 GLY A N 1
ATOM 2451 C CA . GLY A 1 308 ? 2.570 22.946 -13.982 1.00 94.69 308 GLY A CA 1
ATOM 2452 C C . GLY A 1 308 ? 2.153 22.215 -15.248 1.00 94.69 308 GLY A C 1
ATOM 2453 O O . GLY A 1 308 ? 2.685 21.153 -15.570 1.00 94.69 308 GLY A O 1
ATOM 2454 N N . TYR A 1 309 ? 1.199 22.792 -15.974 1.00 95.56 309 TYR A N 1
ATOM 2455 C CA . TYR A 1 309 ? 0.702 22.239 -17.234 1.00 95.56 309 TYR A CA 1
ATOM 2456 C C . TYR A 1 309 ? 0.547 23.304 -18.319 1.00 95.56 309 TYR A C 1
ATOM 2458 O O . TYR A 1 309 ? 0.420 24.492 -18.036 1.00 95.56 309 TYR A O 1
ATOM 2466 N N . SER A 1 310 ? 0.543 22.872 -19.576 1.00 93.62 310 SER A N 1
ATOM 2467 C CA . SER A 1 310 ? 0.337 23.710 -20.754 1.00 93.62 310 SER A CA 1
ATOM 2468 C C . SER A 1 310 ? -0.771 23.146 -21.635 1.00 93.62 310 SER A C 1
ATOM 2470 O O . SER A 1 310 ? -0.784 21.951 -21.921 1.00 93.62 310 SER A O 1
ATOM 2472 N N . THR A 1 311 ? -1.657 24.013 -22.123 1.00 92.06 311 THR A N 1
ATOM 2473 C CA . THR A 1 311 ? -2.643 23.698 -23.173 1.00 92.06 311 THR A CA 1
ATOM 2474 C C . THR A 1 311 ? -2.099 23.944 -24.586 1.00 92.06 311 THR A C 1
ATOM 2476 O O . THR A 1 311 ? -2.684 23.493 -25.563 1.00 92.06 311 THR A O 1
ATOM 2479 N N . ASN A 1 312 ? -0.958 24.634 -24.709 1.00 86.62 312 ASN A N 1
ATOM 2480 C CA . ASN A 1 312 ? -0.392 25.111 -25.976 1.00 86.62 312 ASN A CA 1
ATOM 2481 C C . ASN A 1 312 ? 0.956 24.439 -26.292 1.00 86.62 312 ASN A C 1
ATOM 2483 O O . ASN A 1 312 ? 1.917 25.115 -26.674 1.00 86.62 312 ASN A O 1
ATOM 2487 N N . ASN A 1 313 ? 1.054 23.119 -26.085 1.00 77.75 313 ASN A N 1
ATOM 2488 C CA . ASN A 1 313 ? 2.263 22.311 -26.324 1.00 77.75 313 ASN A CA 1
ATOM 2489 C C . ASN A 1 313 ? 3.549 22.915 -25.713 1.00 77.75 313 ASN A C 1
ATOM 2491 O O . ASN A 1 313 ? 4.616 22.929 -26.328 1.00 77.75 313 ASN A O 1
ATOM 2495 N N . GLY A 1 314 ? 3.449 23.453 -24.494 1.00 79.25 314 GLY A N 1
ATOM 2496 C CA . GLY A 1 314 ? 4.592 23.923 -23.710 1.00 79.25 314 GLY A CA 1
ATOM 2497 C C . GLY A 1 314 ? 5.043 25.361 -23.988 1.00 79.25 314 GLY A C 1
ATOM 2498 O O . GLY A 1 314 ? 6.021 25.804 -23.389 1.00 79.25 314 GLY A O 1
ATOM 2499 N N . LYS A 1 315 ? 4.362 26.127 -24.855 1.00 82.81 315 LYS A N 1
ATOM 2500 C CA . LYS A 1 315 ? 4.708 27.550 -25.079 1.00 82.81 315 LYS A CA 1
ATOM 2501 C C . LYS A 1 315 ? 4.579 28.397 -23.807 1.00 82.81 315 LYS A C 1
ATOM 2503 O O . LYS A 1 315 ? 5.391 29.285 -23.571 1.00 82.81 315 LYS A O 1
ATOM 2508 N N . SER A 1 316 ? 3.572 28.106 -22.990 1.00 88.12 316 SER A N 1
ATOM 2509 C CA . SER A 1 316 ? 3.334 28.729 -21.688 1.00 88.12 316 SER A CA 1
ATOM 2510 C C . SER A 1 316 ? 2.780 27.697 -20.714 1.00 88.12 316 SER A C 1
ATOM 2512 O O . SER A 1 316 ? 2.018 26.817 -21.118 1.00 88.12 316 SER A O 1
ATOM 2514 N N . PHE A 1 317 ? 3.161 27.802 -19.444 1.00 91.62 317 PHE A N 1
ATOM 2515 C CA . PHE A 1 317 ? 2.709 26.898 -18.391 1.00 91.62 317 PHE A CA 1
ATOM 2516 C C . PHE A 1 317 ? 1.883 27.647 -17.349 1.00 91.62 317 PHE A C 1
ATOM 2518 O O . PHE A 1 317 ? 2.276 28.714 -16.874 1.00 91.62 317 PHE A O 1
ATOM 2525 N N . THR A 1 318 ? 0.761 27.046 -16.972 1.00 94.69 318 THR A N 1
ATOM 2526 C CA . THR A 1 318 ? 0.020 27.370 -15.758 1.00 94.69 318 THR A CA 1
ATOM 2527 C C . THR A 1 318 ? 0.669 26.613 -14.608 1.00 94.69 318 THR A C 1
ATOM 2529 O O . THR A 1 318 ? 0.700 25.380 -14.603 1.00 94.69 318 THR A O 1
ATOM 2532 N N . SER A 1 319 ? 1.217 27.351 -13.644 1.00 94.38 319 SER A N 1
ATOM 2533 C CA . SER A 1 319 ? 1.868 26.762 -12.472 1.00 94.38 319 SER A CA 1
ATOM 2534 C C . SER A 1 319 ? 0.833 26.148 -11.534 1.00 94.38 319 SER A C 1
ATOM 2536 O O . SER A 1 319 ? -0.127 26.821 -11.160 1.00 94.38 319 SER A O 1
ATOM 2538 N N . ILE A 1 320 ? 1.053 24.898 -11.127 1.00 95.06 320 ILE A N 1
ATOM 2539 C CA . ILE A 1 320 ? 0.343 24.279 -10.000 1.00 95.06 320 ILE A CA 1
ATOM 2540 C C . ILE A 1 320 ? 1.099 24.591 -8.707 1.00 95.06 320 ILE A C 1
ATOM 2542 O O . ILE A 1 320 ? 0.478 24.918 -7.699 1.00 95.06 320 ILE A O 1
ATOM 2546 N N . SER A 1 321 ? 2.434 24.527 -8.751 1.00 93.25 321 SER A N 1
ATOM 2547 C CA . SER A 1 321 ? 3.274 24.811 -7.593 1.00 93.25 321 SER A CA 1
ATOM 2548 C C . SER A 1 321 ? 3.435 26.313 -7.327 1.00 93.25 321 SER A C 1
ATOM 2550 O O . SER A 1 321 ? 3.279 27.157 -8.217 1.00 93.25 321 SER A O 1
ATOM 2552 N N . GLN A 1 322 ? 3.768 26.661 -6.091 1.00 90.81 322 GLN A N 1
ATOM 2553 C CA . GLN A 1 322 ? 3.882 28.017 -5.578 1.00 90.81 322 GLN A CA 1
ATOM 2554 C C . GLN A 1 322 ? 5.313 28.554 -5.682 1.00 90.81 322 GLN A C 1
ATOM 2556 O O . GLN A 1 322 ? 6.315 27.836 -5.624 1.00 90.81 322 GLN A O 1
ATOM 2561 N N . THR A 1 323 ? 5.424 29.876 -5.814 1.00 89.12 323 THR A N 1
ATOM 2562 C CA . THR A 1 323 ? 6.719 30.566 -5.774 1.00 89.12 323 THR A CA 1
ATOM 2563 C C . THR A 1 323 ? 7.376 30.356 -4.408 1.00 89.12 323 THR A C 1
ATOM 2565 O O . THR A 1 323 ? 6.728 30.507 -3.380 1.00 89.12 323 THR A O 1
ATOM 2568 N N . GLY A 1 324 ? 8.676 30.056 -4.385 1.00 86.69 324 GLY A N 1
ATOM 2569 C CA . GLY A 1 324 ? 9.415 29.746 -3.158 1.00 86.69 324 GLY A CA 1
ATOM 2570 C C . GLY A 1 324 ? 9.355 28.284 -2.700 1.00 86.69 324 GLY A C 1
ATOM 2571 O O . GLY A 1 324 ? 9.988 27.977 -1.694 1.00 86.69 324 GLY A O 1
ATOM 2572 N N . MET A 1 325 ? 8.668 27.396 -3.426 1.00 87.88 325 MET A N 1
ATOM 2573 C CA . MET A 1 325 ? 8.610 25.957 -3.136 1.00 87.88 325 MET A CA 1
ATOM 2574 C C . MET A 1 325 ? 9.411 25.113 -4.142 1.00 87.88 325 MET A C 1
ATOM 2576 O O . MET A 1 325 ? 9.386 25.375 -5.341 1.00 87.88 325 MET A O 1
ATOM 2580 N N . ASP A 1 326 ? 10.075 24.053 -3.690 1.00 85.88 326 ASP A N 1
ATOM 2581 C CA . ASP A 1 326 ? 10.469 22.952 -4.575 1.00 85.88 326 ASP A CA 1
ATOM 2582 C C . ASP A 1 326 ? 9.320 21.955 -4.668 1.00 85.88 326 ASP A C 1
ATOM 2584 O O . ASP A 1 326 ? 8.712 21.627 -3.651 1.00 85.88 326 ASP A O 1
ATOM 2588 N N . ALA A 1 327 ? 9.021 21.480 -5.873 1.00 87.69 327 ALA A N 1
ATOM 2589 C CA . ALA A 1 327 ? 7.858 20.643 -6.116 1.00 87.69 327 ALA A CA 1
ATOM 2590 C C . ALA A 1 327 ? 8.208 19.379 -6.902 1.00 87.69 327 ALA A C 1
ATOM 2592 O O . ALA A 1 327 ? 8.982 19.401 -7.866 1.00 87.69 327 ALA A O 1
ATOM 2593 N N . THR A 1 328 ? 7.584 18.277 -6.505 1.00 87.56 328 THR A N 1
ATOM 2594 C CA . THR A 1 328 ? 7.598 16.997 -7.215 1.00 87.56 328 THR A CA 1
ATOM 2595 C C . THR A 1 328 ? 6.182 16.637 -7.647 1.00 87.56 328 THR A C 1
ATOM 2597 O O . THR A 1 328 ? 5.207 17.141 -7.090 1.00 87.56 328 THR A O 1
ATOM 2600 N N . ALA A 1 329 ? 6.064 15.786 -8.667 1.00 89.62 329 ALA A N 1
ATOM 2601 C CA . ALA A 1 329 ? 4.777 15.297 -9.143 1.00 89.62 329 ALA A CA 1
ATOM 2602 C C . ALA A 1 329 ? 4.780 13.772 -9.243 1.00 89.62 329 ALA A C 1
ATOM 2604 O O . ALA A 1 329 ? 5.761 13.182 -9.695 1.00 89.62 329 ALA A O 1
ATOM 2605 N N . ALA A 1 330 ? 3.664 13.151 -8.877 1.00 88.12 330 ALA A N 1
ATOM 2606 C CA . ALA A 1 330 ? 3.410 11.731 -9.065 1.00 88.12 330 ALA A CA 1
ATOM 2607 C C . ALA A 1 330 ? 2.050 11.542 -9.745 1.00 88.12 330 ALA A C 1
ATOM 2609 O O . ALA A 1 330 ? 1.037 12.055 -9.278 1.00 88.12 330 ALA A O 1
ATOM 2610 N N . PHE A 1 331 ? 2.022 10.810 -10.856 1.00 87.81 331 PHE A N 1
ATOM 2611 C CA . PHE A 1 331 ? 0.789 10.513 -11.587 1.00 87.81 331 PHE A CA 1
ATOM 2612 C C . PHE A 1 331 ? 0.250 9.150 -11.172 1.00 87.81 331 PHE A C 1
ATOM 2614 O O . PHE A 1 331 ? 1.023 8.197 -11.085 1.00 87.81 331 PHE A O 1
ATOM 2621 N N . SER A 1 332 ? -1.067 9.068 -10.998 1.00 85.19 332 SER A N 1
ATOM 2622 C CA . SER A 1 332 ? -1.782 7.786 -10.919 1.00 85.19 332 SER A CA 1
ATOM 2623 C C . SER A 1 332 ? -1.541 6.930 -12.178 1.00 85.19 332 SER A C 1
ATOM 2625 O O . SER A 1 332 ? -1.286 7.502 -13.247 1.00 85.19 332 SER A O 1
ATOM 2627 N N . PRO A 1 333 ? -1.611 5.587 -12.086 1.00 79.56 333 PRO A N 1
ATOM 2628 C CA . PRO A 1 333 ? -1.362 4.676 -13.207 1.00 79.56 333 PRO A CA 1
ATOM 2629 C C . PRO A 1 333 ? -2.110 5.028 -14.501 1.00 79.56 333 PRO A C 1
ATOM 2631 O O . PRO A 1 333 ? -1.485 5.102 -15.560 1.00 79.56 333 PRO A O 1
ATOM 2634 N N . ASN A 1 334 ? -3.410 5.333 -14.423 1.00 78.81 334 ASN A N 1
ATOM 2635 C CA . ASN A 1 334 ? -4.219 5.709 -15.589 1.00 78.81 334 ASN A CA 1
ATOM 2636 C C . ASN A 1 334 ? -4.289 7.223 -15.825 1.00 78.81 334 ASN A C 1
ATOM 2638 O O . ASN A 1 334 ? -5.050 7.688 -16.672 1.00 78.81 334 ASN A O 1
ATOM 2642 N N . ASN A 1 335 ? -3.474 8.011 -15.120 1.00 86.88 335 ASN A N 1
ATOM 2643 C CA . ASN A 1 335 ? -3.442 9.470 -15.227 1.00 86.88 335 ASN A CA 1
ATOM 2644 C C . ASN A 1 335 ? -4.788 10.135 -14.904 1.00 86.88 335 ASN A C 1
ATOM 2646 O O . ASN A 1 335 ? -5.125 11.147 -15.512 1.00 86.88 335 ASN A O 1
ATOM 2650 N N . LYS A 1 336 ? -5.551 9.582 -13.956 1.00 90.69 336 LYS A N 1
ATOM 2651 C CA . LYS A 1 336 ? -6.756 10.228 -13.417 1.00 90.69 336 LYS A CA 1
ATOM 2652 C C . LYS A 1 336 ? -6.386 11.427 -12.538 1.00 90.69 336 LYS A C 1
ATOM 2654 O O . LYS A 1 336 ? -6.909 12.525 -12.700 1.00 90.69 336 LYS A O 1
ATOM 2659 N N . TYR A 1 337 ? -5.402 11.230 -11.666 1.00 93.69 337 TYR A N 1
ATOM 2660 C CA . TYR A 1 337 ? -4.872 12.239 -10.752 1.00 93.69 337 TYR A CA 1
ATOM 2661 C C . TYR A 1 337 ? -3.383 12.507 -10.977 1.00 93.69 337 TYR A C 1
ATOM 2663 O O . TYR A 1 337 ? -2.621 11.598 -11.336 1.00 93.69 337 TYR A O 1
ATOM 2671 N N . VAL A 1 338 ? -2.965 13.740 -10.671 1.00 93.94 338 VAL A N 1
ATOM 2672 C CA . VAL A 1 338 ? -1.574 14.079 -10.357 1.00 93.94 338 VAL A CA 1
ATOM 2673 C C . VAL A 1 338 ? -1.489 14.625 -8.932 1.00 93.94 338 VAL A C 1
ATOM 2675 O O . VAL A 1 338 ? -2.263 15.494 -8.526 1.00 93.94 338 VAL A O 1
ATOM 2678 N N . ILE A 1 339 ? -0.549 14.085 -8.167 1.00 93.56 339 ILE A N 1
ATOM 2679 C CA . ILE A 1 339 ? -0.215 14.516 -6.814 1.00 93.56 339 ILE A CA 1
ATOM 2680 C C . ILE A 1 339 ? 1.000 15.426 -6.925 1.00 93.56 339 ILE A C 1
ATOM 2682 O O . ILE A 1 339 ? 2.021 15.009 -7.468 1.00 93.56 339 ILE A O 1
ATOM 2686 N N . VAL A 1 340 ? 0.895 16.655 -6.428 1.00 93.38 340 VAL A N 1
ATOM 2687 C CA . VAL A 1 340 ? 2.003 17.613 -6.373 1.00 93.38 340 VAL A CA 1
ATOM 2688 C C . VAL A 1 340 ? 2.385 17.838 -4.920 1.00 93.38 340 VAL A C 1
ATOM 2690 O O . VAL A 1 340 ? 1.589 18.382 -4.158 1.00 93.38 340 VAL A O 1
ATOM 2693 N N . THR A 1 341 ? 3.597 17.434 -4.550 1.00 90.56 341 THR A N 1
ATOM 2694 C CA . THR A 1 341 ? 4.151 17.679 -3.215 1.00 90.56 341 THR A CA 1
ATOM 2695 C C . THR A 1 341 ? 5.114 18.848 -3.286 1.00 90.56 341 THR A C 1
ATOM 2697 O O . THR A 1 341 ? 6.029 18.852 -4.107 1.00 90.56 341 THR A O 1
ATOM 2700 N N . GLU A 1 342 ? 4.912 19.834 -2.422 1.00 89.38 342 GLU A N 1
ATOM 2701 C CA . GLU A 1 342 ? 5.673 21.077 -2.379 1.00 89.38 342 GLU A CA 1
ATOM 2702 C C . GLU A 1 342 ? 6.391 21.231 -1.041 1.00 89.38 342 GLU A C 1
ATOM 2704 O O . GLU A 1 342 ? 5.805 20.964 0.005 1.00 89.38 342 GLU A O 1
ATOM 2709 N N . VAL A 1 343 ? 7.633 21.709 -1.071 1.00 87.50 343 VAL A N 1
ATOM 2710 C CA . VAL A 1 343 ? 8.489 21.913 0.103 1.00 87.50 343 VAL A CA 1
ATOM 2711 C C . VAL A 1 343 ? 9.068 23.327 0.063 1.00 87.50 343 VAL A C 1
ATOM 2713 O O . VAL A 1 343 ? 9.667 23.693 -0.953 1.00 87.50 343 VAL A O 1
ATOM 2716 N N . PRO A 1 344 ? 8.955 24.136 1.129 1.00 87.00 344 PRO A N 1
ATOM 2717 C CA . PRO A 1 344 ? 9.553 25.462 1.156 1.00 87.00 344 PRO A CA 1
ATOM 2718 C C . PRO A 1 344 ? 11.070 25.431 0.960 1.00 87.00 344 PRO A C 1
ATOM 2720 O O . PRO A 1 344 ? 11.804 24.645 1.568 1.00 87.00 344 PRO A O 1
ATOM 2723 N N . LEU A 1 345 ? 11.555 26.335 0.110 1.00 82.00 345 LEU A N 1
ATOM 2724 C CA . LEU A 1 345 ? 12.978 26.556 -0.107 1.00 82.00 345 LEU A CA 1
ATOM 2725 C C . LEU A 1 345 ? 13.501 27.592 0.885 1.00 82.00 345 LEU A C 1
ATOM 2727 O O . LEU A 1 345 ? 13.103 28.760 0.865 1.00 82.00 345 LEU A O 1
ATOM 2731 N N . ASN A 1 346 ? 14.486 27.206 1.694 1.00 76.44 346 ASN A N 1
ATOM 2732 C CA . ASN A 1 346 ? 15.301 28.168 2.417 1.00 76.44 346 ASN A CA 1
ATOM 2733 C C . ASN A 1 346 ? 16.225 28.878 1.419 1.00 76.44 346 ASN A C 1
ATOM 2735 O O . ASN A 1 346 ? 17.290 28.370 1.058 1.00 76.44 346 ASN A O 1
ATOM 2739 N N . ARG A 1 347 ? 15.818 30.073 0.979 1.00 68.31 347 ARG A N 1
ATOM 2740 C CA . ARG A 1 347 ? 16.545 30.869 -0.024 1.00 68.31 347 ARG A CA 1
ATOM 2741 C C . ARG A 1 347 ? 17.981 31.206 0.387 1.00 68.31 347 ARG A C 1
ATOM 2743 O O . ARG A 1 347 ? 18.839 31.293 -0.486 1.00 68.31 347 ARG A O 1
ATOM 2750 N N . ASN A 1 348 ? 18.254 31.324 1.687 1.00 71.06 348 ASN A N 1
ATOM 2751 C CA . ASN A 1 348 ? 19.578 31.687 2.199 1.00 71.06 348 ASN A CA 1
ATOM 2752 C C . ASN A 1 348 ? 20.540 30.492 2.221 1.00 71.06 348 ASN A C 1
ATOM 2754 O O . ASN A 1 348 ? 21.737 30.665 2.022 1.00 71.06 348 ASN A O 1
ATOM 2758 N N . LYS A 1 349 ? 20.025 29.276 2.444 1.00 66.06 349 LYS A N 1
ATOM 2759 C CA . LYS A 1 349 ? 20.834 28.047 2.557 1.00 66.06 349 LYS A CA 1
ATOM 2760 C C . LYS A 1 349 ? 20.741 27.124 1.338 1.00 66.06 349 LYS A C 1
ATOM 2762 O O . LYS A 1 349 ? 21.400 26.091 1.318 1.00 66.06 349 LYS A O 1
ATOM 2767 N N . ARG A 1 350 ? 19.909 27.469 0.343 1.00 63.34 350 ARG A N 1
ATOM 2768 C CA . ARG A 1 350 ? 19.535 26.600 -0.795 1.00 63.34 350 ARG A CA 1
ATOM 2769 C C . ARG A 1 350 ? 19.114 25.191 -0.347 1.00 63.34 350 ARG A C 1
ATOM 2771 O O . ARG A 1 350 ? 19.355 24.213 -1.046 1.00 63.34 350 ARG A O 1
ATOM 2778 N N . SER A 1 351 ? 18.498 25.093 0.828 1.00 68.56 351 SER A N 1
ATOM 2779 C CA . SER A 1 351 ? 18.102 23.833 1.455 1.00 68.56 351 SER A CA 1
ATOM 2780 C C . SER A 1 351 ? 16.585 23.764 1.607 1.00 68.56 351 SER A C 1
ATOM 2782 O O . SER A 1 351 ? 15.911 24.791 1.681 1.00 68.56 351 SER A O 1
ATOM 2784 N N . LYS A 1 352 ? 16.043 22.553 1.678 1.00 70.06 352 LYS A N 1
ATOM 2785 C CA . LYS A 1 352 ? 14.616 22.299 1.914 1.00 70.06 352 LYS A CA 1
ATOM 2786 C C . LYS A 1 352 ? 14.284 22.436 3.404 1.00 70.06 352 LYS A C 1
ATOM 2788 O O . LYS A 1 352 ? 15.139 22.128 4.238 1.00 70.06 352 LYS A O 1
ATOM 2793 N N . THR A 1 353 ? 13.094 22.930 3.742 1.00 70.19 353 THR A N 1
ATOM 2794 C CA . THR A 1 353 ? 12.582 22.889 5.124 1.00 70.19 353 THR A CA 1
ATOM 2795 C C . THR A 1 353 ? 11.896 21.553 5.409 1.00 70.19 353 THR A C 1
ATOM 2797 O O . THR A 1 353 ? 11.718 20.738 4.512 1.00 70.19 353 THR A O 1
ATOM 2800 N N . VAL A 1 354 ? 11.552 21.317 6.674 1.00 69.75 354 VAL A N 1
ATOM 2801 C CA . VAL A 1 354 ? 10.867 20.105 7.153 1.00 69.75 354 VAL A CA 1
ATOM 2802 C C . VAL A 1 354 ? 9.371 20.070 6.791 1.00 69.75 354 VAL A C 1
ATOM 2804 O O . VAL A 1 354 ? 8.773 19.001 6.710 1.00 69.75 354 VAL A O 1
ATOM 2807 N N . ASP A 1 355 ? 8.778 21.219 6.481 1.00 77.38 355 ASP A N 1
ATOM 2808 C CA . ASP A 1 355 ? 7.360 21.326 6.132 1.00 77.38 355 ASP A CA 1
ATOM 2809 C C . ASP A 1 355 ? 7.104 20.941 4.672 1.00 77.38 355 ASP A C 1
ATOM 2811 O O . ASP A 1 355 ? 7.924 21.202 3.795 1.00 77.38 355 ASP A O 1
ATOM 2815 N N . TYR A 1 356 ? 5.942 20.362 4.382 1.00 84.38 356 TYR A N 1
ATOM 2816 C CA . TYR A 1 356 ? 5.507 20.126 3.007 1.00 84.38 356 TYR A CA 1
ATOM 2817 C C . TYR A 1 356 ? 4.011 20.388 2.850 1.00 84.38 356 TYR A C 1
ATOM 2819 O O . TYR A 1 356 ? 3.277 20.522 3.819 1.00 84.38 356 TYR A O 1
ATOM 2827 N N . SER A 1 357 ? 3.528 20.474 1.621 1.00 88.25 357 SER A N 1
ATOM 2828 C CA . SER A 1 357 ? 2.095 20.443 1.333 1.00 88.25 357 SER A CA 1
ATOM 2829 C C . SER A 1 357 ? 1.844 19.539 0.143 1.00 88.25 357 SER A C 1
ATOM 2831 O O . SER A 1 357 ? 2.715 19.389 -0.711 1.00 88.25 357 SER A O 1
ATOM 2833 N N . THR A 1 358 ? 0.673 18.912 0.100 1.00 90.69 358 THR A N 1
ATOM 2834 C CA . THR A 1 358 ? 0.311 18.002 -0.989 1.00 90.69 358 THR A CA 1
ATOM 2835 C C . THR A 1 358 ? -0.952 18.510 -1.663 1.00 90.69 358 THR A C 1
ATOM 2837 O O . THR A 1 358 ? -1.953 18.772 -1.003 1.00 90.69 358 THR A O 1
ATOM 2840 N N . THR A 1 359 ? -0.924 18.648 -2.983 1.00 94.12 359 THR A N 1
ATOM 2841 C CA . THR A 1 359 ? -2.070 19.062 -3.795 1.00 94.12 359 THR A CA 1
ATOM 2842 C C . THR A 1 359 ? -2.480 17.918 -4.711 1.00 94.12 359 THR A C 1
ATOM 2844 O O . THR A 1 359 ? -1.653 17.390 -5.450 1.00 94.12 359 THR A O 1
ATOM 2847 N N . ILE A 1 360 ? -3.762 17.557 -4.690 1.00 95.50 360 ILE A N 1
ATOM 2848 C CA . ILE A 1 360 ? -4.354 16.596 -5.625 1.00 95.50 360 ILE A CA 1
ATOM 2849 C C . ILE A 1 360 ? -5.024 17.382 -6.747 1.00 95.50 360 ILE A C 1
ATOM 2851 O O . ILE A 1 360 ? -5.844 18.274 -6.500 1.00 95.50 360 ILE A O 1
ATOM 2855 N N . VAL A 1 361 ? -4.677 17.043 -7.981 1.00 96.44 361 VAL A N 1
ATOM 2856 C CA . VAL A 1 361 ? -5.159 17.697 -9.195 1.00 96.44 361 VAL A CA 1
ATOM 2857 C C . VAL A 1 361 ? -5.784 16.649 -10.111 1.00 96.44 361 VAL A C 1
ATOM 2859 O O . VAL A 1 361 ? -5.215 15.574 -10.304 1.00 96.44 361 VAL A O 1
ATOM 2862 N N . ASP A 1 362 ? -6.937 16.977 -10.691 1.00 96.00 362 ASP A N 1
ATOM 2863 C CA . ASP A 1 362 ? -7.506 16.218 -11.803 1.00 96.00 362 ASP A CA 1
ATOM 2864 C C . ASP A 1 362 ? -6.570 16.345 -13.006 1.00 96.00 362 ASP A C 1
ATOM 2866 O O . ASP A 1 362 ? -6.296 17.453 -13.481 1.00 96.00 362 ASP A O 1
ATOM 2870 N N . ALA A 1 363 ? -6.022 15.225 -13.468 1.00 94.56 363 ALA A N 1
ATOM 2871 C CA . ALA A 1 363 ? -4.977 15.247 -14.482 1.00 94.56 363 ALA A CA 1
ATOM 2872 C C . ALA A 1 363 ? -5.514 15.487 -15.905 1.00 94.56 363 ALA A C 1
ATOM 2874 O O . ALA A 1 363 ? -4.743 15.853 -16.789 1.00 94.56 363 ALA A O 1
ATOM 2875 N N . ALA A 1 364 ? -6.818 15.326 -16.146 1.00 94.25 364 ALA A N 1
ATOM 2876 C CA . ALA A 1 364 ? -7.418 15.628 -17.442 1.00 94.25 364 ALA A CA 1
ATOM 2877 C C . ALA A 1 364 ? -7.686 17.133 -17.605 1.00 94.25 364 ALA A C 1
ATOM 2879 O O . ALA A 1 364 ? -7.519 17.674 -18.700 1.00 94.25 364 ALA A O 1
ATOM 2880 N N . THR A 1 365 ? -8.078 17.817 -16.525 1.00 94.94 365 THR A N 1
ATOM 2881 C CA . THR A 1 365 ? -8.471 19.233 -16.557 1.00 94.94 365 THR A CA 1
ATOM 2882 C C . THR A 1 365 ? -7.461 20.180 -15.912 1.00 94.94 365 THR A C 1
ATOM 2884 O O . THR A 1 365 ? -7.613 21.394 -16.032 1.00 94.94 365 THR A O 1
ATOM 2887 N N . GLY A 1 366 ? -6.464 19.677 -15.180 1.00 93.62 366 GLY A N 1
ATOM 2888 C CA . GLY A 1 366 ? -5.510 20.505 -14.434 1.00 93.62 366 GLY A CA 1
ATOM 2889 C C . GLY A 1 366 ? -6.127 21.247 -13.245 1.00 93.62 366 GLY A C 1
ATOM 2890 O O . GLY A 1 366 ? -5.512 22.171 -12.710 1.00 93.62 366 GLY A O 1
ATOM 2891 N N . LYS A 1 367 ? -7.343 20.869 -12.826 1.00 95.25 367 LYS A N 1
ATOM 2892 C CA . LYS A 1 367 ? -8.073 21.525 -11.735 1.00 95.25 367 LYS A CA 1
ATOM 2893 C C . LYS A 1 367 ? -7.621 20.958 -10.395 1.00 95.25 367 LYS A C 1
ATOM 2895 O O . LYS A 1 367 ? -7.659 19.748 -10.188 1.00 95.25 367 LYS A O 1
ATOM 2900 N N . THR A 1 368 ? -7.254 21.830 -9.459 1.00 95.50 368 THR A N 1
ATOM 2901 C CA . THR A 1 368 ? -7.026 21.427 -8.068 1.00 95.50 368 THR A CA 1
ATOM 2902 C C . THR A 1 368 ? -8.315 20.868 -7.479 1.00 95.50 368 THR A C 1
ATOM 2904 O O . THR A 1 368 ? -9.312 21.581 -7.369 1.00 95.50 368 THR A O 1
ATOM 2907 N N . LEU A 1 369 ? -8.278 19.598 -7.087 1.00 94.12 369 LEU A N 1
ATOM 2908 C CA . LEU A 1 369 ? -9.367 18.944 -6.373 1.00 94.12 369 LEU A CA 1
ATOM 2909 C C . LEU A 1 369 ? -9.258 19.241 -4.882 1.00 94.12 369 LEU A C 1
ATOM 2911 O O . LEU A 1 369 ? -10.243 19.618 -4.252 1.00 94.12 369 LEU A O 1
ATOM 2915 N N . ARG A 1 370 ? -8.055 19.080 -4.316 1.00 92.19 370 ARG A N 1
ATOM 2916 C CA . ARG A 1 370 ? -7.816 19.208 -2.873 1.00 92.19 370 ARG A CA 1
ATOM 2917 C C . ARG A 1 370 ? -6.408 19.714 -2.585 1.00 92.19 370 ARG A C 1
ATOM 2919 O O . ARG A 1 370 ? -5.462 19.377 -3.293 1.00 92.19 370 ARG A O 1
ATOM 2926 N N . LYS A 1 371 ? -6.274 20.481 -1.506 1.00 91.81 371 LYS A N 1
ATOM 2927 C CA . LYS A 1 371 ? -4.997 20.752 -0.840 1.00 91.81 371 LYS A CA 1
ATOM 2928 C C . LYS A 1 371 ? -5.035 20.046 0.503 1.00 91.81 371 LYS A C 1
ATOM 2930 O O . LYS A 1 371 ? -5.971 20.255 1.270 1.00 91.81 371 LYS A O 1
ATOM 2935 N N . LEU A 1 372 ? -4.065 19.182 0.743 1.00 88.06 372 LEU A N 1
ATOM 2936 C CA . LEU A 1 372 ? -4.000 18.354 1.932 1.00 88.06 372 LEU A CA 1
ATOM 2937 C C . LEU A 1 372 ? -3.074 18.990 2.968 1.00 88.06 372 LEU A C 1
ATOM 2939 O O . LEU A 1 372 ? -2.041 19.561 2.592 1.00 88.06 372 LEU A O 1
ATOM 2943 N N . PRO A 1 373 ? -3.414 18.871 4.262 1.00 78.06 373 PRO A N 1
ATOM 2944 C CA . PRO A 1 373 ? -2.477 19.188 5.325 1.00 78.06 373 PRO A CA 1
ATOM 2945 C C . PRO A 1 373 ? -1.296 18.209 5.307 1.00 78.06 373 PRO A C 1
ATOM 2947 O O . PRO A 1 373 ? -1.326 17.165 4.653 1.00 78.06 373 PRO A O 1
ATOM 2950 N N . ILE A 1 374 ? -0.258 18.543 6.069 1.00 78.62 374 ILE A N 1
ATOM 2951 C CA . ILE A 1 374 ? 0.818 17.610 6.400 1.00 78.62 374 ILE A CA 1
ATOM 2952 C C . ILE A 1 374 ? 0.213 16.438 7.181 1.00 78.62 374 ILE A C 1
ATOM 2954 O O . ILE A 1 374 ? -0.472 16.653 8.177 1.00 78.62 374 ILE A O 1
ATOM 2958 N N . PHE A 1 375 ? 0.478 15.208 6.746 1.00 72.44 375 PHE A N 1
ATOM 2959 C CA . PHE A 1 375 ? -0.043 13.989 7.379 1.00 72.44 375 PHE A CA 1
ATOM 2960 C C . PHE A 1 375 ? 1.061 13.094 7.985 1.00 72.44 375 PHE A C 1
ATOM 2962 O O . PHE A 1 375 ? 0.796 11.967 8.383 1.00 72.44 375 PHE A O 1
ATOM 2969 N N . GLY A 1 376 ? 2.298 13.596 8.097 1.00 65.50 376 GLY A N 1
ATOM 2970 C CA . GLY A 1 376 ? 3.419 12.953 8.806 1.00 65.50 376 GLY A CA 1
ATOM 2971 C C . GLY A 1 376 ? 4.190 13.970 9.654 1.00 65.50 376 GLY A C 1
ATOM 2972 O O . GLY A 1 376 ? 3.982 15.167 9.497 1.00 65.50 376 GLY A O 1
ATOM 2973 N N . SER A 1 377 ? 5.081 13.546 10.554 1.00 60.56 377 SER A N 1
ATOM 2974 C CA . SER A 1 377 ? 5.776 14.468 11.472 1.00 60.56 377 SER A CA 1
ATOM 2975 C C . SER A 1 377 ? 6.720 15.412 10.714 1.00 60.56 377 SER A C 1
ATOM 2977 O O . SER A 1 377 ? 7.850 15.009 10.481 1.00 60.56 377 SER A O 1
ATOM 2979 N N . ASN A 1 378 ? 6.281 16.609 10.294 1.00 60.84 378 ASN A N 1
ATOM 2980 C CA . ASN A 1 378 ? 7.065 17.623 9.556 1.00 60.84 378 ASN A CA 1
ATOM 2981 C C . ASN A 1 378 ? 8.205 17.002 8.716 1.00 60.84 378 ASN A C 1
ATOM 2983 O O . ASN A 1 378 ? 9.379 17.269 8.940 1.00 60.84 378 ASN A O 1
ATOM 2987 N N . ASN A 1 379 ? 7.875 16.061 7.828 1.00 61.22 379 ASN A N 1
ATOM 2988 C CA . ASN A 1 379 ? 8.863 15.260 7.105 1.00 61.22 379 ASN A CA 1
ATOM 2989 C C . ASN A 1 379 ? 8.538 15.275 5.617 1.00 61.22 379 ASN A C 1
ATOM 2991 O O . ASN A 1 379 ? 7.603 14.612 5.170 1.00 61.22 379 ASN A O 1
ATOM 2995 N N . PHE A 1 380 ? 9.345 15.974 4.825 1.00 67.12 380 PHE A N 1
ATOM 2996 C CA . PHE A 1 380 ? 9.161 16.006 3.374 1.00 67.12 380 PHE A CA 1
ATOM 2997 C C . PHE A 1 380 ? 9.757 14.794 2.637 1.00 67.12 380 PHE A C 1
ATOM 2999 O O . PHE A 1 380 ? 9.493 14.616 1.449 1.00 67.12 380 PHE A O 1
ATOM 3006 N N . TYR A 1 381 ? 10.554 13.953 3.307 1.00 72.38 381 TYR A N 1
ATOM 3007 C CA . TYR A 1 381 ? 11.112 12.736 2.713 1.00 72.38 381 TYR A CA 1
ATOM 3008 C C . TYR A 1 381 ? 10.091 11.599 2.762 1.00 72.38 381 TYR A C 1
ATOM 3010 O O . TYR A 1 381 ? 10.159 10.710 3.614 1.00 72.38 381 TYR A O 1
ATOM 3018 N N . HIS A 1 382 ? 9.150 11.637 1.824 1.00 77.00 382 HIS A N 1
ATOM 3019 C CA . HIS A 1 382 ? 8.254 10.525 1.551 1.00 77.00 382 HIS A CA 1
ATOM 3020 C C . HIS A 1 382 ? 8.207 10.191 0.062 1.00 77.00 382 HIS A C 1
ATOM 3022 O O . HIS A 1 382 ? 8.622 10.977 -0.790 1.00 77.00 382 HIS A O 1
ATOM 3028 N N . THR A 1 383 ? 7.700 9.005 -0.251 1.00 79.06 383 THR A N 1
ATOM 3029 C CA . THR A 1 383 ? 7.421 8.591 -1.626 1.00 79.06 383 THR A CA 1
ATOM 3030 C C . THR A 1 383 ? 6.032 7.980 -1.738 1.00 79.06 383 THR A C 1
ATOM 3032 O O . THR A 1 383 ? 5.508 7.410 -0.778 1.00 79.06 383 THR A O 1
ATOM 3035 N N . PHE A 1 384 ? 5.454 8.112 -2.928 1.00 83.44 384 PHE A N 1
ATOM 3036 C CA . PHE A 1 384 ? 4.156 7.563 -3.289 1.00 83.44 384 PHE A CA 1
ATOM 3037 C C . PHE A 1 384 ? 4.335 6.231 -4.019 1.00 83.44 384 PHE A C 1
ATOM 3039 O O . PHE A 1 384 ? 5.025 6.154 -5.037 1.00 83.44 384 PHE A O 1
ATOM 3046 N N . TYR A 1 385 ? 3.686 5.187 -3.514 1.00 79.06 385 TYR A N 1
ATOM 3047 C CA . TYR A 1 385 ? 3.699 3.848 -4.087 1.00 79.06 385 TYR A CA 1
ATOM 3048 C C . TYR A 1 385 ? 2.323 3.479 -4.637 1.00 79.06 385 TYR A C 1
ATOM 3050 O O . TYR A 1 385 ? 1.386 3.186 -3.890 1.00 79.06 385 TYR A O 1
ATOM 3058 N N . TRP A 1 386 ? 2.218 3.438 -5.963 1.00 77.44 386 TRP A N 1
ATOM 3059 C CA . TRP A 1 386 ? 1.008 3.027 -6.673 1.00 77.44 386 TRP A CA 1
ATOM 3060 C C . TRP A 1 386 ? 0.863 1.504 -6.658 1.00 77.44 386 TRP A C 1
ATOM 3062 O O . TRP A 1 386 ? 1.405 0.799 -7.513 1.00 77.44 386 TRP A O 1
ATOM 3072 N N . LYS A 1 387 ? 0.165 0.996 -5.638 1.00 73.12 387 LYS A N 1
ATOM 3073 C CA . LYS A 1 387 ? -0.125 -0.437 -5.452 1.00 73.12 387 LYS A CA 1
ATOM 3074 C C . LYS A 1 387 ? -1.623 -0.771 -5.426 1.00 73.12 387 LYS A C 1
ATOM 3076 O O . LYS A 1 387 ? -1.950 -1.948 -5.493 1.00 73.12 387 LYS A O 1
ATOM 3081 N N . TYR A 1 388 ? -2.499 0.235 -5.359 1.00 76.44 388 TYR A N 1
ATOM 3082 C CA . TYR A 1 388 ? -3.927 0.082 -5.046 1.00 76.44 388 TYR A CA 1
ATOM 3083 C C . TYR A 1 388 ? -4.825 0.775 -6.091 1.00 76.44 388 TYR A C 1
ATOM 3085 O O . TYR A 1 388 ? -5.815 1.420 -5.761 1.00 76.44 388 TYR A O 1
ATOM 3093 N N . GLY A 1 389 ? -4.448 0.684 -7.371 1.00 76.19 389 GLY A N 1
ATOM 3094 C CA . GLY A 1 389 ? -5.154 1.353 -8.470 1.00 76.19 389 GLY A CA 1
ATOM 3095 C C . GLY A 1 389 ? -4.932 2.871 -8.509 1.00 76.19 389 GLY A C 1
ATOM 3096 O O . GLY A 1 389 ? -3.892 3.367 -8.071 1.00 76.19 389 GLY A O 1
ATOM 3097 N N . ASP A 1 390 ? -5.894 3.601 -9.083 1.00 81.06 390 ASP A N 1
ATOM 3098 C CA . ASP A 1 390 ? -5.815 5.063 -9.230 1.00 81.06 390 ASP A CA 1
ATOM 3099 C C . ASP A 1 390 ? -6.308 5.832 -8.006 1.00 81.06 390 ASP A C 1
ATOM 3101 O O . ASP A 1 390 ? -5.856 6.949 -7.787 1.00 81.06 390 ASP A O 1
ATOM 3105 N N . GLU A 1 391 ? -7.250 5.279 -7.240 1.00 86.19 391 GLU A N 1
ATOM 3106 C CA . GLU A 1 391 ? -7.922 6.003 -6.151 1.00 86.19 391 GLU A CA 1
ATOM 3107 C C . GLU A 1 391 ? -7.132 6.010 -4.847 1.00 86.19 391 GLU A C 1
ATOM 3109 O O . GLU A 1 391 ? -7.391 6.844 -3.982 1.00 86.19 391 GLU A O 1
ATOM 3114 N N . MET A 1 392 ? -6.158 5.113 -4.696 1.00 87.00 392 MET A N 1
ATOM 3115 C CA . MET A 1 392 ? -5.419 4.958 -3.454 1.00 87.00 392 MET A CA 1
ATOM 3116 C C . MET A 1 392 ? -3.926 4.756 -3.699 1.00 87.00 392 MET A C 1
ATOM 3118 O O . MET A 1 392 ? -3.493 3.989 -4.562 1.00 87.00 392 MET A O 1
ATOM 3122 N N . VAL A 1 393 ? -3.116 5.437 -2.891 1.00 86.75 393 VAL A N 1
ATOM 3123 C CA . VAL A 1 393 ? -1.658 5.388 -2.977 1.00 86.75 393 VAL A CA 1
ATOM 3124 C C . VAL A 1 393 ? -1.043 5.133 -1.608 1.00 86.75 393 VAL A C 1
ATOM 3126 O O . VAL A 1 393 ? -1.454 5.724 -0.612 1.00 86.75 393 VAL A O 1
ATOM 3129 N N . GLY A 1 394 ? -0.049 4.247 -1.543 1.00 86.56 394 GLY A N 1
ATOM 3130 C CA . GLY A 1 394 ? 0.746 4.073 -0.329 1.00 86.56 394 GLY A CA 1
ATOM 3131 C C . GLY A 1 394 ? 1.697 5.252 -0.153 1.00 86.56 394 GLY A C 1
ATOM 3132 O O . GLY A 1 394 ? 2.326 5.676 -1.122 1.00 86.56 394 GLY A O 1
ATOM 3133 N N . VAL A 1 395 ? 1.831 5.765 1.065 1.00 85.25 395 VAL A N 1
ATOM 3134 C CA . VAL A 1 395 ? 2.791 6.818 1.401 1.00 85.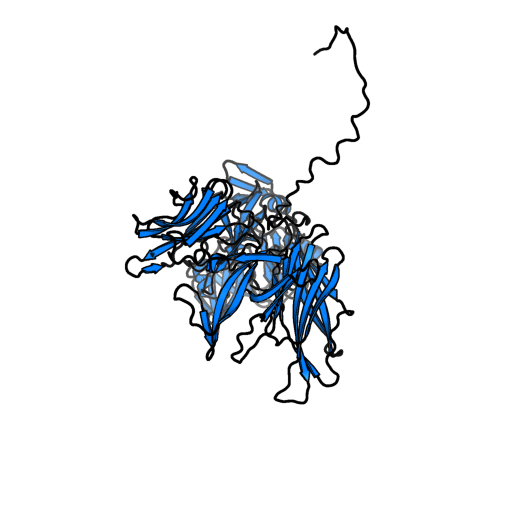25 395 VAL A CA 1
ATOM 3135 C C . VAL A 1 395 ? 3.802 6.278 2.392 1.00 85.25 395 VAL A C 1
ATOM 3137 O O . VAL A 1 395 ? 3.443 5.790 3.463 1.00 85.25 395 VAL A O 1
ATOM 3140 N N . TYR A 1 396 ? 5.070 6.362 2.011 1.00 80.50 396 TYR A N 1
ATOM 3141 C CA . TYR A 1 396 ? 6.180 5.836 2.791 1.00 80.50 396 TYR A CA 1
ATOM 3142 C C . TYR A 1 396 ? 7.104 6.945 3.246 1.00 80.50 396 TYR A C 1
ATOM 3144 O O . TYR A 1 396 ? 7.588 7.702 2.404 1.00 80.50 396 TYR A O 1
ATOM 3152 N N . PHE A 1 397 ? 7.393 6.989 4.541 1.00 77.12 397 PHE A N 1
ATOM 3153 C CA . PHE A 1 397 ? 8.312 7.937 5.153 1.00 77.12 397 PHE A CA 1
ATOM 3154 C C . PHE A 1 397 ? 9.671 7.270 5.402 1.00 77.12 397 PHE A C 1
ATOM 3156 O O . PHE A 1 397 ? 9.772 6.227 6.049 1.00 77.12 397 PHE A O 1
ATOM 3163 N N . PHE A 1 398 ? 10.748 7.873 4.893 1.00 69.38 398 PHE A N 1
ATOM 3164 C CA . PHE A 1 398 ? 12.097 7.324 5.046 1.00 69.38 398 PHE A CA 1
ATOM 3165 C C . PHE A 1 398 ? 12.608 7.513 6.488 1.00 69.38 398 PHE A C 1
ATOM 3167 O O . PHE A 1 398 ? 13.032 8.602 6.850 1.00 69.38 398 PHE A O 1
ATOM 3174 N N . ASP A 1 399 ? 12.570 6.441 7.286 1.00 55.28 399 ASP A N 1
ATOM 3175 C CA . ASP A 1 399 ? 13.376 6.186 8.500 1.00 55.28 399 ASP A CA 1
ATOM 3176 C C . ASP A 1 399 ? 13.526 7.342 9.519 1.00 55.28 399 ASP A C 1
ATOM 3178 O O . ASP A 1 399 ? 14.600 7.580 10.073 1.00 55.28 399 ASP A O 1
ATOM 3182 N N . TYR A 1 400 ? 12.429 8.043 9.831 1.00 53.34 400 TYR A N 1
ATOM 3183 C CA . TYR A 1 400 ? 12.401 9.055 10.895 1.00 53.34 400 TYR A CA 1
ATOM 3184 C C . TYR A 1 400 ? 11.460 8.677 12.045 1.00 53.34 400 TYR A C 1
ATOM 3186 O O . TYR A 1 400 ? 10.301 8.312 11.844 1.00 53.34 400 TYR A O 1
ATOM 3194 N N . LYS A 1 401 ? 11.972 8.802 13.279 1.00 56.28 401 LYS A N 1
ATOM 3195 C CA . LYS A 1 401 ? 11.238 8.547 14.529 1.00 56.28 401 LYS A CA 1
ATOM 3196 C C . LYS A 1 401 ? 9.939 9.368 14.562 1.00 56.28 401 LYS A C 1
ATOM 3198 O O . LYS A 1 401 ? 10.001 10.592 14.546 1.00 56.28 401 LYS A O 1
ATOM 3203 N N . GLY A 1 402 ? 8.792 8.693 14.651 1.00 57.47 402 GLY A N 1
ATOM 3204 C CA . GLY A 1 402 ? 7.476 9.312 14.868 1.00 57.47 402 GLY A CA 1
ATOM 3205 C C . GLY A 1 402 ? 6.585 9.467 13.629 1.00 57.47 402 GLY A C 1
ATOM 3206 O O . GLY A 1 402 ? 5.408 9.773 13.788 1.00 57.47 402 GLY A O 1
ATOM 3207 N N . SER A 1 403 ? 7.083 9.223 12.410 1.00 67.75 403 SER A N 1
ATOM 3208 C CA . SER A 1 403 ? 6.224 9.109 11.218 1.00 67.75 403 SER A CA 1
ATOM 3209 C C . SER A 1 403 ? 5.816 7.654 10.992 1.00 67.75 403 SER A C 1
ATOM 3211 O O . SER A 1 403 ? 6.674 6.771 10.983 1.00 67.75 403 SER A O 1
ATOM 3213 N N . LYS A 1 404 ? 4.517 7.410 10.793 1.00 73.00 404 LYS A N 1
ATOM 3214 C CA . LYS A 1 404 ? 3.987 6.103 10.390 1.00 73.00 404 LYS A CA 1
ATOM 3215 C C . LYS A 1 404 ? 3.619 6.137 8.911 1.00 73.00 404 LYS A C 1
ATOM 3217 O O . LYS A 1 404 ? 3.022 7.102 8.437 1.00 73.00 404 LYS A O 1
ATOM 3222 N N . ASP A 1 405 ? 4.008 5.083 8.203 1.00 80.38 405 ASP A N 1
ATOM 3223 C CA . ASP A 1 405 ? 3.586 4.843 6.826 1.00 80.38 405 ASP A CA 1
ATOM 3224 C C . ASP A 1 405 ? 2.058 4.705 6.768 1.00 80.38 405 ASP A C 1
ATOM 3226 O O . ASP A 1 405 ? 1.402 4.412 7.772 1.00 80.38 405 ASP A O 1
ATOM 3230 N N . GLY A 1 406 ? 1.479 4.915 5.592 1.00 85.56 406 GLY A N 1
ATOM 3231 C CA . GLY A 1 406 ? 0.032 4.839 5.450 1.00 85.56 406 GLY A CA 1
ATOM 3232 C C . GLY A 1 406 ? -0.451 4.859 4.014 1.00 85.56 406 GLY A C 1
ATOM 3233 O O . GLY A 1 406 ? 0.297 4.579 3.075 1.00 85.56 406 GLY A O 1
ATOM 3234 N N . TYR A 1 407 ? -1.720 5.203 3.851 1.00 88.50 407 TYR A N 1
ATOM 3235 C CA . TYR A 1 407 ? -2.437 5.181 2.585 1.00 88.50 407 TYR A CA 1
ATOM 3236 C C . TYR A 1 407 ? -3.218 6.474 2.425 1.00 88.50 407 TYR A C 1
ATOM 3238 O O . TYR A 1 407 ? -3.859 6.943 3.362 1.00 88.50 407 TYR A O 1
ATOM 3246 N N . LEU A 1 408 ? -3.146 7.063 1.238 1.00 89.50 408 LEU A N 1
ATOM 3247 C CA . LEU A 1 408 ? -3.894 8.252 0.873 1.00 89.50 408 LEU A CA 1
ATOM 3248 C C . LEU A 1 408 ? -4.951 7.866 -0.161 1.00 89.50 408 LEU A C 1
ATOM 3250 O O . LEU A 1 408 ? -4.606 7.468 -1.275 1.00 89.50 408 LEU A O 1
ATOM 3254 N N . ASN A 1 409 ? -6.223 8.023 0.202 1.00 90.75 409 ASN A N 1
ATOM 3255 C CA . ASN A 1 409 ? -7.336 7.956 -0.739 1.00 90.75 409 ASN A CA 1
ATOM 3256 C C . ASN A 1 409 ? -7.478 9.325 -1.433 1.00 90.75 409 ASN A C 1
ATOM 3258 O O . ASN A 1 409 ? -7.630 10.360 -0.778 1.00 90.75 409 ASN A O 1
ATOM 3262 N N . LEU A 1 410 ? -7.391 9.351 -2.761 1.00 89.44 410 LEU A N 1
ATOM 3263 C CA . LEU A 1 410 ? -7.265 10.581 -3.545 1.00 89.44 410 LEU A CA 1
ATOM 3264 C C . LEU A 1 410 ? -8.602 11.273 -3.802 1.00 89.44 410 LEU A C 1
ATOM 3266 O O . LEU A 1 410 ? -8.649 12.507 -3.828 1.00 89.44 410 LEU A O 1
ATOM 3270 N N . SER A 1 411 ? -9.692 10.515 -3.933 1.00 84.75 411 SER A N 1
ATOM 3271 C CA . SER A 1 411 ? -11.030 11.082 -4.105 1.00 84.75 411 SER A CA 1
ATOM 3272 C C . SER A 1 411 ? -11.488 11.828 -2.850 1.00 84.75 411 SER A C 1
ATOM 3274 O O . SER A 1 411 ? -11.996 12.949 -2.955 1.00 84.75 411 SER A O 1
ATOM 3276 N N . SER A 1 412 ? -11.247 11.274 -1.658 1.00 85.00 412 SER A N 1
ATOM 3277 C CA . SER A 1 412 ? -11.591 11.889 -0.365 1.00 85.00 412 SER A CA 1
ATOM 3278 C C . SER A 1 412 ? -10.511 12.826 0.187 1.00 85.00 412 SER A C 1
ATOM 3280 O O . SER A 1 412 ? -10.828 13.773 0.911 1.00 85.00 412 SER A O 1
ATOM 3282 N N . GLY A 1 413 ? -9.242 12.599 -0.161 1.00 87.81 413 GLY A N 1
ATOM 3283 C CA . GLY A 1 413 ? -8.093 13.276 0.441 1.00 87.81 413 GLY A CA 1
ATOM 3284 C C . GLY A 1 413 ? -7.791 12.822 1.874 1.00 87.81 413 GLY A C 1
ATOM 3285 O O . GLY A 1 413 ? -7.121 13.547 2.609 1.00 87.81 413 GLY A O 1
ATOM 3286 N N . LYS A 1 414 ? -8.319 11.673 2.307 1.00 88.31 414 LYS A N 1
ATOM 3287 C CA . LYS A 1 414 ? -8.112 11.143 3.659 1.00 88.31 414 LYS A CA 1
ATOM 3288 C C . LYS A 1 414 ? -6.882 10.241 3.699 1.00 88.31 414 LYS A C 1
ATOM 3290 O O . LYS A 1 414 ? -6.703 9.380 2.840 1.00 88.31 414 LYS A O 1
ATOM 3295 N N . PHE A 1 415 ? -6.047 10.466 4.711 1.00 88.44 415 PHE A N 1
ATOM 3296 C CA . PHE A 1 415 ? -4.884 9.642 5.016 1.00 88.44 415 PHE A CA 1
ATOM 3297 C C . PHE A 1 415 ? -5.221 8.676 6.157 1.00 88.44 415 PHE A C 1
ATOM 3299 O O . PHE A 1 415 ? -5.740 9.089 7.197 1.00 88.44 415 PHE A O 1
ATOM 3306 N N . THR A 1 416 ? -4.923 7.400 5.958 1.00 88.25 416 THR A N 1
ATOM 3307 C CA . THR A 1 416 ? -5.046 6.332 6.958 1.00 88.25 416 THR A CA 1
ATOM 3308 C C . THR A 1 416 ? -3.672 5.758 7.261 1.00 88.25 416 THR A C 1
ATOM 3310 O O . THR A 1 416 ? -2.816 5.728 6.379 1.00 88.25 416 THR A O 1
ATOM 3313 N N . LEU A 1 417 ? -3.453 5.290 8.484 1.00 83.19 417 LEU A N 1
ATOM 3314 C CA . LEU A 1 417 ? -2.179 4.718 8.907 1.00 83.19 417 LEU A CA 1
ATOM 3315 C C . LEU A 1 417 ? -2.119 3.227 8.585 1.00 83.19 417 LEU A C 1
ATOM 3317 O O . LEU A 1 417 ? -3.125 2.525 8.673 1.00 83.19 417 LEU A O 1
ATOM 3321 N N . ALA A 1 418 ? -0.918 2.743 8.278 1.00 79.06 418 ALA A N 1
ATOM 3322 C CA . ALA A 1 418 ? -0.652 1.316 8.275 1.00 79.06 418 ALA A CA 1
ATOM 3323 C C . ALA A 1 418 ? -0.680 0.786 9.716 1.00 79.06 418 ALA A C 1
ATOM 3325 O O . ALA A 1 418 ? -0.067 1.371 10.616 1.00 79.06 418 ALA A O 1
ATOM 3326 N N . SER A 1 419 ? -1.428 -0.290 9.952 1.00 66.00 419 SER A N 1
ATOM 3327 C CA . SER A 1 419 ? -1.684 -0.811 11.299 1.00 66.00 419 SER A CA 1
ATOM 3328 C C . SER A 1 419 ? -0.561 -1.713 11.829 1.00 66.00 419 SER A C 1
ATOM 3330 O O . SER A 1 419 ? -0.470 -1.921 13.043 1.00 66.00 419 SER A O 1
ATOM 3332 N N . ASP A 1 420 ? 0.323 -2.189 10.953 1.00 59.44 420 ASP A N 1
ATOM 3333 C CA . ASP A 1 420 ? 1.584 -2.855 11.277 1.00 59.44 420 ASP A CA 1
ATOM 3334 C C . ASP A 1 420 ? 2.771 -2.012 10.797 1.00 59.44 420 ASP A C 1
ATOM 3336 O O . ASP A 1 420 ? 2.636 -1.189 9.887 1.00 59.44 420 ASP A O 1
ATOM 3340 N N . TYR A 1 421 ? 3.964 -2.236 11.370 1.00 42.34 421 TYR A N 1
ATOM 3341 C CA . TYR A 1 421 ? 5.215 -1.899 10.681 1.00 42.34 421 TYR A CA 1
ATOM 3342 C C . TYR A 1 421 ? 5.221 -2.736 9.405 1.00 42.34 421 TYR A C 1
ATOM 3344 O O . TYR A 1 421 ? 5.704 -3.867 9.402 1.00 42.34 421 TYR A O 1
ATOM 3352 N N . ALA A 1 422 ? 4.582 -2.207 8.360 1.00 38.56 422 ALA A N 1
ATOM 3353 C CA . ALA A 1 422 ? 4.330 -2.898 7.116 1.00 38.56 422 ALA A CA 1
ATOM 3354 C C . ALA A 1 422 ? 5.620 -3.598 6.711 1.00 38.56 422 ALA A C 1
ATOM 3356 O O . ALA A 1 422 ? 6.683 -2.975 6.692 1.00 38.56 422 ALA A O 1
ATOM 3357 N N . GLU A 1 423 ? 5.568 -4.897 6.430 1.00 41.50 423 GLU A N 1
ATOM 3358 C CA . GLU A 1 423 ? 6.708 -5.586 5.848 1.00 41.50 423 GLU A CA 1
ATOM 3359 C C . GLU A 1 423 ? 6.919 -4.999 4.444 1.00 41.50 423 GLU A C 1
ATOM 3361 O O . GLU A 1 423 ? 6.406 -5.495 3.439 1.00 41.50 423 GLU A O 1
ATOM 3366 N N . ARG A 1 424 ? 7.666 -3.883 4.409 1.00 44.03 424 ARG A N 1
ATOM 3367 C CA . ARG A 1 424 ? 7.825 -2.857 3.358 1.00 44.03 424 ARG A CA 1
ATOM 3368 C C . ARG A 1 424 ? 8.190 -3.398 1.968 1.00 44.03 424 ARG A C 1
ATOM 3370 O O . ARG A 1 424 ? 8.213 -2.645 0.999 1.00 44.03 424 ARG A O 1
ATOM 3377 N N . TRP A 1 425 ? 8.460 -4.696 1.852 1.00 39.16 425 TRP A N 1
ATOM 3378 C CA . TRP A 1 425 ? 9.064 -5.335 0.687 1.00 39.16 425 TRP A CA 1
ATOM 3379 C C . TRP A 1 425 ? 8.491 -6.710 0.336 1.00 39.16 425 TRP A C 1
ATOM 3381 O O . TRP A 1 425 ? 9.038 -7.335 -0.569 1.00 39.16 425 TRP A O 1
ATOM 3391 N N . LYS A 1 426 ? 7.471 -7.220 1.044 1.00 41.81 426 LYS A N 1
ATOM 3392 C CA . LYS A 1 426 ? 7.028 -8.620 0.873 1.00 41.81 426 LYS A CA 1
ATOM 3393 C C . LYS A 1 426 ? 5.769 -8.822 0.040 1.00 41.81 426 LYS A C 1
ATOM 3395 O O . LYS A 1 426 ? 5.521 -9.940 -0.395 1.00 41.81 426 LYS A O 1
ATOM 3400 N N . VAL A 1 427 ? 5.003 -7.769 -0.227 1.00 40.34 427 VAL A N 1
ATOM 3401 C CA . VAL A 1 427 ? 3.745 -7.925 -0.961 1.00 40.34 427 VAL A CA 1
ATOM 3402 C C . VAL A 1 427 ? 3.954 -7.570 -2.428 1.00 40.34 427 VAL A C 1
ATOM 3404 O O . VAL A 1 427 ? 4.123 -6.401 -2.798 1.00 40.34 427 VAL A O 1
ATOM 3407 N N . SER A 1 428 ? 3.997 -8.620 -3.246 1.00 43.81 428 SER A N 1
ATOM 3408 C CA . SER A 1 428 ? 3.762 -8.538 -4.682 1.00 43.81 428 SER A CA 1
ATOM 3409 C C . SER A 1 428 ? 2.314 -8.087 -4.894 1.00 43.81 428 SER A C 1
ATOM 3411 O O . SER A 1 428 ? 1.441 -8.530 -4.163 1.00 43.81 428 SER A O 1
ATOM 3413 N N . LYS A 1 429 ? 2.092 -7.120 -5.789 1.00 56.53 429 LYS A N 1
ATOM 3414 C CA . LYS A 1 429 ? 0.845 -6.341 -5.960 1.00 56.53 429 LYS A CA 1
ATOM 3415 C C . LYS A 1 429 ? -0.465 -7.094 -5.640 1.00 56.53 429 LYS A C 1
ATOM 3417 O O . LYS A 1 429 ? -0.661 -8.215 -6.081 1.00 56.53 429 LYS A O 1
ATOM 3422 N N . ASN A 1 430 ? -1.382 -6.409 -4.965 1.00 57.28 430 ASN A N 1
ATOM 3423 C CA . ASN A 1 430 ? -2.682 -6.948 -4.565 1.00 57.28 430 ASN A CA 1
ATOM 3424 C C . ASN A 1 430 ? -3.670 -6.958 -5.743 1.00 57.28 430 ASN A C 1
ATOM 3426 O O . ASN A 1 430 ? -3.597 -6.094 -6.620 1.00 57.28 430 ASN A O 1
ATOM 3430 N N . SER A 1 431 ? -4.633 -7.880 -5.717 1.00 59.09 431 SER A N 1
ATOM 3431 C CA . SER A 1 431 ? -5.840 -7.843 -6.561 1.00 59.09 431 SER A CA 1
ATOM 3432 C C . SER A 1 431 ? -7.063 -7.414 -5.735 1.00 59.09 431 SER A C 1
ATOM 3434 O O . SER A 1 431 ? -7.107 -7.674 -4.531 1.00 59.09 431 SER A O 1
ATOM 3436 N N . GLY A 1 432 ? -8.018 -6.723 -6.371 1.00 59.06 432 GLY A N 1
ATOM 3437 C CA . GLY A 1 432 ? -9.240 -6.190 -5.748 1.00 59.06 432 GLY A CA 1
ATOM 3438 C C . GLY A 1 432 ? -9.601 -4.779 -6.23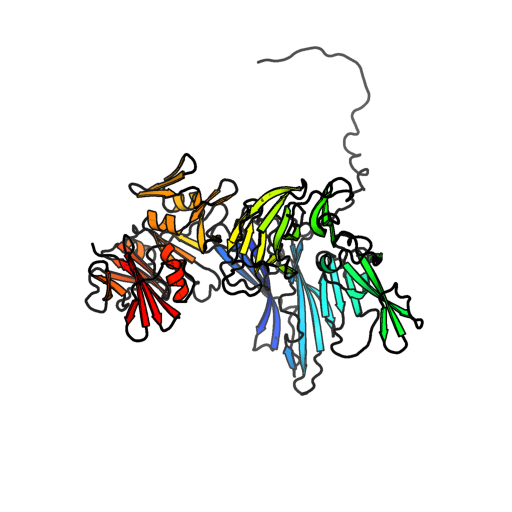6 1.00 59.06 432 GLY A C 1
ATOM 3439 O O . GLY A 1 432 ? -8.773 -4.099 -6.848 1.00 59.06 432 GLY A O 1
ATOM 3440 N N . SER A 1 433 ? -10.835 -4.334 -5.972 1.00 69.06 433 SER A N 1
ATOM 3441 C CA . SER A 1 433 ? -11.228 -2.927 -6.133 1.00 69.06 433 SER A CA 1
ATOM 3442 C C . SER A 1 433 ? -10.881 -2.161 -4.857 1.00 69.06 433 SER A C 1
ATOM 3444 O O . SER A 1 433 ? -11.260 -2.573 -3.768 1.00 69.06 433 SER A O 1
ATOM 3446 N N . PHE A 1 434 ? -10.159 -1.047 -4.988 1.00 77.25 434 PHE A N 1
ATOM 3447 C CA . PHE A 1 434 ? -9.789 -0.180 -3.857 1.00 77.25 434 PHE A CA 1
ATOM 3448 C C . PHE A 1 434 ? -10.420 1.213 -3.957 1.00 77.25 434 PHE A C 1
ATOM 3450 O O . PHE A 1 434 ? -10.093 2.096 -3.166 1.00 77.25 434 PHE A O 1
ATOM 3457 N N . ALA A 1 435 ? -11.284 1.428 -4.955 1.00 77.12 435 ALA A N 1
ATOM 3458 C CA . ALA A 1 435 ? -11.857 2.738 -5.255 1.00 77.12 435 ALA A CA 1
ATOM 3459 C C . ALA A 1 435 ? -12.713 3.287 -4.107 1.00 77.12 435 ALA A C 1
ATOM 3461 O O . ALA A 1 435 ? -12.685 4.488 -3.831 1.00 77.12 435 ALA A O 1
ATOM 3462 N N . ASP A 1 436 ? -13.399 2.382 -3.415 1.00 79.56 436 ASP A N 1
ATOM 3463 C CA . ASP A 1 436 ? -14.390 2.696 -2.389 1.00 79.56 436 ASP A CA 1
ATOM 3464 C C . ASP A 1 436 ? -13.852 2.483 -0.964 1.00 79.56 436 ASP A C 1
ATOM 3466 O O . ASP A 1 436 ? -14.582 2.606 0.016 1.00 79.56 436 ASP A O 1
ATOM 3470 N N . LEU A 1 437 ? -12.543 2.233 -0.838 1.00 84.81 437 LEU A N 1
ATOM 3471 C CA . LEU A 1 437 ? -11.871 1.971 0.432 1.00 84.81 437 LEU A CA 1
ATOM 3472 C C . LEU A 1 437 ? -11.079 3.192 0.917 1.00 84.81 437 LEU A C 1
ATOM 3474 O O . LEU A 1 437 ? -10.496 3.948 0.135 1.00 84.81 437 LEU A O 1
ATOM 3478 N N . LEU A 1 438 ? -10.991 3.354 2.236 1.00 88.81 438 LEU A N 1
ATOM 3479 C CA . LEU A 1 438 ? -10.102 4.317 2.895 1.00 88.81 438 LEU A CA 1
ATOM 3480 C C . LEU A 1 438 ? -8.735 3.708 3.216 1.00 88.81 438 LEU A C 1
ATOM 3482 O O . LEU A 1 438 ? -7.734 4.416 3.161 1.00 88.81 438 LEU A O 1
ATOM 3486 N N . SER A 1 439 ? -8.687 2.403 3.491 1.00 86.62 439 SER A N 1
ATOM 3487 C CA . SER A 1 439 ? -7.452 1.647 3.729 1.00 86.62 439 SER A CA 1
ATOM 3488 C C . SER A 1 439 ? -7.477 0.319 2.962 1.00 86.62 439 SER A C 1
ATOM 3490 O O . SER A 1 439 ? -8.526 -0.322 2.923 1.00 86.62 439 SER A O 1
ATOM 3492 N N . PRO A 1 440 ? -6.352 -0.137 2.382 1.00 81.38 440 PRO A N 1
ATOM 3493 C CA . PRO A 1 440 ? -6.260 -1.419 1.695 1.00 81.38 440 PRO A CA 1
ATOM 3494 C C . PRO A 1 440 ? -5.840 -2.561 2.636 1.00 81.38 440 PRO A C 1
ATOM 3496 O O . PRO A 1 440 ? -5.518 -3.664 2.179 1.00 81.38 440 PRO A O 1
ATOM 3499 N N . GLU A 1 441 ? -5.748 -2.300 3.940 1.00 79.19 441 GLU A N 1
ATOM 3500 C CA . GLU A 1 441 ? -5.465 -3.324 4.941 1.00 79.19 441 GLU A CA 1
ATOM 3501 C C . GLU A 1 441 ? -6.720 -4.122 5.256 1.00 79.19 441 GLU A C 1
ATOM 3503 O O . GLU A 1 441 ? -7.808 -3.560 5.389 1.00 79.19 441 GLU A O 1
ATOM 3508 N N . THR A 1 442 ? -6.562 -5.440 5.385 1.00 77.50 442 THR A N 1
ATOM 3509 C CA . THR A 1 442 ? -7.633 -6.272 5.923 1.00 77.50 442 THR A CA 1
ATOM 3510 C C . THR A 1 442 ? -7.936 -5.787 7.341 1.00 77.50 442 THR A C 1
ATOM 3512 O O . THR A 1 442 ? -7.016 -5.723 8.162 1.00 77.50 442 THR A O 1
ATOM 3515 N N . PRO A 1 443 ? -9.184 -5.393 7.630 1.00 80.88 443 PRO A N 1
ATOM 3516 C CA . PRO A 1 443 ? -9.525 -4.836 8.925 1.00 80.88 443 PRO A CA 1
ATOM 3517 C C . PRO A 1 443 ? -9.452 -5.918 10.011 1.00 80.88 443 PRO A C 1
ATOM 3519 O O . PRO A 1 443 ? -9.597 -7.105 9.704 1.00 80.88 443 PRO A O 1
ATOM 3522 N N . PRO A 1 444 ? -9.273 -5.547 11.291 1.00 80.31 444 PRO A N 1
ATOM 3523 C CA . PRO A 1 444 ? -9.465 -6.495 12.374 1.00 80.31 444 PRO A CA 1
ATOM 3524 C C . PRO A 1 444 ? -10.912 -6.995 12.368 1.00 80.31 444 PRO A C 1
ATOM 3526 O O . PRO A 1 444 ? -11.851 -6.224 12.141 1.00 80.31 444 PRO A O 1
ATOM 3529 N N . ARG A 1 445 ? -11.101 -8.281 12.665 1.00 84.06 445 ARG A N 1
ATOM 3530 C CA . ARG A 1 445 ? -12.439 -8.862 12.787 1.00 84.06 445 ARG A CA 1
ATOM 3531 C C . ARG A 1 445 ? -13.139 -8.255 13.997 1.00 84.06 445 ARG A C 1
ATOM 3533 O O . ARG A 1 445 ? -12.656 -8.402 15.118 1.00 84.06 445 ARG A O 1
ATOM 3540 N N . LEU A 1 446 ? -14.273 -7.593 13.780 1.00 85.69 446 LEU A N 1
ATOM 3541 C CA . LEU A 1 446 ? -15.070 -7.033 14.866 1.00 85.69 446 LEU A CA 1
ATOM 3542 C C . LEU A 1 446 ? -15.991 -8.110 15.453 1.00 85.69 446 LEU A C 1
ATOM 3544 O O . LEU A 1 446 ? -16.818 -8.675 14.740 1.00 85.69 446 LEU A O 1
ATOM 3548 N N . ILE A 1 447 ? -15.871 -8.359 16.755 1.00 85.31 447 ILE A N 1
ATOM 3549 C CA . ILE A 1 447 ? -16.767 -9.217 17.533 1.00 85.31 447 ILE A CA 1
ATOM 3550 C C . ILE A 1 447 ? -17.541 -8.330 18.508 1.00 85.31 447 ILE A C 1
ATOM 3552 O O . ILE A 1 447 ? -16.935 -7.751 19.403 1.00 85.31 447 ILE A O 1
ATOM 3556 N N . LEU A 1 448 ? -18.861 -8.223 18.345 1.00 86.50 448 LEU A N 1
ATOM 3557 C CA . LEU A 1 448 ? -19.755 -7.491 19.240 1.00 86.50 448 LEU A CA 1
ATOM 3558 C C . LEU A 1 448 ? -20.630 -8.464 20.038 1.00 86.50 448 LEU A C 1
ATOM 3560 O O . LEU A 1 448 ? -21.393 -9.224 19.443 1.00 86.50 448 LEU A O 1
ATOM 3564 N N . ASP A 1 449 ? -20.540 -8.438 21.369 1.00 83.12 449 ASP A N 1
ATOM 3565 C CA . ASP A 1 449 ? -21.305 -9.326 22.262 1.00 83.12 449 ASP A CA 1
ATOM 3566 C C . ASP A 1 449 ? -21.216 -10.808 21.836 1.00 83.12 449 ASP A C 1
ATOM 3568 O O . ASP A 1 449 ? -22.212 -11.529 21.751 1.00 83.12 449 ASP A O 1
ATOM 3572 N N . GLY A 1 450 ? -19.997 -11.244 21.501 1.00 78.00 450 GLY A N 1
ATOM 3573 C CA . GLY A 1 450 ? -19.683 -12.600 21.041 1.00 78.00 450 GLY A CA 1
ATOM 3574 C C . GLY A 1 450 ? -20.063 -12.915 19.590 1.00 78.00 450 GLY A C 1
ATOM 3575 O O . GLY A 1 450 ? -19.824 -14.028 19.123 1.00 78.00 450 GLY A O 1
ATOM 3576 N N . LYS A 1 451 ? -20.626 -11.959 18.841 1.00 83.69 451 LYS A N 1
ATOM 3577 C CA . LYS A 1 451 ? -21.052 -12.156 17.448 1.00 83.69 451 LYS A CA 1
ATOM 3578 C C . LYS A 1 451 ? -20.168 -11.385 16.471 1.00 83.69 451 LYS A C 1
ATOM 3580 O O . LYS A 1 451 ? -19.900 -10.209 16.704 1.00 83.69 451 LYS A O 1
ATOM 3585 N N . PRO A 1 452 ? -19.730 -11.996 15.357 1.00 84.81 452 PRO A N 1
ATOM 3586 C CA . PRO A 1 452 ? -19.007 -11.261 14.332 1.00 84.81 452 PRO A CA 1
ATOM 3587 C C . PRO A 1 452 ? -19.910 -10.218 13.674 1.00 84.81 452 PRO A C 1
ATOM 3589 O O . PRO A 1 452 ? -21.063 -10.504 13.352 1.00 84.81 452 PRO A O 1
ATOM 3592 N N . VAL A 1 453 ? -19.361 -9.029 13.453 1.00 86.81 453 VAL A N 1
ATOM 3593 C CA . VAL A 1 453 ? -20.012 -7.951 12.708 1.00 86.81 453 VAL A CA 1
ATOM 3594 C C . VAL A 1 453 ? -19.478 -7.955 11.280 1.00 86.81 453 VAL A C 1
ATOM 3596 O O . VAL A 1 453 ? -18.270 -8.058 11.065 1.00 86.81 453 VAL A O 1
ATOM 3599 N N . SER A 1 454 ? -20.391 -7.856 10.318 1.00 86.62 454 SER A N 1
ATOM 3600 C CA . SER A 1 454 ? -20.070 -7.623 8.913 1.00 86.62 454 SER A CA 1
ATOM 3601 C C . SER A 1 454 ? -20.431 -6.187 8.561 1.00 86.62 454 SER A C 1
ATOM 3603 O O . SER A 1 454 ? -21.417 -5.659 9.065 1.00 86.62 454 SER A O 1
ATOM 3605 N N . PHE A 1 455 ? -19.632 -5.590 7.695 1.00 85.00 455 PHE A N 1
ATOM 3606 C CA . PHE A 1 455 ? -19.754 -4.230 7.202 1.00 85.00 455 PHE A CA 1
ATOM 3607 C C . PHE A 1 455 ? -20.118 -4.254 5.720 1.00 85.00 455 PHE A C 1
ATOM 3609 O O . PHE A 1 455 ? -19.749 -5.194 5.016 1.00 85.00 455 PHE A O 1
ATOM 3616 N N . GLU A 1 456 ? -20.830 -3.237 5.246 1.00 80.00 456 GLU A N 1
ATOM 3617 C CA . GLU A 1 456 ? -21.272 -3.171 3.846 1.00 80.00 456 GLU A CA 1
ATOM 3618 C C . GLU A 1 456 ? -20.083 -3.046 2.871 1.00 80.00 456 GLU A C 1
ATOM 3620 O O . GLU A 1 456 ? -20.004 -3.779 1.886 1.00 80.00 456 GLU A O 1
ATOM 3625 N N . GLU A 1 457 ? -19.107 -2.191 3.199 1.00 77.50 457 GLU A N 1
ATOM 3626 C CA . GLU A 1 457 ? -17.919 -1.927 2.367 1.00 77.50 457 GLU A CA 1
ATOM 3627 C C . GLU A 1 457 ? -16.618 -2.283 3.101 1.00 77.50 457 GLU A C 1
ATOM 3629 O O . GLU A 1 457 ? -15.949 -3.273 2.792 1.00 77.50 457 GLU A O 1
ATOM 3634 N N . GLN A 1 458 ? -16.261 -1.486 4.115 1.00 86.00 458 GLN A N 1
ATOM 3635 C CA . GLN A 1 458 ? -15.005 -1.612 4.845 1.00 86.00 458 GLN A CA 1
ATOM 3636 C C . GLN A 1 458 ? -15.230 -1.684 6.359 1.00 86.00 458 GLN A C 1
ATOM 3638 O O . GLN A 1 458 ? -15.871 -0.819 6.956 1.00 86.00 458 GLN A O 1
ATOM 3643 N N . GLY A 1 459 ? -14.623 -2.692 6.985 1.00 87.31 459 GLY A N 1
ATOM 3644 C CA . GLY A 1 459 ? -14.530 -2.830 8.434 1.00 87.31 459 GLY A CA 1
ATOM 3645 C C . GLY A 1 459 ? -13.579 -1.823 9.097 1.00 87.31 459 GLY A C 1
ATOM 3646 O O . GLY A 1 459 ? -13.196 -0.818 8.498 1.00 87.31 459 GLY A O 1
ATOM 3647 N N . PRO A 1 460 ? -13.184 -2.053 10.362 1.00 88.00 460 PRO A N 1
ATOM 3648 C CA . PRO A 1 460 ? -12.401 -1.075 11.103 1.00 88.00 460 PRO A CA 1
ATOM 3649 C C . PRO A 1 460 ? -11.071 -0.705 10.426 1.00 88.00 460 PRO A C 1
ATOM 3651 O O . PRO A 1 460 ? -10.315 -1.577 10.010 1.00 88.00 460 PRO A O 1
ATOM 3654 N N . PHE A 1 461 ? -10.721 0.581 10.389 1.00 87.75 461 PHE A N 1
ATOM 3655 C CA . PHE A 1 461 ? -9.418 1.048 9.889 1.00 87.75 461 PHE A CA 1
ATOM 3656 C C . PHE A 1 461 ? -8.795 2.099 10.810 1.00 87.75 461 PHE A C 1
ATOM 3658 O O . PHE A 1 461 ? -9.497 2.775 11.563 1.00 87.75 461 PHE A O 1
ATOM 3665 N N . LEU A 1 462 ? -7.469 2.248 10.748 1.00 84.62 462 LEU A N 1
ATOM 3666 C CA . LEU A 1 462 ? -6.712 3.208 11.551 1.00 84.62 462 LEU A CA 1
ATOM 3667 C C . LEU A 1 462 ? -6.516 4.521 10.776 1.00 84.62 462 LEU A C 1
ATOM 3669 O O . LEU A 1 462 ? -5.891 4.537 9.716 1.00 84.62 462 LEU A O 1
ATOM 3673 N N . ALA A 1 463 ? -7.031 5.637 11.286 1.00 86.50 463 ALA A N 1
ATOM 3674 C CA . ALA A 1 463 ? -6.894 6.947 10.649 1.00 86.50 463 ALA A CA 1
ATOM 3675 C C . ALA A 1 463 ? -5.618 7.691 11.091 1.00 86.50 463 ALA A C 1
ATOM 3677 O O . ALA A 1 463 ? -4.942 7.298 12.043 1.00 86.50 463 ALA A O 1
ATOM 3678 N N . ALA A 1 464 ? -5.283 8.784 10.393 1.00 80.19 464 ALA A N 1
ATOM 3679 C CA . ALA A 1 464 ? -4.100 9.619 10.654 1.00 80.19 464 ALA A CA 1
ATOM 3680 C C . ALA A 1 464 ? -4.001 10.178 12.086 1.00 80.19 464 ALA A C 1
ATOM 3682 O O . ALA A 1 464 ? -2.904 10.461 12.560 1.00 80.19 464 ALA A O 1
ATOM 3683 N N . ASP A 1 465 ? -5.135 10.345 12.765 1.00 78.12 465 ASP A N 1
ATOM 3684 C CA . ASP A 1 465 ? -5.222 10.801 14.156 1.00 78.12 465 ASP A CA 1
ATOM 3685 C C . ASP A 1 465 ? -4.912 9.690 15.180 1.00 78.12 465 ASP A C 1
ATOM 3687 O O . ASP A 1 465 ? -4.989 9.922 16.386 1.00 78.12 465 ASP A O 1
ATOM 3691 N N . GLY A 1 466 ? -4.565 8.485 14.711 1.00 76.44 466 GLY A N 1
ATOM 3692 C CA . GLY A 1 466 ? -4.272 7.322 15.544 1.00 76.44 466 GLY A CA 1
ATOM 3693 C C . GLY A 1 466 ? -5.513 6.613 16.087 1.00 76.44 466 GLY A C 1
ATOM 3694 O O . GLY A 1 466 ? -5.374 5.698 16.898 1.00 76.44 466 GLY A O 1
ATOM 3695 N N . GLN A 1 467 ? -6.717 7.001 15.659 1.00 80.56 467 GLN A N 1
ATOM 3696 C CA . GLN A 1 467 ? -7.960 6.389 16.114 1.00 80.56 467 GLN A CA 1
ATOM 3697 C C . GLN A 1 467 ? -8.462 5.353 15.106 1.00 80.56 467 GLN A C 1
ATOM 3699 O O . GLN A 1 467 ? -8.309 5.495 13.892 1.00 80.56 467 GLN A O 1
ATOM 3704 N N . TRP A 1 468 ? -9.076 4.290 15.624 1.00 85.25 468 TRP A N 1
ATOM 3705 C CA . TRP A 1 468 ? -9.814 3.326 14.811 1.00 85.25 468 TRP A CA 1
ATOM 3706 C C . TRP A 1 468 ? -11.195 3.881 14.475 1.00 85.25 468 TRP A C 1
ATOM 3708 O O . TRP A 1 468 ? -11.878 4.378 15.372 1.00 85.25 468 TRP A O 1
ATOM 3718 N N . TYR A 1 469 ? -11.606 3.751 13.217 1.00 90.62 469 TYR A N 1
ATOM 3719 C CA . TYR A 1 469 ? -12.901 4.178 12.688 1.00 90.62 469 TYR A CA 1
ATOM 3720 C C . TYR A 1 469 ? -13.686 2.978 12.163 1.00 90.62 469 TYR A C 1
ATOM 3722 O O . TYR A 1 469 ? -13.084 2.034 11.658 1.00 90.62 469 TYR A O 1
ATOM 3730 N N . VAL A 1 470 ? -15.017 3.027 12.262 1.00 91.50 470 VAL A N 1
ATOM 3731 C CA . VAL A 1 470 ? -15.948 2.013 11.725 1.00 91.50 470 VAL A CA 1
ATOM 3732 C C . VAL A 1 470 ? -17.151 2.667 11.059 1.00 91.50 470 VAL A C 1
ATOM 3734 O O . VAL A 1 470 ? -17.499 3.802 11.396 1.00 91.50 470 VAL A O 1
ATOM 3737 N N . GLY A 1 471 ? -17.786 1.947 10.129 1.00 91.38 471 GLY A N 1
ATOM 3738 C CA . GLY A 1 471 ? -19.032 2.371 9.493 1.00 91.38 471 GLY A CA 1
ATOM 3739 C C . GLY A 1 471 ? -20.141 2.562 10.527 1.00 91.38 471 GLY A C 1
ATOM 3740 O O . GLY A 1 471 ? -20.432 1.667 11.320 1.00 91.38 471 GLY A O 1
ATOM 3741 N N . VAL A 1 472 ? -20.745 3.751 10.549 1.00 91.44 472 VAL A N 1
ATOM 3742 C CA . VAL A 1 472 ? -21.720 4.134 11.580 1.00 91.44 472 VAL A CA 1
ATOM 3743 C C . VAL A 1 472 ? -23.029 3.361 11.438 1.00 91.44 472 VAL A C 1
ATOM 3745 O O . VAL A 1 472 ? -23.601 2.977 12.454 1.00 91.44 472 VAL A O 1
ATOM 3748 N N . SER A 1 473 ? -23.485 3.122 10.203 1.00 90.69 473 SER A N 1
ATOM 3749 C CA . SER A 1 473 ? -24.719 2.372 9.927 1.00 90.69 473 SER A CA 1
ATOM 3750 C C . SER A 1 473 ? -24.607 0.927 10.419 1.00 90.69 473 SER A C 1
ATOM 3752 O O . SER A 1 473 ? -25.394 0.512 11.268 1.00 90.69 473 SER A O 1
ATOM 3754 N N . ASP A 1 474 ? -23.561 0.214 9.988 1.00 90.06 474 ASP A N 1
ATOM 3755 C CA . ASP A 1 474 ? -23.302 -1.179 10.377 1.00 90.06 474 ASP A CA 1
ATOM 3756 C C . ASP A 1 474 ? -23.115 -1.319 11.890 1.00 90.06 474 ASP A C 1
ATOM 3758 O O . ASP A 1 474 ? -23.659 -2.221 12.529 1.00 90.06 474 ASP A O 1
ATOM 3762 N N . PHE A 1 475 ? -22.384 -0.380 12.501 1.00 89.12 475 PHE A N 1
ATOM 3763 C CA . PHE A 1 475 ? -22.225 -0.354 13.949 1.00 89.12 475 PHE A CA 1
ATOM 3764 C C . PHE A 1 475 ? -23.566 -0.141 14.660 1.00 89.12 475 PHE A C 1
ATOM 3766 O O . PHE A 1 475 ? -23.864 -0.849 15.622 1.00 89.12 475 PHE A O 1
ATOM 3773 N N . ALA A 1 476 ? -24.377 0.820 14.203 1.00 89.94 476 ALA A N 1
ATOM 3774 C CA . ALA A 1 476 ? -25.685 1.109 14.780 1.00 89.94 476 ALA A CA 1
ATOM 3775 C C . ALA A 1 476 ? -26.614 -0.105 14.690 1.00 89.94 476 ALA A C 1
ATOM 3777 O O . ALA A 1 476 ? -27.256 -0.443 15.683 1.00 89.94 476 ALA A O 1
ATOM 3778 N N . GLU A 1 477 ? -26.636 -0.799 13.554 1.00 89.50 477 GLU A N 1
ATOM 3779 C CA . GLU A 1 477 ? -27.377 -2.048 13.393 1.00 89.50 477 GLU A CA 1
ATOM 3780 C C . GLU A 1 477 ? -26.895 -3.117 14.383 1.00 89.50 477 GLU A C 1
ATOM 3782 O O . GLU A 1 477 ? -27.707 -3.694 15.114 1.00 89.50 477 GLU A O 1
ATOM 3787 N N . ALA A 1 478 ? -25.577 -3.312 14.487 1.00 87.25 478 ALA A N 1
ATOM 3788 C CA . ALA A 1 478 ? -24.977 -4.303 15.374 1.00 87.25 478 ALA A CA 1
ATOM 3789 C C . ALA A 1 478 ? -25.341 -4.064 16.854 1.00 87.25 478 ALA A C 1
ATOM 3791 O O . ALA A 1 478 ? -25.677 -5.010 17.570 1.00 87.25 478 ALA A O 1
ATOM 3792 N N . VAL A 1 479 ? -25.362 -2.802 17.309 1.00 85.94 479 VAL A N 1
ATOM 3793 C CA . VAL A 1 479 ? -25.778 -2.440 18.681 1.00 85.94 479 VAL A CA 1
ATOM 3794 C C . VAL A 1 479 ? -27.288 -2.210 18.828 1.00 85.94 479 VAL A C 1
ATOM 3796 O O . VAL A 1 479 ? -27.741 -1.804 19.900 1.00 85.94 479 VAL A O 1
ATOM 3799 N N . LYS A 1 480 ? -28.087 -2.449 17.778 1.00 87.38 480 LYS A N 1
ATOM 3800 C CA . LYS A 1 480 ? -29.539 -2.188 17.732 1.00 87.38 480 LYS A CA 1
ATOM 3801 C C . LYS A 1 480 ? -29.914 -0.737 18.071 1.00 87.38 480 LYS A C 1
ATOM 3803 O O . LYS A 1 480 ? -30.912 -0.479 18.745 1.00 87.38 480 LYS A O 1
ATOM 3808 N N . ALA A 1 481 ? -29.103 0.216 17.627 1.00 89.19 481 ALA A N 1
ATOM 3809 C CA . ALA A 1 481 ? -29.367 1.641 17.733 1.00 89.19 481 ALA A CA 1
ATOM 3810 C C . ALA A 1 481 ? -30.053 2.180 16.471 1.00 89.19 481 ALA A C 1
ATOM 3812 O O . ALA A 1 481 ? -29.741 1.804 15.345 1.00 89.19 481 ALA A O 1
ATOM 3813 N N . ARG A 1 482 ? -30.956 3.142 16.655 1.00 91.19 482 ARG A N 1
ATOM 3814 C CA . ARG A 1 482 ? -31.515 3.946 15.572 1.00 91.19 482 ARG A CA 1
ATOM 3815 C C . ARG A 1 482 ? -30.551 5.074 15.223 1.00 91.19 482 ARG A C 1
ATOM 3817 O O . ARG A 1 482 ? -30.237 5.897 16.088 1.00 91.19 482 ARG A O 1
ATOM 3824 N N . MET A 1 483 ? -30.160 5.141 13.954 1.00 91.44 483 MET A N 1
ATOM 3825 C CA . MET A 1 483 ? -29.410 6.252 13.374 1.00 91.44 483 MET A CA 1
ATOM 3826 C C . MET A 1 483 ? -30.363 7.310 12.805 1.00 91.44 483 MET A C 1
ATOM 3828 O O . MET A 1 483 ? -31.342 6.999 12.128 1.00 91.44 483 MET A O 1
ATOM 3832 N N . THR A 1 484 ? -30.076 8.579 13.081 1.00 90.31 484 THR A N 1
ATOM 3833 C CA . THR A 1 484 ? -30.729 9.727 12.439 1.00 90.31 484 THR A CA 1
ATOM 3834 C C . THR A 1 484 ? -29.684 10.763 12.069 1.00 90.31 484 THR A C 1
ATOM 3836 O O . THR A 1 484 ? -28.796 11.045 12.874 1.00 90.31 484 THR A O 1
ATOM 3839 N N . GLU A 1 485 ? -29.817 11.364 10.894 1.00 86.25 485 GLU A N 1
ATOM 3840 C CA . GLU A 1 485 ? -28.955 12.450 10.444 1.00 86.25 485 GLU A CA 1
ATOM 3841 C C . GLU A 1 485 ? -29.766 13.743 10.325 1.00 86.25 485 GLU A C 1
ATOM 3843 O O . GLU A 1 485 ? -30.832 13.776 9.711 1.00 86.25 485 GLU A O 1
ATOM 3848 N N . SER A 1 486 ? -29.282 14.820 10.944 1.00 82.69 486 SER A N 1
ATOM 3849 C CA . SER A 1 486 ? -29.906 16.139 10.843 1.00 82.69 486 SER A CA 1
ATOM 3850 C C . SER A 1 486 ? -28.847 17.229 10.880 1.00 82.69 486 SER A C 1
ATOM 3852 O O . SER A 1 486 ? -28.062 17.307 11.824 1.00 82.69 486 SER A O 1
ATOM 3854 N N . ARG A 1 487 ? -28.829 18.088 9.852 1.00 79.50 487 ARG A N 1
ATOM 3855 C CA . ARG A 1 487 ? -27.891 19.223 9.726 1.00 79.50 487 ARG A CA 1
ATOM 3856 C C . ARG A 1 487 ? -26.414 18.814 9.898 1.00 79.50 487 ARG A C 1
ATOM 3858 O O . ARG A 1 487 ? -25.655 19.527 10.547 1.00 79.50 487 ARG A O 1
ATOM 3865 N N . GLY A 1 488 ? -26.023 17.660 9.349 1.00 73.88 488 GLY A N 1
ATOM 3866 C CA . GLY A 1 488 ? -24.657 17.125 9.449 1.00 73.88 488 GLY A CA 1
ATOM 3867 C C . GLY A 1 488 ? -24.291 16.535 10.817 1.00 73.88 488 GLY A C 1
ATOM 3868 O O . GLY A 1 488 ? -23.131 16.215 11.051 1.00 73.88 488 GLY A O 1
ATOM 3869 N N . ILE A 1 489 ? -25.256 16.395 11.731 1.00 83.62 489 ILE A N 1
ATOM 3870 C CA . ILE A 1 489 ? -25.079 15.698 13.007 1.00 83.62 489 ILE A CA 1
ATOM 3871 C C . ILE A 1 489 ? -25.682 14.307 12.872 1.00 83.62 489 ILE A C 1
ATOM 3873 O O . ILE A 1 489 ? -26.878 14.170 12.597 1.00 83.62 489 ILE A O 1
ATOM 3877 N N . VAL A 1 490 ? -24.868 13.286 13.133 1.00 89.12 490 VAL A N 1
ATOM 3878 C CA . VAL A 1 490 ? -25.334 11.903 13.216 1.00 89.12 490 VAL A CA 1
ATOM 3879 C C . VAL A 1 490 ? -25.649 11.589 14.671 1.00 89.12 490 VAL A C 1
ATOM 3881 O O . VAL A 1 490 ? -24.804 11.725 15.553 1.00 89.12 490 VAL A O 1
ATOM 3884 N N . THR A 1 491 ? -26.890 11.196 14.938 1.00 91.50 491 THR A N 1
ATOM 3885 C CA . THR A 1 491 ? -27.338 10.774 16.266 1.00 91.50 491 THR A CA 1
ATOM 3886 C C . THR A 1 491 ? -27.649 9.289 16.246 1.00 91.50 491 THR A C 1
ATOM 3888 O O . THR A 1 491 ? -28.447 8.841 15.424 1.00 91.50 491 THR A O 1
ATOM 3891 N N . LEU A 1 492 ? -27.048 8.550 17.173 1.00 92.38 492 LEU A N 1
ATOM 3892 C CA . LEU A 1 492 ? -27.374 7.156 17.448 1.00 92.38 492 LEU A CA 1
ATOM 3893 C C . LEU A 1 492 ? -28.181 7.082 18.743 1.00 92.38 492 LEU A C 1
ATOM 3895 O O . LEU A 1 492 ? -27.889 7.806 19.696 1.00 92.38 492 LEU A O 1
ATOM 3899 N N . SER A 1 493 ? -29.207 6.236 18.782 1.00 89.94 493 SER A N 1
ATOM 3900 C CA . SER A 1 493 ? -30.085 6.098 19.950 1.00 89.94 493 SER A CA 1
ATOM 3901 C C . SER A 1 493 ? -30.498 4.649 20.195 1.00 89.94 493 SER A C 1
ATOM 3903 O O . SER A 1 493 ? -30.973 3.979 19.285 1.00 89.94 493 SER A O 1
ATOM 3905 N N . ASN A 1 494 ? -30.337 4.164 21.425 1.00 85.81 494 ASN A N 1
ATOM 3906 C CA . ASN A 1 494 ? -30.768 2.832 21.857 1.00 85.81 494 ASN A CA 1
ATOM 3907 C C . ASN A 1 494 ? -31.449 2.948 23.229 1.00 85.81 494 ASN A C 1
ATOM 3909 O O . ASN A 1 494 ? -30.794 2.960 24.273 1.00 85.81 494 ASN A O 1
ATOM 3913 N N . GLY A 1 495 ? -32.779 3.066 23.229 1.00 81.31 495 GLY A N 1
ATOM 3914 C CA . GLY A 1 495 ? -33.547 3.334 24.445 1.00 81.31 495 GLY A CA 1
ATOM 3915 C C . GLY A 1 495 ? -33.249 4.730 25.001 1.00 81.31 495 GLY A C 1
ATOM 3916 O O . GLY A 1 495 ? -33.426 5.723 24.301 1.00 81.31 495 GLY A O 1
ATOM 3917 N N . ALA A 1 496 ? -32.809 4.802 26.260 1.00 75.50 496 ALA A N 1
ATOM 3918 C CA . ALA A 1 496 ? -32.450 6.060 26.924 1.00 75.50 496 ALA A CA 1
ATOM 3919 C C . ALA A 1 496 ? -31.045 6.574 26.553 1.00 75.50 496 ALA A C 1
ATOM 3921 O O . ALA A 1 496 ? -30.718 7.729 26.824 1.00 75.50 496 ALA A O 1
ATOM 3922 N N . GLU A 1 497 ? -30.210 5.730 25.948 1.00 79.56 497 GLU A N 1
ATOM 3923 C CA . GLU A 1 497 ? -28.856 6.100 25.543 1.00 79.56 497 GLU A CA 1
ATOM 3924 C C . GLU A 1 497 ? -28.887 6.786 24.179 1.00 79.56 497 GLU A C 1
ATOM 3926 O O . GLU A 1 497 ? -29.513 6.300 23.231 1.00 79.56 497 GLU A O 1
ATOM 3931 N N . SER A 1 498 ? -28.197 7.921 24.069 1.00 85.19 498 SER A N 1
ATOM 3932 C CA . SER A 1 498 ? -28.040 8.628 22.805 1.00 85.19 498 SER A CA 1
ATOM 3933 C C . SER A 1 498 ? -26.662 9.259 22.692 1.00 85.19 498 SER A C 1
ATOM 3935 O O . SER A 1 498 ? -26.189 9.930 23.610 1.00 85.19 498 SER A O 1
ATOM 3937 N N . ILE A 1 499 ? -26.049 9.074 21.527 1.00 87.50 499 ILE A N 1
ATOM 3938 C CA . ILE A 1 499 ? -24.766 9.662 21.163 1.00 87.50 499 ILE A CA 1
ATOM 3939 C C . ILE A 1 499 ? -24.993 10.626 20.011 1.00 87.50 499 ILE A C 1
ATOM 3941 O O . ILE A 1 499 ? -25.637 10.276 19.023 1.00 87.50 499 ILE A O 1
ATOM 3945 N N . LYS A 1 500 ? -24.431 11.828 20.125 1.00 88.62 500 LYS A N 1
ATOM 3946 C CA . LYS A 1 500 ? -24.367 12.802 19.034 1.00 88.62 500 LYS A CA 1
ATOM 3947 C C . LYS A 1 500 ? -22.934 12.883 18.533 1.00 88.62 500 LYS A C 1
ATOM 3949 O O . LYS A 1 500 ? -22.069 13.382 19.250 1.00 88.62 500 LYS A O 1
ATOM 3954 N N . LEU A 1 501 ? -22.713 12.414 17.314 1.00 86.56 501 LEU A N 1
ATOM 3955 C CA . LEU A 1 501 ? -21.435 12.470 16.619 1.00 86.56 501 LEU A CA 1
ATOM 3956 C C . LEU A 1 501 ? -21.388 13.761 15.799 1.00 86.56 501 LEU A C 1
ATOM 3958 O O . LEU A 1 501 ? -22.291 14.046 15.003 1.00 86.56 501 LEU A O 1
ATOM 3962 N N . LYS A 1 502 ? -20.361 14.574 16.040 1.00 79.44 502 LYS A N 1
ATOM 3963 C CA . LYS A 1 502 ? -20.177 15.857 15.357 1.00 79.44 502 LYS A CA 1
ATOM 3964 C C . LYS A 1 502 ? -19.471 15.650 14.020 1.00 79.44 502 LYS A C 1
ATOM 3966 O O . LYS A 1 502 ? -18.598 14.800 13.905 1.00 79.44 502 LYS A O 1
ATOM 3971 N N . SER A 1 503 ? -19.817 16.465 13.025 1.00 75.44 503 SER A N 1
ATOM 3972 C CA . SER A 1 503 ? -19.313 16.342 11.650 1.00 75.44 503 SER A CA 1
ATOM 3973 C C . SER A 1 503 ? -17.791 16.437 11.507 1.00 75.44 503 SER A C 1
ATOM 3975 O O . SER A 1 503 ? -17.238 15.903 10.554 1.00 75.44 503 SER A O 1
ATOM 3977 N N . ASP A 1 504 ? -17.112 17.148 12.408 1.00 78.56 504 ASP A N 1
ATOM 3978 C CA . ASP A 1 504 ? -15.659 17.348 12.385 1.00 78.56 504 ASP A CA 1
ATOM 3979 C C . ASP A 1 504 ? -14.866 16.079 12.723 1.00 78.56 504 ASP A C 1
ATOM 3981 O O . ASP A 1 504 ? -13.749 15.917 12.234 1.00 78.56 504 ASP A O 1
ATOM 3985 N N . ALA A 1 505 ? -15.461 15.166 13.493 1.00 76.62 505 ALA A N 1
ATOM 3986 C CA . ALA A 1 505 ? -14.888 13.865 13.833 1.00 76.62 505 ALA A CA 1
ATOM 3987 C C . ALA A 1 505 ? -15.256 12.755 12.832 1.00 76.62 505 ALA A C 1
ATOM 3989 O O . ALA A 1 505 ? -14.759 11.641 12.946 1.00 76.62 505 ALA A O 1
ATOM 3990 N N . LEU A 1 506 ? -16.134 13.024 11.859 1.00 88.25 506 LEU A N 1
ATOM 3991 C CA . LEU A 1 506 ? -16.634 12.017 10.923 1.00 88.25 506 LEU A CA 1
ATOM 3992 C C . LEU A 1 506 ? -15.823 11.993 9.622 1.00 88.25 506 LEU A C 1
ATOM 3994 O O . LEU A 1 506 ? -15.353 13.017 9.114 1.00 88.25 506 LEU A O 1
ATOM 3998 N N . ILE A 1 507 ? -15.693 10.802 9.040 1.00 88.62 507 ILE A N 1
ATOM 3999 C CA . ILE A 1 507 ? -15.164 10.624 7.687 1.00 88.62 507 ILE A CA 1
ATOM 4000 C C . ILE A 1 507 ? -16.306 10.167 6.790 1.00 88.62 507 ILE A C 1
ATOM 4002 O O . ILE A 1 507 ? -16.964 9.178 7.089 1.00 88.62 507 ILE A O 1
ATOM 4006 N N . SER A 1 508 ? -16.520 10.868 5.678 1.00 86.94 508 SER A N 1
ATOM 4007 C CA . SER A 1 508 ? -17.512 10.483 4.673 1.00 86.94 508 SER A CA 1
ATOM 4008 C C . SER A 1 508 ? -16.834 10.055 3.378 1.00 86.94 508 SER A C 1
ATOM 4010 O O . SER A 1 508 ? -15.972 10.774 2.864 1.00 86.94 508 SER A O 1
ATOM 4012 N N . LEU A 1 509 ? -17.247 8.910 2.838 1.00 86.06 509 LEU A N 1
ATOM 4013 C CA . LEU A 1 509 ? -16.811 8.393 1.542 1.00 86.06 509 LEU A CA 1
ATOM 4014 C C . LEU A 1 509 ? -18.002 7.705 0.870 1.00 86.06 509 LEU A C 1
ATOM 4016 O O . LEU A 1 509 ? -18.632 6.858 1.484 1.00 86.06 509 LEU A O 1
ATOM 4020 N N . ASN A 1 510 ? -18.327 8.090 -0.367 1.00 82.00 510 ASN A N 1
ATOM 4021 C CA . ASN A 1 510 ? -19.393 7.470 -1.171 1.00 82.00 510 ASN A CA 1
ATOM 4022 C C . ASN A 1 510 ? -20.763 7.341 -0.473 1.00 82.00 510 ASN A C 1
ATOM 4024 O O . ASN A 1 510 ? -21.488 6.378 -0.681 1.00 82.00 510 ASN A O 1
ATOM 4028 N N . GLY A 1 511 ? -21.135 8.318 0.359 1.00 82.19 511 GLY A N 1
ATOM 4029 C CA . GLY A 1 511 ? -22.396 8.289 1.114 1.00 82.19 511 GLY A CA 1
ATOM 4030 C C . GLY A 1 511 ? -22.340 7.482 2.415 1.00 82.19 511 GLY A C 1
ATOM 4031 O O . GLY A 1 511 ? -23.249 7.603 3.230 1.00 82.19 511 GLY A O 1
ATOM 4032 N N . LEU A 1 512 ? -21.253 6.751 2.665 1.00 86.88 512 LEU A N 1
ATOM 4033 C CA . LEU A 1 512 ? -20.983 6.123 3.952 1.00 86.88 512 LEU A CA 1
ATOM 4034 C C . LEU A 1 512 ? -20.350 7.112 4.920 1.00 86.88 512 LEU A C 1
ATOM 4036 O O . LEU A 1 512 ? -19.578 7.996 4.535 1.00 86.88 512 LEU A O 1
ATOM 4040 N N . VAL A 1 513 ? -20.667 6.928 6.198 1.00 90.06 513 VAL A N 1
ATOM 4041 C CA . VAL A 1 513 ? -20.139 7.719 7.305 1.00 90.06 513 VAL A CA 1
ATOM 4042 C C . VAL A 1 513 ? -19.407 6.791 8.257 1.00 90.06 513 VAL A C 1
ATOM 4044 O O . VAL A 1 513 ? -19.959 5.791 8.713 1.00 90.06 513 VAL A O 1
ATOM 4047 N N . TYR A 1 514 ? -18.179 7.162 8.586 1.00 92.06 514 TYR A N 1
ATOM 4048 C CA . TYR A 1 514 ? -17.320 6.471 9.529 1.00 92.06 514 TYR A CA 1
ATOM 4049 C C . TYR A 1 514 ? -17.090 7.351 10.752 1.00 92.06 514 TYR A C 1
ATOM 4051 O O . TYR A 1 514 ? -16.861 8.557 10.615 1.00 92.06 514 TYR A O 1
ATOM 4059 N N . ALA A 1 515 ? -17.117 6.744 11.937 1.00 91.25 515 ALA A N 1
ATOM 4060 C CA . ALA A 1 515 ? -16.884 7.434 13.201 1.00 91.25 515 ALA A CA 1
ATOM 4061 C C . ALA A 1 515 ? -15.795 6.748 14.032 1.00 91.25 515 ALA A C 1
ATOM 4063 O O . ALA A 1 515 ? -15.619 5.528 13.915 1.00 91.25 515 ALA A O 1
ATOM 4064 N N . PRO A 1 516 ? -15.109 7.500 14.909 1.00 89.44 516 PRO A N 1
ATOM 4065 C CA . PRO A 1 516 ? -14.165 6.930 15.853 1.00 89.44 516 PRO A CA 1
ATOM 4066 C C . PRO A 1 516 ? -14.837 5.887 16.757 1.00 89.44 516 PRO A C 1
ATOM 4068 O O . PRO A 1 516 ? -15.818 6.166 17.453 1.00 89.44 516 PRO A O 1
ATOM 4071 N N . VAL A 1 517 ? -14.281 4.674 16.808 1.00 85.56 517 VAL A N 1
ATOM 4072 C CA . VAL A 1 517 ? -14.805 3.579 17.646 1.00 85.56 517 VAL A CA 1
ATOM 4073 C C . VAL A 1 517 ? -14.780 3.967 19.127 1.00 85.56 517 VAL A C 1
ATOM 4075 O O . VAL A 1 517 ? -15.612 3.528 19.917 1.00 85.56 517 VAL A O 1
ATOM 4078 N N . ASN A 1 518 ? -13.839 4.810 19.544 1.00 79.50 518 ASN A N 1
ATOM 4079 C CA . ASN A 1 518 ? -13.740 5.261 20.930 1.00 79.50 518 ASN A CA 1
ATOM 4080 C C . ASN A 1 518 ? -14.928 6.147 21.366 1.00 79.50 518 ASN A C 1
ATOM 4082 O O . ASN A 1 518 ? -15.389 5.999 22.494 1.00 79.50 518 ASN A O 1
ATOM 4086 N N . GLU A 1 519 ? -15.453 7.010 20.493 1.00 83.19 519 GLU A N 1
ATOM 4087 C CA . GLU A 1 519 ? -16.647 7.820 20.756 1.00 83.19 519 GLU A CA 1
ATOM 4088 C C . GLU A 1 519 ? -17.895 6.942 20.824 1.00 83.19 519 GLU A C 1
ATOM 4090 O O . GLU A 1 519 ? -18.698 7.070 21.751 1.00 83.19 519 GLU A O 1
ATOM 4095 N N . LEU A 1 520 ? -18.009 5.997 19.886 1.00 84.62 520 LEU A N 1
ATOM 4096 C CA . LEU A 1 520 ? -19.102 5.028 19.837 1.00 84.62 520 LEU A CA 1
ATOM 4097 C C . LEU A 1 520 ? -19.134 4.149 21.095 1.00 84.62 520 LEU A C 1
ATOM 4099 O O . LEU A 1 520 ? -20.170 4.020 21.744 1.00 84.62 520 LEU A O 1
ATOM 4103 N N . THR A 1 521 ? -17.987 3.582 21.474 1.00 79.88 521 THR A N 1
ATOM 4104 C CA . THR A 1 521 ? -17.888 2.694 22.641 1.00 79.88 521 THR A CA 1
ATOM 4105 C C . THR A 1 521 ? -18.119 3.434 23.954 1.00 79.88 521 THR A C 1
ATOM 4107 O O . THR A 1 521 ? -18.852 2.938 24.806 1.00 79.88 521 THR A O 1
ATOM 4110 N N . ALA A 1 522 ? -17.577 4.645 24.112 1.00 75.12 522 ALA A N 1
ATOM 4111 C CA . ALA A 1 522 ? -17.793 5.445 25.314 1.00 75.12 522 ALA A CA 1
ATOM 4112 C C . ALA A 1 522 ? -19.264 5.847 25.499 1.00 75.12 522 ALA A C 1
ATOM 4114 O O . ALA A 1 522 ? -19.775 5.797 26.615 1.00 75.12 522 ALA A O 1
ATOM 4115 N N . GLY A 1 523 ? -19.957 6.236 24.425 1.00 76.75 523 GLY A N 1
ATOM 4116 C CA . GLY A 1 523 ? -21.341 6.691 24.535 1.00 76.75 523 GLY A CA 1
ATOM 4117 C C . GLY A 1 523 ? -22.374 5.571 24.737 1.00 76.75 523 GLY A C 1
ATOM 4118 O O . GLY A 1 523 ? -23.441 5.850 25.275 1.00 76.75 523 GLY A O 1
ATOM 4119 N N . PHE A 1 524 ? -22.056 4.327 24.357 1.00 77.25 524 PHE A N 1
ATOM 4120 C CA . PHE A 1 524 ? -22.905 3.142 24.578 1.00 77.25 524 PHE A CA 1
ATOM 4121 C C . PHE A 1 524 ? -22.451 2.267 25.757 1.00 77.25 524 PHE A C 1
ATOM 4123 O O . PHE A 1 524 ? -23.008 1.196 25.976 1.00 77.25 524 PHE A O 1
ATOM 4130 N N . GLY A 1 525 ? -21.422 2.683 26.505 1.00 76.12 525 GLY A N 1
ATOM 4131 C CA . GLY A 1 525 ? -20.885 1.887 27.611 1.00 76.12 525 GLY A CA 1
ATOM 4132 C C . GLY A 1 525 ? -20.353 0.523 27.159 1.00 76.12 525 GLY A C 1
ATOM 4133 O O . GLY A 1 525 ? -20.587 -0.485 27.818 1.00 76.12 525 GLY A O 1
ATOM 4134 N N . ILE A 1 526 ? -19.676 0.477 26.014 1.00 81.56 526 ILE A N 1
ATOM 4135 C CA . ILE A 1 526 ? -19.105 -0.746 25.449 1.00 81.56 526 ILE A CA 1
ATOM 4136 C C . ILE A 1 526 ? -17.658 -0.895 25.915 1.00 81.56 526 ILE A C 1
ATOM 4138 O O . ILE A 1 526 ? -16.814 -0.027 25.680 1.00 81.56 526 ILE A O 1
ATOM 4142 N N . VAL A 1 527 ? -17.387 -2.039 26.530 1.00 78.25 527 VAL A N 1
ATOM 4143 C CA . VAL A 1 527 ? -16.071 -2.524 26.931 1.00 78.25 527 VAL A CA 1
ATOM 4144 C C . VAL A 1 527 ? -15.344 -3.077 25.711 1.00 78.25 527 VAL A C 1
ATOM 4146 O O . VAL A 1 527 ? -15.967 -3.691 24.848 1.00 78.25 527 VAL A O 1
ATOM 4149 N N . ALA A 1 528 ? -14.036 -2.843 25.603 1.00 77.19 528 ALA A N 1
ATOM 4150 C CA . ALA A 1 528 ? -13.274 -3.217 24.418 1.00 77.19 528 ALA A CA 1
ATOM 4151 C C . ALA A 1 528 ? -11.951 -3.903 24.760 1.00 77.19 528 ALA A C 1
ATOM 4153 O O . ALA A 1 528 ? -11.328 -3.558 25.763 1.00 77.19 528 ALA A O 1
ATOM 4154 N N . ALA A 1 529 ? -11.497 -4.796 23.880 1.00 75.56 529 ALA A N 1
ATOM 4155 C CA . ALA A 1 529 ? -10.160 -5.390 23.881 1.00 75.56 529 ALA A CA 1
ATOM 4156 C C . ALA A 1 529 ? -9.670 -5.637 22.446 1.00 75.56 529 ALA A C 1
ATOM 4158 O O . ALA A 1 529 ? -10.464 -5.931 21.552 1.00 75.56 529 ALA A O 1
ATOM 4159 N N . PHE A 1 530 ? -8.357 -5.542 22.232 1.00 73.19 530 PHE A N 1
ATOM 4160 C CA . PHE A 1 530 ? -7.714 -6.091 21.039 1.00 73.19 530 PHE A CA 1
ATOM 4161 C C . PHE A 1 530 ? -7.082 -7.431 21.387 1.00 73.19 530 PHE A C 1
ATOM 4163 O O . PHE A 1 530 ? -6.404 -7.562 22.407 1.00 73.19 530 PHE A O 1
ATOM 4170 N N . ASP A 1 531 ? -7.277 -8.406 20.513 1.00 70.75 531 ASP A N 1
ATOM 4171 C CA . ASP A 1 531 ? -6.507 -9.637 20.521 1.00 70.75 531 ASP A CA 1
ATOM 4172 C C . ASP A 1 531 ? -5.548 -9.658 19.332 1.00 70.75 531 ASP A C 1
ATOM 4174 O O . ASP A 1 531 ? -5.931 -9.379 18.189 1.00 70.75 531 ASP A O 1
ATOM 4178 N N . HIS A 1 532 ? -4.282 -9.954 19.629 1.00 57.94 532 HIS A N 1
ATOM 4179 C CA . HIS A 1 532 ? -3.212 -10.079 18.645 1.00 57.94 532 HIS A CA 1
ATOM 4180 C C . HIS A 1 532 ? -3.239 -11.429 17.906 1.00 57.94 532 HIS A C 1
ATOM 4182 O O . HIS A 1 532 ? -2.440 -11.633 16.991 1.00 57.94 532 HIS A O 1
ATOM 4188 N N . GLY A 1 533 ? -4.221 -12.278 18.216 1.00 53.72 533 GLY A N 1
ATOM 4189 C CA . GLY A 1 533 ? -4.530 -13.511 17.510 1.00 53.72 533 GLY A CA 1
ATOM 4190 C C . GLY A 1 533 ? -4.101 -14.729 18.316 1.00 53.72 533 GLY A C 1
ATOM 4191 O O . GLY A 1 533 ? -3.053 -14.737 18.960 1.00 53.72 533 GLY A O 1
ATOM 4192 N N . LEU A 1 534 ? -4.911 -15.785 18.244 1.00 43.78 534 LEU A N 1
ATOM 4193 C CA . LEU A 1 534 ? -4.625 -17.063 18.888 1.00 43.78 534 LEU A CA 1
ATOM 4194 C C . LEU A 1 534 ? -3.304 -17.658 18.361 1.00 43.78 534 LEU A C 1
ATOM 4196 O O . LEU A 1 534 ? -2.995 -17.507 17.172 1.00 43.78 534 LEU A O 1
ATOM 4200 N N . PRO A 1 535 ? -2.538 -18.404 19.180 1.00 33.88 535 PRO A N 1
ATOM 4201 C CA . PRO A 1 535 ? -1.378 -19.153 18.704 1.00 33.88 535 PRO A CA 1
ATOM 4202 C C . PRO A 1 535 ? -1.751 -20.049 17.508 1.00 33.88 535 PRO A C 1
ATOM 4204 O O . PRO A 1 535 ? -2.583 -20.945 17.631 1.00 33.88 535 PRO A O 1
ATOM 4207 N N . GLY A 1 536 ? -1.146 -19.800 16.341 1.00 37.84 536 GLY A N 1
ATOM 4208 C CA . GLY A 1 536 ? -1.456 -20.497 15.080 1.00 37.84 536 GLY A CA 1
ATOM 4209 C C . GLY A 1 536 ? -2.314 -19.694 14.090 1.00 37.84 536 GLY A C 1
ATOM 4210 O O . GLY A 1 536 ? -2.349 -20.037 12.910 1.00 37.84 536 GLY A O 1
ATOM 4211 N N . GLU A 1 537 ? -2.913 -18.583 14.525 1.00 47.72 537 GLU A N 1
ATOM 4212 C CA . GLU A 1 537 ? -3.650 -17.616 13.699 1.00 47.72 537 GLU A CA 1
ATOM 4213 C C . GLU A 1 537 ? -2.858 -16.316 13.476 1.00 47.72 537 GLU A C 1
ATOM 4215 O O . GLU A 1 537 ? -3.416 -15.216 13.496 1.00 47.72 537 GLU A O 1
ATOM 4220 N N . ASN A 1 538 ? -1.542 -16.439 13.259 1.00 43.78 538 ASN A N 1
ATOM 4221 C CA . ASN A 1 538 ? -0.648 -15.307 12.996 1.00 43.78 538 ASN A CA 1
ATOM 4222 C C . ASN A 1 538 ? -1.267 -14.357 11.950 1.00 43.78 538 ASN A C 1
ATOM 4224 O O . ASN A 1 538 ? -1.423 -14.732 10.787 1.00 43.78 538 ASN A O 1
ATOM 4228 N N . GLY A 1 539 ? -1.605 -13.132 12.368 1.00 49.62 539 GLY A N 1
ATOM 4229 C CA . GLY A 1 539 ? -2.136 -12.073 11.500 1.00 49.62 539 GLY A CA 1
ATOM 4230 C C . GLY A 1 539 ? -3.641 -11.791 11.605 1.00 49.62 539 GLY A C 1
ATOM 4231 O O . GLY A 1 539 ? -4.092 -10.810 11.017 1.00 49.62 539 GLY A O 1
ATOM 4232 N N . LYS A 1 540 ? -4.432 -12.569 12.359 1.00 62.38 540 LYS A N 1
ATOM 4233 C CA . LYS A 1 540 ? -5.864 -12.281 12.574 1.00 62.38 540 LYS A CA 1
ATOM 4234 C C . LYS A 1 540 ? -6.082 -11.416 13.818 1.00 62.38 540 LYS A C 1
ATOM 4236 O O . LYS A 1 540 ? -6.412 -11.926 14.885 1.00 62.38 540 LYS A O 1
ATOM 4241 N N . ARG A 1 541 ? -5.924 -10.096 13.685 1.00 71.19 541 ARG A N 1
ATOM 4242 C CA . ARG A 1 541 ? -6.307 -9.160 14.756 1.00 71.19 541 ARG A CA 1
ATOM 4243 C C . ARG A 1 541 ? -7.818 -9.215 14.969 1.00 71.19 541 ARG A C 1
ATOM 4245 O O . ARG A 1 541 ? -8.580 -9.070 14.011 1.00 71.19 541 ARG A O 1
ATOM 4252 N N . GLN A 1 542 ? -8.250 -9.382 16.212 1.00 78.69 542 GLN A N 1
ATOM 4253 C CA . GLN A 1 542 ? -9.666 -9.321 16.572 1.00 78.69 542 GLN A CA 1
ATOM 4254 C C . GLN A 1 542 ? -9.916 -8.106 17.459 1.00 78.69 542 GLN A C 1
ATOM 4256 O O . GLN A 1 542 ? -9.161 -7.827 18.390 1.00 78.69 542 GLN A O 1
ATOM 4261 N N . LEU A 1 543 ? -10.972 -7.365 17.143 1.00 80.38 543 LEU A N 1
ATOM 4262 C CA . LEU A 1 543 ? -11.479 -6.282 17.965 1.00 80.38 543 LEU A CA 1
ATOM 4263 C C . LEU A 1 543 ? -12.715 -6.795 18.700 1.00 80.38 543 LEU A C 1
ATOM 4265 O O . LEU A 1 543 ? -13.768 -6.988 18.099 1.00 80.38 543 LEU A O 1
ATOM 4269 N N . PHE A 1 544 ? -12.580 -7.013 20.000 1.00 80.12 544 PHE A N 1
ATOM 4270 C CA . PHE A 1 544 ? -13.666 -7.429 20.872 1.00 80.12 544 PHE A CA 1
ATOM 4271 C C . PHE A 1 544 ? -14.357 -6.205 21.453 1.00 80.12 544 PHE A C 1
ATOM 4273 O O . PHE A 1 544 ? -13.719 -5.405 22.132 1.00 80.12 544 PHE A O 1
ATOM 4280 N N . LEU A 1 545 ? -15.656 -6.076 21.211 1.00 83.44 545 LEU A N 1
ATOM 4281 C CA . LEU A 1 545 ? -16.538 -5.066 21.775 1.00 83.44 545 LEU A CA 1
ATOM 4282 C C . LEU A 1 545 ? -17.667 -5.775 22.528 1.00 83.44 545 LEU A C 1
ATOM 4284 O O . LEU A 1 545 ? -18.351 -6.627 21.977 1.00 83.44 545 LEU A O 1
ATOM 4288 N N . TYR A 1 546 ? -17.891 -5.425 23.785 1.00 82.06 546 TYR A N 1
ATOM 4289 C CA . TYR A 1 546 ? -18.969 -5.991 24.587 1.00 82.06 546 TYR A CA 1
ATOM 4290 C C . TYR A 1 546 ? -19.744 -4.886 25.262 1.00 82.06 546 TYR A C 1
ATOM 4292 O O . TYR A 1 546 ? -19.172 -4.042 25.951 1.00 82.06 546 TYR A O 1
ATOM 4300 N N . SER A 1 547 ? -21.052 -4.875 25.072 1.00 74.06 547 SER A N 1
ATOM 4301 C CA . SER A 1 547 ? -21.908 -3.958 25.796 1.00 74.06 547 SER A CA 1
ATOM 4302 C C . SER A 1 547 ? -21.815 -4.245 27.297 1.00 74.06 547 SER A C 1
ATOM 4304 O O . SER A 1 547 ? -21.797 -5.395 27.735 1.00 74.06 547 SER A O 1
ATOM 4306 N N . ASN A 1 548 ? -21.826 -3.197 28.123 1.00 67.50 548 ASN A N 1
ATOM 4307 C CA . ASN A 1 548 ? -22.019 -3.325 29.576 1.00 67.50 548 ASN A CA 1
ATOM 4308 C C . ASN A 1 548 ? -23.354 -4.003 29.963 1.00 67.50 548 ASN A C 1
ATOM 4310 O O . ASN A 1 548 ? -23.605 -4.253 31.144 1.00 67.50 548 ASN A O 1
ATOM 4314 N N . ARG A 1 549 ? -24.225 -4.268 28.979 1.00 68.44 549 ARG A N 1
ATOM 4315 C CA . ARG A 1 549 ? -25.476 -5.012 29.121 1.00 68.44 549 ARG A CA 1
ATOM 4316 C C . ARG A 1 549 ? -25.245 -6.520 29.151 1.00 68.44 549 ARG A C 1
ATOM 4318 O O . ARG A 1 549 ? -26.126 -7.220 29.644 1.00 68.44 549 ARG A O 1
ATOM 4325 N N . MET A 1 550 ? -24.101 -7.015 28.667 1.00 78.94 550 MET A N 1
ATOM 4326 C CA . MET A 1 550 ? -23.746 -8.421 28.816 1.00 78.94 550 MET A CA 1
ATOM 4327 C C . MET A 1 550 ? -23.532 -8.735 30.298 1.00 78.94 550 MET A C 1
ATOM 4329 O O . MET A 1 550 ? -22.603 -8.236 30.941 1.00 78.94 550 MET A O 1
ATOM 4333 N N . ASN A 1 551 ? -24.413 -9.570 30.840 1.00 86.38 551 ASN A N 1
ATOM 4334 C CA . ASN A 1 551 ? -24.274 -10.076 32.196 1.00 86.38 551 ASN A CA 1
ATOM 4335 C C . ASN A 1 551 ? -23.437 -11.366 32.227 1.00 86.38 551 ASN A C 1
ATOM 4337 O O . ASN A 1 551 ? -23.172 -11.996 31.201 1.00 86.38 551 ASN A O 1
ATOM 4341 N N . GLN A 1 552 ? -23.013 -11.755 33.426 1.00 87.38 552 GLN A N 1
ATOM 4342 C CA . GLN A 1 552 ? -22.165 -12.927 33.643 1.00 87.38 552 GLN A CA 1
ATOM 4343 C C . GLN A 1 552 ? -22.789 -14.234 33.127 1.00 87.38 552 GLN A C 1
ATOM 4345 O O . GLN A 1 552 ? -22.079 -15.073 32.580 1.00 87.38 552 GLN A O 1
ATOM 4350 N N . GLU A 1 553 ? -24.105 -14.412 33.255 1.00 87.88 553 GLU A N 1
ATOM 4351 C CA . GLU A 1 553 ? -24.800 -15.611 32.764 1.00 87.88 553 GLU A CA 1
ATOM 4352 C C . GLU A 1 553 ? -24.784 -15.686 31.233 1.00 87.88 553 GLU A C 1
ATOM 4354 O O . GLU A 1 553 ? -24.473 -16.726 30.658 1.00 87.88 553 GLU A O 1
ATOM 4359 N N . GLN A 1 554 ? -25.061 -14.565 30.563 1.00 87.38 554 GLN A N 1
ATOM 4360 C CA . GLN A 1 554 ? -25.006 -14.445 29.107 1.00 87.38 554 GLN A CA 1
ATOM 4361 C C . GLN A 1 554 ? -23.590 -14.677 28.578 1.00 87.38 554 GLN A C 1
ATOM 4363 O O . GLN A 1 554 ? -23.418 -15.347 27.558 1.00 87.38 554 GLN A O 1
ATOM 4368 N N . PHE A 1 555 ? -22.582 -14.157 29.279 1.00 88.25 555 PHE A N 1
ATOM 4369 C CA . PHE A 1 555 ? -21.182 -14.404 28.955 1.00 88.25 555 PHE A CA 1
ATOM 4370 C C . PHE A 1 555 ? -20.844 -15.896 29.034 1.00 88.25 555 PHE A C 1
ATOM 4372 O O . PHE A 1 555 ? -20.331 -16.445 28.065 1.00 88.25 555 PHE A O 1
ATOM 4379 N N . LEU A 1 556 ? -21.196 -16.575 30.130 1.00 89.06 556 LEU A N 1
ATOM 4380 C CA . LEU A 1 556 ? -20.931 -18.009 30.304 1.00 89.06 556 LEU A CA 1
ATOM 4381 C C . LEU A 1 556 ? -21.715 -18.890 29.324 1.00 89.06 556 LEU A C 1
ATOM 4383 O O . LEU A 1 556 ? -21.234 -19.946 28.930 1.00 89.06 556 LEU A O 1
ATOM 4387 N N . ALA A 1 557 ? -22.902 -18.456 28.896 1.00 87.25 557 ALA A N 1
ATOM 4388 C CA . ALA A 1 557 ? -23.647 -19.134 27.838 1.00 87.25 557 ALA A CA 1
ATOM 4389 C C . ALA A 1 557 ? -22.987 -18.967 26.457 1.00 87.25 557 ALA A C 1
ATOM 4391 O O . ALA A 1 557 ? -23.070 -19.865 25.622 1.00 87.25 557 ALA A O 1
ATOM 4392 N N . THR A 1 558 ? -22.344 -17.821 26.216 1.00 84.69 558 THR A N 1
ATOM 4393 C CA . THR A 1 558 ? -21.628 -17.525 24.964 1.00 84.69 558 THR A CA 1
ATOM 4394 C C . THR A 1 558 ? -20.265 -18.221 24.919 1.00 84.69 558 THR A C 1
ATOM 4396 O O . THR A 1 558 ? -19.860 -18.688 23.859 1.00 84.69 558 THR A O 1
ATOM 4399 N N . TYR A 1 559 ? -19.598 -18.321 26.072 1.00 86.50 559 TYR A N 1
ATOM 4400 C CA . TYR A 1 559 ? -18.273 -18.911 26.261 1.00 86.50 559 TYR A CA 1
ATOM 4401 C C . TYR A 1 559 ? -18.322 -20.028 27.313 1.00 86.50 559 TYR A C 1
ATOM 4403 O O . TYR A 1 559 ? -17.859 -19.833 28.442 1.00 86.50 559 TYR A O 1
ATOM 4411 N N . PRO A 1 560 ? -18.888 -21.203 26.983 1.00 85.62 560 PRO A N 1
ATOM 4412 C CA . PRO A 1 560 ? -18.960 -22.330 27.913 1.00 85.62 560 PRO A CA 1
ATOM 4413 C C . PRO A 1 560 ? -17.577 -22.846 28.346 1.00 85.62 560 PRO A C 1
ATOM 4415 O O . PRO A 1 560 ? -17.457 -23.499 29.380 1.00 85.62 560 PRO A O 1
ATOM 4418 N N . GLU A 1 561 ? -16.528 -22.549 27.576 1.00 85.62 561 GLU A N 1
ATOM 4419 C CA . GLU A 1 561 ? -15.131 -22.853 27.882 1.00 85.62 561 GLU A CA 1
ATOM 4420 C C . GLU A 1 561 ? -14.480 -21.889 28.887 1.00 85.62 561 GLU A C 1
ATOM 4422 O O . GLU A 1 561 ? -13.342 -22.118 29.299 1.00 85.62 561 GLU A O 1
ATOM 4427 N N . ALA A 1 562 ? -15.155 -20.802 29.271 1.00 87.75 562 ALA A N 1
ATOM 4428 C CA . ALA A 1 562 ? -14.575 -19.780 30.129 1.00 87.75 562 ALA A CA 1
ATOM 4429 C C . ALA A 1 562 ? -14.255 -20.319 31.531 1.00 87.75 562 ALA A C 1
ATOM 4431 O O . ALA A 1 562 ? -15.112 -20.850 32.241 1.00 87.75 562 ALA A O 1
ATOM 4432 N N . VAL A 1 563 ? -13.013 -20.120 31.975 1.00 86.38 563 VAL A N 1
ATOM 4433 C CA . VAL A 1 563 ? -12.535 -20.614 33.273 1.00 86.38 563 VAL A CA 1
ATOM 4434 C C . VAL A 1 563 ? -12.452 -19.463 34.264 1.00 86.38 563 VAL A C 1
ATOM 4436 O O . VAL A 1 563 ? -11.841 -18.432 33.984 1.00 86.38 563 VAL A O 1
ATOM 4439 N N . ARG A 1 564 ? -13.038 -19.631 35.454 1.00 85.00 564 ARG A N 1
ATOM 4440 C CA . ARG A 1 564 ? -12.923 -18.631 36.524 1.00 85.00 564 ARG A CA 1
ATOM 4441 C C . ARG A 1 564 ? -11.478 -18.542 37.017 1.00 85.00 564 ARG A C 1
ATOM 4443 O O . ARG A 1 564 ? -10.875 -19.550 37.382 1.00 85.00 564 ARG A O 1
ATOM 4450 N N . VAL A 1 565 ? -10.949 -17.326 37.093 1.00 77.38 565 VAL A N 1
ATOM 4451 C CA . VAL A 1 565 ? -9.573 -17.046 37.514 1.00 77.38 565 VAL A CA 1
ATOM 4452 C C . VAL A 1 565 ? -9.597 -16.395 38.894 1.00 77.38 565 VAL A C 1
ATOM 4454 O O . VAL A 1 565 ? -10.025 -15.257 39.049 1.00 77.38 565 VAL A O 1
ATOM 4457 N N . ASN A 1 566 ? -9.134 -17.120 39.914 1.00 62.34 566 ASN A N 1
ATOM 4458 C CA . ASN A 1 566 ? -9.252 -16.688 41.316 1.00 62.34 566 ASN A CA 1
ATOM 4459 C C . ASN A 1 566 ? -8.072 -15.827 41.824 1.00 62.34 566 ASN A C 1
ATOM 4461 O O . ASN A 1 566 ? -8.131 -15.332 42.944 1.00 62.34 566 ASN A O 1
ATOM 4465 N N . ASN A 1 567 ? -7.009 -15.636 41.028 1.00 53.22 567 ASN A N 1
ATOM 4466 C CA . ASN A 1 567 ? -5.722 -15.090 41.498 1.00 53.22 567 ASN A CA 1
ATOM 4467 C C . ASN A 1 567 ? -5.189 -13.872 40.722 1.00 53.22 567 ASN A C 1
ATOM 4469 O O . ASN A 1 567 ? -4.017 -13.517 40.873 1.00 53.22 567 ASN A O 1
ATOM 4473 N N . GLN A 1 568 ? -5.999 -13.203 39.899 1.00 57.34 568 GLN A N 1
ATOM 4474 C CA . GLN A 1 568 ? -5.530 -11.972 39.264 1.00 57.34 568 GLN A CA 1
ATOM 4475 C C . GLN A 1 568 ? -5.676 -10.786 40.213 1.00 57.34 568 GLN A C 1
ATOM 4477 O O . GLN A 1 568 ? -6.769 -10.420 40.637 1.00 57.34 568 GLN A O 1
ATOM 4482 N N . ALA A 1 569 ? -4.538 -10.185 40.558 1.00 56.47 569 ALA A N 1
ATOM 4483 C CA . ALA A 1 569 ? -4.541 -8.904 41.236 1.00 56.47 569 ALA A CA 1
ATOM 4484 C C . ALA A 1 569 ? -5.054 -7.833 40.267 1.00 56.47 569 ALA A C 1
ATOM 4486 O O . ALA A 1 569 ? -4.408 -7.577 39.252 1.00 56.47 569 ALA A O 1
ATOM 4487 N N . PHE A 1 570 ? -6.171 -7.196 40.600 1.00 58.47 570 PHE A N 1
ATOM 4488 C CA . PHE A 1 570 ? -6.677 -6.017 39.898 1.00 58.47 570 PHE A CA 1
ATOM 4489 C C . PHE A 1 570 ? -6.558 -4.786 40.796 1.00 58.47 570 PHE A C 1
ATOM 4491 O O . PHE A 1 570 ? -6.289 -4.902 41.989 1.00 58.47 570 PHE A O 1
ATOM 4498 N N . TYR A 1 571 ? -6.714 -3.591 40.234 1.00 61.47 571 TYR A N 1
ATOM 4499 C CA . TYR A 1 571 ? -6.657 -2.345 40.998 1.00 61.47 571 TYR A CA 1
ATOM 4500 C C . TYR A 1 571 ? -8.071 -1.781 41.193 1.00 61.47 571 TYR A C 1
ATOM 4502 O O . TYR A 1 571 ? -8.894 -1.872 40.282 1.00 61.47 571 TYR A O 1
ATOM 4510 N N . ARG A 1 572 ? -8.367 -1.201 42.364 1.00 58.19 572 ARG A N 1
ATOM 4511 C CA . ARG A 1 572 ? -9.638 -0.503 42.648 1.00 58.19 572 ARG A CA 1
ATOM 4512 C C . ARG A 1 572 ? -9.425 0.952 43.075 1.00 58.19 572 ARG A C 1
ATOM 4514 O O . ARG A 1 572 ? -8.348 1.291 43.561 1.00 58.19 572 ARG A O 1
ATOM 4521 N N . SER A 1 573 ? -10.439 1.798 42.872 1.00 57.81 573 SER A N 1
ATOM 4522 C CA . SER A 1 573 ? -10.435 3.213 43.261 1.00 57.81 573 SER A CA 1
ATOM 4523 C C . SER A 1 573 ? -10.782 3.331 44.737 1.00 57.81 573 SER A C 1
ATOM 4525 O O . SER A 1 573 ? -11.741 2.712 45.182 1.00 57.81 573 SER A O 1
ATOM 4527 N N . ILE A 1 574 ? -10.047 4.156 45.474 1.00 60.47 574 ILE A N 1
ATOM 4528 C CA . ILE A 1 574 ? -10.411 4.625 46.808 1.00 60.47 574 ILE A CA 1
ATOM 4529 C C . ILE A 1 574 ? -10.545 6.148 46.737 1.00 60.47 574 ILE A C 1
ATOM 4531 O O . ILE A 1 574 ? -9.589 6.857 46.412 1.00 60.47 574 ILE A O 1
ATOM 4535 N N . GLY A 1 575 ? -11.742 6.667 47.017 1.00 53.69 575 GLY A N 1
ATOM 4536 C CA . GLY A 1 575 ? -11.984 8.113 47.103 1.00 53.69 575 GLY A CA 1
ATOM 4537 C C . GLY A 1 575 ? -11.717 8.885 45.803 1.00 53.69 575 GLY A C 1
ATOM 4538 O O . GLY A 1 575 ? -11.268 10.029 45.850 1.00 53.69 575 GLY A O 1
ATOM 4539 N N . GLY A 1 576 ? -11.912 8.247 44.643 1.00 55.88 576 GLY A N 1
ATOM 4540 C CA . GLY A 1 576 ? -11.846 8.872 43.313 1.00 55.88 576 GLY A CA 1
ATOM 4541 C C . GLY A 1 576 ? -10.454 9.278 42.812 1.00 55.88 576 GLY A C 1
ATOM 4542 O O . GLY A 1 576 ? -10.323 9.591 41.633 1.00 55.88 576 GLY A O 1
ATOM 4543 N N . ASN A 1 577 ? -9.425 9.253 43.668 1.00 56.09 577 ASN A N 1
ATOM 4544 C CA . ASN A 1 577 ? -8.077 9.750 43.355 1.00 56.09 577 ASN A CA 1
ATOM 4545 C C . ASN A 1 577 ? -6.935 8.815 43.796 1.00 56.09 577 ASN A C 1
ATOM 4547 O O . ASN A 1 577 ? -5.767 9.123 43.549 1.00 56.09 577 ASN A O 1
ATOM 4551 N N . GLN A 1 578 ? -7.228 7.705 44.480 1.00 59.84 578 GLN A N 1
ATOM 4552 C CA . GLN A 1 578 ? -6.228 6.720 44.903 1.00 59.84 578 GLN A CA 1
ATOM 4553 C C . GLN A 1 578 ? -6.550 5.348 44.321 1.00 59.84 578 GLN A C 1
ATOM 4555 O O . GLN A 1 578 ? -7.714 4.975 44.244 1.00 59.84 578 GLN A O 1
ATOM 4560 N N . VAL A 1 579 ? -5.524 4.591 43.926 1.00 62.53 579 VAL A N 1
ATOM 4561 C CA . VAL A 1 579 ? -5.670 3.202 43.472 1.00 62.53 579 VAL A CA 1
ATOM 4562 C C . VAL A 1 579 ? -5.006 2.249 44.452 1.00 62.53 579 VAL A C 1
ATOM 4564 O O . VAL A 1 579 ? -3.865 2.476 44.852 1.00 62.53 579 VAL A O 1
ATOM 4567 N N . GLU A 1 580 ? -5.689 1.165 44.814 1.00 65.75 580 GLU A N 1
ATOM 4568 C CA . GLU A 1 580 ? -5.089 0.064 45.572 1.00 65.75 580 GLU A CA 1
ATOM 4569 C C . GLU A 1 580 ? -5.112 -1.236 44.781 1.00 65.75 580 GLU A C 1
ATOM 4571 O O . GLU A 1 580 ? -6.051 -1.512 44.035 1.00 65.75 580 GLU A O 1
ATOM 4576 N N . ARG A 1 581 ? -4.072 -2.051 44.968 1.00 66.94 581 ARG A N 1
ATOM 4577 C CA . ARG A 1 581 ? -4.007 -3.406 44.429 1.00 66.94 581 ARG A CA 1
ATOM 4578 C C . ARG A 1 581 ? -4.875 -4.326 45.290 1.00 66.94 581 ARG A C 1
ATOM 4580 O O . ARG A 1 581 ? -4.587 -4.532 46.467 1.00 66.94 581 ARG A O 1
ATOM 4587 N N . VAL A 1 582 ? -5.903 -4.913 44.694 1.00 61.88 582 VAL A N 1
ATOM 4588 C CA . VAL A 1 582 ? -6.786 -5.903 45.311 1.00 61.88 582 VAL A CA 1
ATOM 4589 C C . VAL A 1 582 ? -6.151 -7.285 45.181 1.00 61.88 582 VAL A C 1
ATOM 4591 O O . VAL A 1 582 ? -5.754 -7.704 44.096 1.00 61.88 582 VAL A O 1
ATOM 4594 N N . THR A 1 583 ? -6.024 -7.993 46.303 1.00 60.38 583 THR A N 1
ATOM 4595 C CA . THR A 1 583 ? -5.524 -9.375 46.367 1.00 60.38 583 THR A CA 1
ATOM 4596 C C . THR A 1 583 ? -6.338 -10.179 47.385 1.00 60.38 583 THR A C 1
ATOM 4598 O O . THR A 1 583 ? -6.826 -9.621 48.371 1.00 60.38 583 THR A O 1
ATOM 4601 N N . GLY A 1 584 ? -6.494 -11.486 47.157 1.00 60.97 584 GLY A N 1
ATOM 4602 C CA . GLY A 1 584 ? -7.091 -12.415 48.125 1.00 60.97 584 GLY A CA 1
ATOM 4603 C C . GLY A 1 584 ? -8.565 -12.139 48.460 1.00 60.97 584 GLY A C 1
ATOM 4604 O O . GLY A 1 584 ? -9.389 -11.940 47.571 1.00 60.97 584 GLY A O 1
ATOM 4605 N N . ALA A 1 585 ? -8.904 -12.135 49.753 1.00 46.44 585 ALA A N 1
ATOM 4606 C CA . ALA A 1 585 ? -10.277 -12.064 50.275 1.00 46.44 585 ALA A CA 1
ATOM 4607 C C . ALA A 1 585 ? -11.043 -10.756 49.964 1.00 46.44 585 ALA A C 1
ATOM 4609 O O . ALA A 1 585 ? -12.244 -10.685 50.186 1.00 46.44 585 ALA A O 1
ATOM 4610 N N . LYS A 1 586 ? -10.385 -9.722 49.419 1.00 54.16 586 LYS A N 1
ATOM 4611 C CA . LYS A 1 586 ? -11.011 -8.434 49.045 1.00 54.16 586 LYS A CA 1
ATOM 4612 C C . LYS A 1 586 ? -11.665 -8.439 47.648 1.00 54.16 586 LYS A C 1
ATOM 4614 O O . LYS A 1 586 ? -11.886 -7.378 47.071 1.00 54.16 586 LYS A O 1
ATOM 4619 N N . THR A 1 587 ? -11.927 -9.619 47.091 1.00 58.91 587 THR A N 1
ATOM 4620 C CA . THR A 1 587 ? -12.501 -9.829 45.748 1.00 58.91 587 THR A CA 1
ATOM 4621 C C . THR A 1 587 ? -14.025 -10.008 45.755 1.00 58.91 587 THR A C 1
ATOM 4623 O O . THR A 1 587 ? -14.606 -10.289 44.709 1.00 58.91 587 THR A O 1
ATOM 4626 N N . GLU A 1 588 ? -14.690 -9.832 46.902 1.00 64.38 588 GLU A N 1
ATOM 4627 C CA . GLU A 1 588 ? -16.152 -9.921 47.014 1.00 64.38 588 GLU A CA 1
ATOM 4628 C C . GLU A 1 588 ? -16.858 -8.999 46.003 1.00 64.38 588 GLU A C 1
ATOM 4630 O O . GLU A 1 588 ? -16.495 -7.834 45.838 1.00 64.38 588 GLU A O 1
ATOM 4635 N N . GLY A 1 589 ? -17.840 -9.553 45.284 1.00 68.81 589 GLY A N 1
ATOM 4636 C CA . GLY A 1 589 ? -18.562 -8.873 44.200 1.00 68.81 589 GLY A CA 1
ATOM 4637 C C . GLY A 1 589 ? -17.886 -8.940 42.826 1.00 68.81 589 GLY A C 1
ATOM 4638 O O . GLY A 1 589 ? -18.539 -8.635 41.831 1.00 68.81 589 GLY A O 1
ATOM 4639 N N . TYR A 1 590 ? -16.626 -9.386 42.734 1.00 74.62 590 TYR A N 1
ATOM 4640 C CA . TYR A 1 590 ? -15.902 -9.511 41.466 1.00 74.62 590 TYR A CA 1
ATOM 4641 C C . TYR A 1 590 ? -15.775 -10.968 41.001 1.00 74.62 590 TYR A C 1
ATOM 4643 O O . TYR A 1 590 ? -15.513 -11.890 41.780 1.00 74.62 590 TYR A O 1
ATOM 4651 N N . ALA A 1 591 ? -15.911 -11.177 39.693 1.00 79.69 591 ALA A N 1
ATOM 4652 C CA . ALA A 1 591 ? -15.641 -12.454 39.046 1.00 79.69 591 ALA A CA 1
ATOM 4653 C C . ALA A 1 591 ? -14.874 -12.227 37.743 1.00 79.69 591 ALA A C 1
ATOM 4655 O O . ALA A 1 591 ? -15.356 -11.526 36.858 1.00 79.69 591 ALA A O 1
ATOM 4656 N N . THR A 1 592 ? -13.693 -12.834 37.620 1.00 81.75 592 THR A N 1
ATOM 4657 C CA . THR A 1 592 ? -12.889 -12.780 36.395 1.00 81.75 592 THR A CA 1
ATOM 4658 C C . THR A 1 592 ? -12.876 -14.142 35.721 1.00 81.75 592 THR A C 1
ATOM 4660 O O . THR A 1 592 ? -12.648 -15.162 36.375 1.00 81.75 592 THR A O 1
ATOM 4663 N N . TYR A 1 593 ? -13.108 -14.155 34.413 1.00 85.50 593 TYR A N 1
ATOM 4664 C CA . TYR A 1 593 ? -13.139 -15.354 33.587 1.00 85.50 593 TYR A CA 1
ATOM 4665 C C . TYR A 1 593 ? -12.140 -15.239 32.445 1.00 85.50 593 TYR A C 1
ATOM 4667 O O . TYR A 1 593 ? -12.177 -14.264 31.707 1.00 85.50 593 TYR A O 1
ATOM 4675 N N . GLY A 1 594 ? -11.258 -16.221 32.300 1.00 82.75 594 GLY A N 1
ATOM 4676 C CA . GLY A 1 594 ? -10.330 -16.314 31.179 1.00 82.75 594 GLY A CA 1
ATOM 4677 C C . GLY A 1 594 ? -10.927 -17.119 30.028 1.00 82.75 594 GLY A C 1
ATOM 4678 O O . GLY A 1 594 ? -11.489 -18.191 30.260 1.00 82.75 594 GLY A O 1
ATOM 4679 N N . ILE A 1 595 ? -10.756 -16.627 28.803 1.00 78.25 595 ILE A N 1
ATOM 4680 C CA . ILE A 1 595 ? -10.954 -17.362 27.553 1.00 78.25 595 ILE A CA 1
ATOM 4681 C C . ILE A 1 595 ? -9.654 -17.323 26.741 1.00 78.25 595 ILE A C 1
ATOM 4683 O O . ILE A 1 595 ? -8.923 -16.333 26.751 1.00 78.25 595 ILE A O 1
ATOM 4687 N N . TYR A 1 596 ? -9.344 -18.427 26.060 1.00 67.75 596 TYR A N 1
ATOM 4688 C CA . TYR A 1 596 ? -8.219 -18.525 25.123 1.00 67.75 596 TYR A CA 1
ATOM 4689 C C . TYR A 1 596 ? -6.827 -18.121 25.673 1.00 67.75 596 TYR A C 1
ATOM 4691 O O . TYR A 1 596 ? -6.034 -17.494 24.981 1.00 67.75 596 TYR A O 1
ATOM 4699 N N . ASN A 1 597 ? -6.508 -18.522 26.910 1.00 58.03 597 ASN A N 1
ATOM 4700 C CA . ASN A 1 597 ? -5.229 -18.325 27.625 1.00 58.03 597 ASN A CA 1
ATOM 4701 C C . ASN A 1 597 ? -4.751 -16.877 27.881 1.00 58.03 597 ASN A C 1
ATOM 4703 O O . ASN A 1 597 ? -3.904 -16.708 28.760 1.00 58.03 597 ASN A O 1
ATOM 4707 N N . GLU A 1 598 ? -5.293 -15.844 27.228 1.00 68.88 598 GLU A N 1
ATOM 4708 C CA . GLU A 1 598 ? -4.816 -14.459 27.416 1.00 68.88 598 GLU A CA 1
ATOM 4709 C C . GLU A 1 598 ? -5.909 -13.390 27.562 1.00 68.88 598 GLU A C 1
ATOM 4711 O O . GLU A 1 598 ? -5.585 -12.300 28.032 1.00 68.88 598 GLU A O 1
ATOM 4716 N N . LEU A 1 599 ? -7.185 -13.690 27.274 1.00 78.19 599 LEU A N 1
ATOM 4717 C CA . LEU A 1 599 ? -8.288 -12.727 27.373 1.00 78.19 599 LEU A CA 1
ATOM 4718 C C . LEU A 1 599 ? -9.150 -12.974 28.624 1.00 78.19 599 LEU A C 1
ATOM 4720 O O . LEU A 1 599 ? -9.727 -14.042 28.799 1.00 78.19 599 LEU A O 1
ATOM 4724 N N . TYR A 1 600 ? -9.277 -11.978 29.490 1.00 79.94 600 TYR A N 1
ATOM 4725 C CA . TYR A 1 600 ? -9.931 -12.047 30.791 1.00 79.94 600 TYR A CA 1
ATOM 4726 C C . TYR A 1 600 ? -11.090 -11.055 30.877 1.00 79.94 600 TYR A C 1
ATOM 4728 O O . TYR A 1 600 ? -10.928 -9.858 30.676 1.00 79.94 600 TYR A O 1
ATOM 4736 N N . PHE A 1 601 ? -12.269 -11.539 31.239 1.00 82.88 601 PHE A N 1
ATOM 4737 C CA . PHE A 1 601 ? -13.494 -10.762 31.385 1.00 82.88 601 PHE A CA 1
ATOM 4738 C C . PHE A 1 601 ? -13.776 -10.568 32.863 1.00 82.88 601 PHE A C 1
ATOM 4740 O O . PHE A 1 601 ? -13.968 -11.549 33.580 1.00 82.88 601 PHE A O 1
ATOM 4747 N N . THR A 1 602 ? -13.798 -9.320 33.329 1.00 80.31 602 THR A N 1
ATOM 4748 C CA . THR A 1 602 ? -14.052 -9.008 34.738 1.00 80.31 602 THR A CA 1
ATOM 4749 C C . THR A 1 602 ? -15.448 -8.437 34.915 1.00 80.31 602 THR A C 1
ATOM 4751 O O . THR A 1 602 ? -15.808 -7.408 34.338 1.00 80.31 602 THR A O 1
ATOM 4754 N N . PHE A 1 603 ? -16.215 -9.105 35.767 1.00 81.94 603 PHE A N 1
ATOM 4755 C CA . PHE A 1 603 ? -17.557 -8.734 36.171 1.00 81.94 603 PHE A CA 1
ATOM 4756 C C . PHE A 1 603 ? -17.536 -8.163 37.586 1.00 81.94 603 PHE A C 1
ATOM 4758 O O . PHE A 1 603 ? -16.819 -8.678 38.444 1.00 81.94 603 PHE A O 1
ATOM 4765 N N . LYS A 1 604 ? -18.351 -7.135 37.833 1.00 78.75 604 LYS A N 1
ATOM 4766 C CA . LYS A 1 604 ? -18.711 -6.651 39.170 1.00 78.75 604 LYS A CA 1
ATOM 4767 C C . LYS A 1 604 ? -20.222 -6.744 39.321 1.00 78.75 604 LYS A C 1
ATOM 4769 O O . LYS A 1 604 ? -20.947 -6.233 38.469 1.00 78.75 604 LYS A O 1
ATOM 4774 N N . ASP A 1 605 ? -20.688 -7.417 40.367 1.00 79.94 605 ASP A N 1
ATOM 4775 C CA . ASP A 1 605 ? -22.116 -7.612 40.650 1.00 79.94 605 ASP A CA 1
ATOM 4776 C C . ASP A 1 605 ? -22.883 -8.158 39.424 1.00 79.94 605 ASP A C 1
ATOM 4778 O O . ASP A 1 605 ? -23.975 -7.707 39.078 1.00 79.94 605 ASP A O 1
ATOM 4782 N N . GLY A 1 606 ? -22.253 -9.092 38.700 1.00 80.19 606 GLY A N 1
ATOM 4783 C CA . GLY A 1 606 ? -22.795 -9.719 37.492 1.00 80.19 606 GLY A CA 1
ATOM 4784 C C . GLY A 1 606 ? -22.732 -8.876 36.209 1.00 80.19 606 GLY A C 1
ATOM 4785 O O . GLY A 1 606 ? -23.148 -9.370 35.162 1.00 80.19 606 GLY A O 1
ATOM 4786 N N . LYS A 1 607 ? -22.204 -7.644 36.246 1.00 81.69 607 LYS A N 1
ATOM 4787 C CA . LYS A 1 607 ? -22.060 -6.752 35.078 1.00 81.69 607 LYS A CA 1
ATOM 4788 C C . LYS A 1 607 ? -20.622 -6.688 34.590 1.00 81.69 607 LYS A C 1
ATOM 4790 O O . LYS A 1 607 ? -19.712 -6.531 35.402 1.00 81.69 607 LYS A O 1
ATOM 4795 N N . LEU A 1 608 ? -20.417 -6.761 33.277 1.00 81.25 608 LEU A N 1
ATOM 4796 C CA . LEU A 1 608 ? -19.089 -6.627 32.684 1.00 81.25 608 LEU A CA 1
ATOM 4797 C C . LEU A 1 608 ? -18.551 -5.202 32.888 1.00 81.25 608 LEU A C 1
ATOM 4799 O O . LEU A 1 608 ? -19.210 -4.228 32.524 1.00 81.25 608 LEU A O 1
ATOM 4803 N N . ILE A 1 609 ? -17.351 -5.085 33.458 1.00 74.81 609 ILE A N 1
ATOM 4804 C CA . ILE A 1 609 ? -16.705 -3.790 33.731 1.00 74.81 609 ILE A CA 1
ATOM 4805 C C . ILE A 1 609 ? -15.371 -3.610 33.004 1.00 74.81 609 ILE A C 1
ATOM 4807 O O . ILE A 1 609 ? -14.948 -2.475 32.782 1.00 74.81 609 ILE A O 1
ATOM 4811 N N . SER A 1 610 ? -14.701 -4.700 32.630 1.00 74.31 610 SER A N 1
ATOM 4812 C CA . SER A 1 610 ? -13.466 -4.649 31.850 1.00 74.31 610 SER A CA 1
ATOM 4813 C C . SER A 1 610 ? -13.195 -5.963 31.127 1.00 74.31 610 SER A C 1
ATOM 4815 O O . SER A 1 610 ? -13.608 -7.038 31.568 1.00 74.31 610 SER A O 1
ATOM 4817 N N . ILE A 1 611 ? -12.461 -5.852 30.023 1.00 76.00 611 ILE A N 1
ATOM 4818 C CA . ILE A 1 611 ? -11.816 -6.974 29.348 1.00 76.00 611 ILE A CA 1
ATOM 4819 C C . ILE A 1 611 ? -10.314 -6.692 29.366 1.00 76.00 611 ILE A C 1
ATOM 4821 O O . ILE A 1 611 ? -9.901 -5.562 29.101 1.00 76.00 611 ILE A O 1
ATOM 4825 N N . ASP A 1 612 ? -9.518 -7.691 29.724 1.00 70.50 612 ASP A N 1
ATOM 4826 C CA . ASP A 1 612 ? -8.063 -7.651 29.826 1.00 70.50 612 ASP A CA 1
ATOM 4827 C C . ASP A 1 612 ? -7.457 -8.682 28.887 1.00 70.50 612 ASP A C 1
ATOM 4829 O O . ASP A 1 612 ? -7.683 -9.867 29.061 1.00 70.50 612 ASP A O 1
ATOM 4833 N N . ASN A 1 613 ? -6.704 -8.246 27.887 1.00 64.50 613 ASN A N 1
ATOM 4834 C CA . ASN A 1 613 ? -5.753 -9.128 27.227 1.00 64.50 613 ASN A CA 1
ATOM 4835 C C . ASN A 1 613 ? -4.403 -8.812 27.855 1.00 64.50 613 ASN A C 1
ATOM 4837 O O . ASN A 1 613 ? -4.053 -7.645 27.739 1.00 64.50 613 ASN A O 1
ATOM 4841 N N . GLY A 1 614 ? -3.706 -9.771 28.488 1.00 50.78 614 GLY A N 1
ATOM 4842 C CA . GLY A 1 614 ? -2.633 -9.656 29.514 1.00 50.78 614 GLY A CA 1
ATOM 4843 C C . GLY A 1 614 ? -1.578 -8.519 29.486 1.00 50.78 614 GLY A C 1
ATOM 4844 O O . GLY A 1 614 ? -0.735 -8.452 30.386 1.00 50.78 614 GLY A O 1
ATOM 4845 N N . LEU A 1 615 ? -1.615 -7.626 28.500 1.00 48.56 615 LEU A N 1
ATOM 4846 C CA . LEU A 1 615 ? -0.859 -6.389 28.318 1.00 48.56 615 LEU A CA 1
ATOM 4847 C C . LEU A 1 615 ? -1.716 -5.092 28.412 1.00 48.56 615 LEU A C 1
ATOM 4849 O O . LEU A 1 615 ? -1.206 -4.068 28.878 1.00 48.56 615 LEU A O 1
ATOM 4853 N N . TYR A 1 616 ? -3.003 -5.092 28.025 1.00 54.81 616 TYR A N 1
ATOM 4854 C CA . TYR A 1 616 ? -3.837 -3.882 27.880 1.00 54.81 616 TYR A CA 1
ATOM 4855 C C . TYR A 1 616 ? -5.327 -4.110 28.230 1.00 54.81 616 TYR A C 1
ATOM 4857 O O . TYR A 1 616 ? -6.163 -4.263 27.335 1.00 54.81 616 TYR A O 1
ATOM 4865 N N . PRO A 1 617 ? -5.729 -4.059 29.509 1.00 55.28 617 PRO A N 1
ATOM 4866 C CA . PRO A 1 617 ? -7.142 -4.005 29.863 1.00 55.28 617 PRO A CA 1
ATOM 4867 C C . PRO A 1 617 ? -7.793 -2.729 29.369 1.00 55.28 617 PRO A C 1
ATOM 4869 O O . PRO A 1 617 ? -7.133 -1.696 29.276 1.00 55.28 617 PRO A O 1
ATOM 4872 N N . SER A 1 618 ? -9.097 -2.761 29.092 1.00 60.22 618 SER A N 1
ATOM 4873 C CA . SER A 1 618 ? -9.844 -1.534 28.847 1.00 60.22 618 SER A CA 1
ATOM 4874 C C . SER A 1 618 ? -11.334 -1.601 29.119 1.00 60.22 618 SER A C 1
ATOM 4876 O O . SER A 1 618 ? -11.983 -2.619 28.913 1.00 60.22 618 SER A O 1
ATOM 4878 N N . ALA A 1 619 ? -11.877 -0.458 29.545 1.00 58.50 619 ALA A N 1
ATOM 4879 C CA . ALA A 1 619 ? -13.314 -0.208 29.615 1.00 58.50 619 ALA A CA 1
ATOM 4880 C C . ALA A 1 619 ? -13.882 0.390 28.313 1.00 58.50 619 ALA A C 1
ATOM 4882 O O . ALA A 1 619 ? -15.092 0.423 28.159 1.00 58.50 619 ALA A O 1
ATOM 4883 N N . THR A 1 620 ? -13.045 0.912 27.400 1.00 65.44 620 THR A N 1
ATOM 4884 C CA . THR A 1 620 ? -13.466 1.521 26.115 1.00 65.44 620 THR A CA 1
ATOM 4885 C C . THR A 1 620 ? -12.318 1.484 25.102 1.00 65.44 620 THR A C 1
ATOM 4887 O O . THR A 1 620 ? -11.154 1.472 25.491 1.00 65.44 620 THR A O 1
ATOM 4890 N N . MET A 1 621 ? -12.585 1.613 23.797 1.00 68.62 621 MET A N 1
ATOM 4891 C CA . MET A 1 621 ? -11.514 1.633 22.781 1.00 68.62 621 MET A CA 1
ATOM 4892 C C . MET A 1 621 ? -10.502 2.773 22.939 1.00 68.62 621 MET A C 1
ATOM 4894 O O . MET A 1 621 ? -9.331 2.618 22.587 1.00 68.62 621 MET A O 1
ATOM 4898 N N . LYS A 1 622 ? -10.913 3.898 23.542 1.00 63.12 622 LYS A N 1
ATOM 4899 C CA . LYS A 1 622 ? -10.007 5.010 23.878 1.00 63.12 622 LYS A CA 1
ATOM 4900 C C . LYS A 1 622 ? -8.831 4.547 24.732 1.00 63.12 622 LYS A C 1
ATOM 4902 O O . LYS A 1 622 ? -7.792 5.193 24.766 1.00 63.12 622 LYS A O 1
ATOM 4907 N N . GLY A 1 623 ? -9.032 3.490 25.510 1.00 54.75 623 GLY A N 1
ATOM 4908 C CA . GLY A 1 623 ? -8.026 2.990 26.413 1.00 54.75 623 GLY A CA 1
ATOM 4909 C C . GLY A 1 623 ? -6.984 2.054 25.806 1.00 54.75 623 GLY A C 1
ATOM 4910 O O . GLY A 1 623 ? -5.918 1.910 26.397 1.00 54.75 623 GLY A O 1
ATOM 4911 N N . LEU A 1 624 ? -7.268 1.485 24.633 1.00 57.78 624 LEU A N 1
ATOM 4912 C CA . LEU A 1 624 ? -6.389 0.556 23.912 1.00 57.78 624 LEU A CA 1
ATOM 4913 C C . LEU A 1 624 ? -5.540 1.245 22.837 1.00 57.78 624 LEU A C 1
ATOM 4915 O O . LEU A 1 624 ? -4.480 0.753 22.478 1.00 57.78 624 LEU A O 1
ATOM 4919 N N . GLN A 1 625 ? -6.001 2.382 22.307 1.00 55.47 625 GLN A N 1
ATOM 4920 C CA . GLN A 1 625 ? -5.426 3.031 21.118 1.00 55.47 625 GLN A CA 1
ATOM 4921 C C . GLN A 1 625 ? -3.994 3.580 21.288 1.00 55.47 625 GLN A C 1
ATOM 4923 O O . GLN A 1 625 ? -3.347 3.909 20.295 1.00 55.47 625 GLN A O 1
ATOM 4928 N N . ASN A 1 626 ? -3.449 3.630 22.505 1.00 51.12 626 ASN A N 1
ATOM 4929 C CA . ASN A 1 626 ? -2.095 4.136 22.740 1.00 51.12 626 ASN A CA 1
ATOM 4930 C C . ASN A 1 626 ? -1.060 3.009 22.659 1.00 51.12 626 ASN A C 1
ATOM 4932 O O . ASN A 1 626 ? -0.510 2.575 23.666 1.00 51.12 626 ASN A O 1
ATOM 4936 N N . TYR A 1 627 ? -0.802 2.579 21.425 1.00 46.78 627 TYR A N 1
ATOM 4937 C CA . TYR A 1 627 ? 0.153 1.540 21.015 1.00 46.78 627 TYR A CA 1
ATOM 4938 C C . TYR A 1 627 ? 1.630 1.975 21.133 1.00 46.78 627 TYR A C 1
ATOM 4940 O O . TYR A 1 627 ? 2.461 1.658 20.288 1.00 46.78 627 TYR A O 1
ATOM 4948 N N . GLU A 1 628 ? 1.990 2.780 22.126 1.00 49.12 628 GLU A N 1
ATOM 4949 C CA . GLU A 1 628 ? 3.400 3.083 22.361 1.00 49.12 628 GLU A CA 1
ATOM 4950 C C . GLU A 1 628 ? 3.758 2.659 23.773 1.00 49.12 628 GLU A C 1
ATOM 4952 O O . GLU A 1 628 ? 3.342 3.295 24.742 1.00 49.12 628 GLU A O 1
ATOM 4957 N N . ASP A 1 629 ? 4.568 1.600 23.866 1.00 53.44 629 ASP A N 1
ATOM 4958 C CA . ASP A 1 629 ? 5.082 0.977 25.096 1.00 53.44 629 ASP A CA 1
ATOM 4959 C C . ASP A 1 629 ? 5.993 1.909 25.920 1.00 53.44 629 ASP A C 1
ATOM 4961 O O . ASP A 1 629 ? 6.872 1.468 26.658 1.00 53.44 629 ASP A O 1
ATOM 4965 N N . LYS A 1 630 ? 5.853 3.229 25.764 1.00 58.81 630 LYS A N 1
ATOM 4966 C CA . LYS A 1 630 ? 6.775 4.243 26.258 1.00 58.81 630 LYS A CA 1
ATOM 4967 C C . LYS A 1 630 ? 6.057 5.275 27.110 1.00 58.81 630 LYS A C 1
ATOM 4969 O O . LYS A 1 630 ? 5.086 5.907 26.703 1.00 58.81 630 LYS A O 1
ATOM 4974 N N . PHE A 1 631 ? 6.642 5.522 28.276 1.00 55.53 631 PHE A N 1
ATOM 4975 C CA . PHE A 1 631 ? 6.201 6.500 29.273 1.00 55.53 631 PHE A CA 1
ATOM 4976 C C . PHE A 1 631 ? 5.852 7.881 28.699 1.00 55.53 631 PHE A C 1
ATOM 4978 O O . PHE A 1 631 ? 4.787 8.434 28.970 1.00 55.53 631 PHE A O 1
ATOM 4985 N N . ASN A 1 632 ? 6.724 8.421 27.844 1.00 63.56 632 ASN A N 1
ATOM 4986 C CA . ASN A 1 632 ? 6.529 9.749 27.261 1.00 63.56 632 ASN A CA 1
ATOM 4987 C C . ASN A 1 632 ? 5.317 9.816 26.326 1.00 63.56 632 ASN A C 1
ATOM 4989 O O . ASN A 1 632 ? 4.688 10.864 26.237 1.00 63.56 632 ASN A O 1
ATOM 4993 N N . SER A 1 633 ? 4.980 8.716 25.659 1.00 61.72 633 SER A N 1
ATOM 4994 C CA . SER A 1 633 ? 3.855 8.652 24.728 1.00 61.72 633 SER A CA 1
ATOM 4995 C C . SER A 1 633 ? 2.521 8.675 25.474 1.00 61.72 633 SER A C 1
ATOM 4997 O O . SER A 1 633 ? 1.582 9.344 25.048 1.00 61.72 633 SER A O 1
ATOM 4999 N N . VAL A 1 634 ? 2.459 8.044 26.653 1.00 63.59 634 VAL A N 1
ATOM 5000 C CA . VAL A 1 634 ? 1.307 8.147 27.564 1.00 63.59 634 VAL A CA 1
ATOM 5001 C C . VAL A 1 634 ? 1.147 9.576 28.087 1.00 63.59 634 VAL A C 1
ATOM 5003 O O . VAL A 1 634 ? 0.038 10.108 28.044 1.00 63.59 634 VAL A O 1
ATOM 5006 N N . ILE A 1 635 ? 2.238 10.239 28.493 1.00 65.69 635 ILE A N 1
ATOM 5007 C CA . ILE A 1 635 ? 2.198 11.653 28.912 1.00 65.69 635 ILE A CA 1
ATOM 5008 C C . ILE A 1 635 ? 1.795 12.574 27.756 1.00 65.69 635 ILE A C 1
ATOM 5010 O O . ILE A 1 635 ? 1.030 13.511 27.958 1.00 65.69 635 ILE A O 1
ATOM 5014 N N . GLN A 1 636 ? 2.274 12.326 26.539 1.00 61.66 636 GLN A N 1
ATOM 5015 C CA . GLN A 1 636 ? 1.888 13.113 25.371 1.00 61.66 636 GLN A CA 1
ATOM 5016 C C . GLN A 1 636 ? 0.397 12.953 25.048 1.00 61.66 636 GLN A C 1
ATOM 5018 O O . GLN A 1 636 ? -0.260 13.932 24.701 1.00 61.66 636 GLN A O 1
ATOM 5023 N N . ALA A 1 637 ? -0.143 11.740 25.188 1.00 58.03 637 ALA A N 1
ATOM 5024 C CA . ALA A 1 637 ? -1.539 11.450 24.881 1.00 58.03 637 ALA A CA 1
ATOM 5025 C C . ALA A 1 637 ? -2.523 11.929 25.963 1.00 58.03 637 ALA A C 1
ATOM 5027 O O . ALA A 1 637 ? -3.637 12.335 25.636 1.00 58.03 637 ALA A O 1
ATOM 5028 N N . TYR A 1 638 ? -2.140 11.874 27.243 1.00 61.66 638 TYR A N 1
ATOM 5029 C CA . TYR A 1 638 ? -3.043 12.153 28.368 1.00 61.66 638 TYR A CA 1
ATOM 5030 C C . TYR A 1 638 ? -2.648 13.361 29.227 1.00 61.66 638 TYR A C 1
ATOM 5032 O O . TYR A 1 638 ? -3.368 13.714 30.161 1.00 61.66 638 TYR A O 1
ATOM 5040 N N . GLY A 1 639 ? -1.530 14.011 28.919 1.00 65.69 639 GLY A N 1
ATOM 5041 C CA . GLY A 1 639 ? -0.935 15.053 29.748 1.00 65.69 639 GLY A CA 1
ATOM 5042 C C . GLY A 1 639 ? -0.104 14.488 30.904 1.00 65.69 639 GLY A C 1
ATOM 5043 O O . GLY A 1 639 ? 0.025 13.276 31.098 1.00 65.69 639 GLY A O 1
ATOM 5044 N N . ALA A 1 640 ? 0.484 15.383 31.696 1.00 72.44 640 ALA A N 1
ATOM 5045 C CA . ALA A 1 640 ? 1.209 14.999 32.901 1.00 72.44 640 ALA A CA 1
ATOM 5046 C C . ALA A 1 640 ? 0.230 14.489 33.975 1.00 72.44 640 ALA A C 1
ATOM 5048 O O . ALA A 1 640 ? -0.721 15.183 34.329 1.00 72.44 640 ALA A O 1
ATOM 5049 N N . ALA A 1 641 ? 0.476 13.290 34.505 1.00 72.50 641 ALA A N 1
ATOM 5050 C CA . ALA A 1 641 ? -0.264 12.733 35.636 1.00 72.50 641 ALA A CA 1
ATOM 5051 C C . ALA A 1 641 ? 0.549 12.794 36.929 1.00 72.50 641 ALA A C 1
ATOM 5053 O O . ALA A 1 641 ? 1.777 12.916 36.924 1.00 72.50 641 ALA A O 1
ATOM 5054 N N . LYS A 1 642 ? -0.150 12.634 38.057 1.00 69.19 642 LYS A N 1
ATOM 5055 C CA . LYS A 1 642 ? 0.494 12.343 39.335 1.00 69.19 642 LYS A CA 1
ATOM 5056 C C . LYS A 1 642 ? 1.101 10.941 39.264 1.00 69.19 642 LYS A C 1
ATOM 5058 O O . LYS A 1 642 ? 0.384 9.957 39.096 1.00 69.19 642 LYS A O 1
ATOM 5063 N N . SER A 1 643 ? 2.420 10.886 39.391 1.00 76.25 643 SER A N 1
ATOM 5064 C CA . SER A 1 643 ? 3.187 9.648 39.448 1.00 76.25 643 SER A CA 1
ATOM 5065 C C . SER A 1 643 ? 3.218 9.086 40.870 1.00 76.25 643 SER A C 1
ATOM 5067 O O . SER A 1 643 ? 3.436 9.822 41.837 1.00 76.25 643 SER A O 1
ATOM 5069 N N . ILE A 1 644 ? 2.992 7.780 40.999 1.00 79.56 644 ILE A N 1
ATOM 5070 C CA . ILE A 1 644 ? 3.100 7.024 42.247 1.00 79.56 644 ILE A CA 1
ATOM 5071 C C . ILE A 1 644 ? 4.191 5.970 42.055 1.00 79.56 644 ILE A C 1
ATOM 5073 O O . ILE A 1 644 ? 4.067 5.078 41.217 1.00 79.56 644 ILE A O 1
ATOM 5077 N N . LYS A 1 645 ? 5.264 6.037 42.848 1.00 77.25 645 LYS A N 1
ATOM 5078 C CA . LYS A 1 645 ? 6.290 4.986 42.846 1.00 77.25 645 LYS A CA 1
ATOM 5079 C C . LYS A 1 645 ? 5.753 3.724 43.520 1.00 77.25 645 LYS A C 1
ATOM 5081 O O . LYS A 1 645 ? 5.235 3.792 44.631 1.00 77.25 645 LYS A O 1
ATOM 5086 N N . SER A 1 646 ? 5.918 2.576 42.868 1.00 66.88 646 SER A N 1
ATOM 5087 C CA . SER A 1 646 ? 5.523 1.261 43.379 1.00 66.88 646 SER A CA 1
ATOM 5088 C C . SER A 1 646 ? 6.628 0.241 43.094 1.00 66.88 646 SER A C 1
ATOM 5090 O O . SER A 1 646 ? 6.690 -0.345 42.010 1.00 66.88 646 SER A O 1
ATOM 5092 N N . GLY A 1 647 ? 7.512 0.020 44.074 1.00 75.88 647 GLY A N 1
ATOM 5093 C CA . GLY A 1 647 ? 8.684 -0.851 43.922 1.00 75.88 647 GLY A CA 1
ATOM 5094 C C . GLY A 1 647 ? 9.668 -0.315 42.875 1.00 75.88 647 GLY A C 1
ATOM 5095 O O . GLY A 1 647 ? 10.050 0.853 42.928 1.00 75.88 647 GLY A O 1
ATOM 5096 N N . SER A 1 648 ? 10.060 -1.161 41.915 1.00 75.75 648 SER A N 1
ATOM 5097 C CA . SER A 1 648 ? 10.895 -0.790 40.757 1.00 75.75 648 SER A CA 1
ATOM 5098 C C . SER A 1 648 ? 10.128 -0.075 39.636 1.00 75.75 648 SER A C 1
ATOM 5100 O O . SER A 1 648 ? 10.724 0.269 38.615 1.00 75.75 648 SER A O 1
ATOM 5102 N N . GLY A 1 649 ? 8.819 0.132 39.805 1.00 78.44 649 GLY A N 1
ATOM 5103 C CA . GLY A 1 649 ? 7.961 0.707 38.781 1.00 78.44 649 GLY A CA 1
ATOM 5104 C C . GLY A 1 649 ? 7.289 2.020 39.168 1.00 78.44 649 GLY A C 1
ATOM 5105 O O . GLY A 1 649 ? 7.291 2.452 40.324 1.00 78.44 649 GLY A O 1
ATOM 5106 N N . GLU A 1 650 ? 6.698 2.650 38.163 1.00 82.31 650 GLU A N 1
ATOM 5107 C CA . GLU A 1 650 ? 6.036 3.946 38.226 1.00 82.31 650 GLU A CA 1
ATOM 5108 C C . GLU A 1 650 ? 4.588 3.816 37.752 1.00 82.31 650 GLU A C 1
ATOM 5110 O O . GLU A 1 650 ? 4.326 3.236 36.703 1.00 82.31 650 GLU A O 1
ATOM 5115 N N . ILE A 1 651 ? 3.644 4.332 38.537 1.00 78.88 651 ILE A N 1
ATOM 5116 C CA . ILE A 1 651 ? 2.215 4.298 38.235 1.00 78.88 651 ILE A CA 1
ATOM 5117 C C . ILE A 1 651 ? 1.740 5.706 37.873 1.00 78.88 651 ILE A C 1
ATOM 5119 O O . ILE A 1 651 ? 1.832 6.613 38.699 1.00 78.88 651 ILE A O 1
ATOM 5123 N N . LEU A 1 652 ? 1.180 5.887 36.678 1.00 79.12 652 LEU A N 1
ATOM 5124 C CA . LEU A 1 652 ? 0.478 7.109 36.278 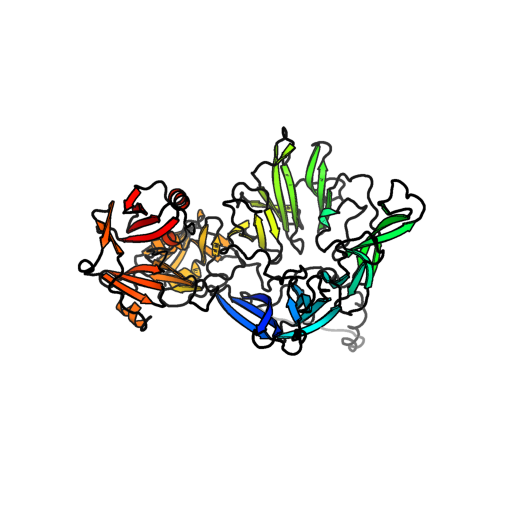1.00 79.12 652 LEU A CA 1
ATOM 5125 C C . LEU A 1 652 ? -1.030 6.898 36.369 1.00 79.12 652 LEU A C 1
ATOM 5127 O O . LEU A 1 652 ? -1.544 5.932 35.809 1.00 79.12 652 LEU A O 1
ATOM 5131 N N . VAL A 1 653 ? -1.740 7.807 37.040 1.00 76.69 653 VAL A N 1
ATOM 5132 C CA . VAL A 1 653 ? -3.200 7.728 37.204 1.00 76.69 653 VAL A CA 1
ATOM 5133 C C . VAL A 1 653 ? -3.882 8.903 36.510 1.00 76.69 653 VAL A C 1
ATOM 5135 O O . VAL A 1 653 ? -3.556 10.060 36.771 1.00 76.69 653 VAL A O 1
ATOM 5138 N N . TYR A 1 654 ? -4.861 8.595 35.662 1.00 73.06 654 TYR A N 1
ATOM 5139 C CA . TYR A 1 654 ? -5.675 9.559 34.929 1.00 73.06 654 TYR A CA 1
ATOM 5140 C C . TYR A 1 654 ? -7.158 9.343 35.250 1.00 73.06 654 TYR A C 1
ATOM 5142 O O . TYR A 1 654 ? -7.755 8.377 34.760 1.00 73.06 654 TYR A O 1
ATOM 5150 N N . PRO A 1 655 ? -7.774 10.210 36.068 1.00 69.94 655 PRO A N 1
ATOM 5151 C CA . PRO A 1 655 ? -9.196 10.115 36.360 1.00 69.94 655 PRO A CA 1
ATOM 5152 C C . PRO A 1 655 ? -10.036 10.427 35.111 1.00 69.94 655 PRO A C 1
ATOM 5154 O O . PRO A 1 655 ? -9.751 11.352 34.351 1.00 69.94 655 PRO A O 1
ATOM 5157 N N . SER A 1 656 ? -11.084 9.636 34.898 1.00 65.06 656 SER A N 1
ATOM 5158 C CA . SER A 1 656 ? -12.145 9.854 33.914 1.00 65.06 656 SER A CA 1
ATOM 5159 C C . SER A 1 656 ? -13.495 9.971 34.627 1.00 65.06 656 SER A C 1
ATOM 5161 O O . SER A 1 656 ? -13.562 9.922 35.851 1.00 65.06 656 SER A O 1
ATOM 5163 N N . LYS A 1 657 ? -14.584 10.139 33.873 1.00 61.00 657 LYS A N 1
ATOM 5164 C CA . LYS A 1 657 ? -15.931 10.304 34.440 1.00 61.00 657 LYS A CA 1
ATOM 5165 C C . LYS A 1 657 ? -16.390 9.067 35.225 1.00 61.00 657 LYS A C 1
ATOM 5167 O O . LYS A 1 657 ? -17.010 9.215 36.272 1.00 61.00 657 LYS A O 1
ATOM 5172 N N . ASP A 1 658 ? -16.051 7.877 34.726 1.00 53.88 658 ASP A N 1
ATOM 5173 C CA . ASP A 1 658 ? -16.609 6.608 35.220 1.00 53.88 658 ASP A CA 1
ATOM 5174 C C . ASP A 1 658 ? -15.528 5.616 35.710 1.00 53.88 658 ASP A C 1
ATOM 5176 O O . ASP A 1 658 ? -15.829 4.588 36.313 1.00 53.88 658 ASP A O 1
ATOM 5180 N N . HIS A 1 659 ? -14.248 5.913 35.473 1.00 61.25 659 HIS A N 1
ATOM 5181 C CA . HIS A 1 659 ? -13.109 5.072 35.857 1.00 61.25 659 HIS A CA 1
ATOM 5182 C C . HIS A 1 659 ? -11.825 5.903 35.981 1.00 61.25 659 HIS A C 1
ATOM 5184 O O . HIS A 1 659 ? -11.719 6.987 35.416 1.00 61.25 659 HIS A O 1
ATOM 5190 N N . MET A 1 660 ? -10.816 5.379 36.665 1.00 68.62 660 MET A N 1
ATOM 5191 C CA . MET A 1 660 ? -9.434 5.829 36.589 1.00 68.62 660 MET A CA 1
ATOM 5192 C C . MET A 1 660 ? -8.655 4.936 35.629 1.00 68.62 660 MET A C 1
ATOM 5194 O O . MET A 1 660 ? -8.757 3.711 35.684 1.00 68.62 660 MET A O 1
ATOM 5198 N N . LYS A 1 661 ? -7.855 5.544 34.756 1.00 70.62 661 LYS A N 1
ATOM 5199 C CA . LYS A 1 661 ? -6.866 4.832 33.945 1.00 70.62 661 LYS A CA 1
ATOM 5200 C C . LYS A 1 661 ? -5.544 4.820 34.685 1.00 70.62 661 LYS A C 1
ATOM 5202 O O . LYS A 1 661 ? -5.107 5.858 35.173 1.00 70.62 661 LYS A O 1
ATOM 5207 N N . VAL A 1 662 ? -4.907 3.668 34.751 1.00 72.12 662 VAL A N 1
ATOM 5208 C CA . VAL A 1 662 ? -3.679 3.449 35.505 1.00 72.12 662 VAL A CA 1
ATOM 5209 C C . VAL A 1 662 ? -2.649 2.874 34.551 1.00 72.12 662 VAL A C 1
ATOM 5211 O O . VAL A 1 662 ? -2.924 1.883 33.894 1.00 72.12 662 VAL A O 1
ATOM 5214 N N . PHE A 1 663 ? -1.467 3.464 34.467 1.00 73.88 663 PHE A N 1
ATOM 5215 C CA . PHE A 1 663 ? -0.377 2.963 33.634 1.00 73.88 663 PHE A CA 1
ATOM 5216 C C . PHE A 1 663 ? 0.781 2.590 34.541 1.00 73.88 663 PHE A C 1
ATOM 5218 O O . PHE A 1 663 ? 1.279 3.451 35.258 1.00 73.88 663 PHE A O 1
ATOM 5225 N N . TYR A 1 664 ? 1.191 1.327 34.529 1.00 74.38 664 TYR A N 1
ATOM 5226 C CA . TYR A 1 664 ? 2.326 0.828 35.291 1.00 74.38 664 TYR A CA 1
ATOM 5227 C C . TYR A 1 664 ? 3.532 0.629 34.379 1.00 74.38 664 TYR A C 1
ATOM 5229 O O . TYR A 1 664 ? 3.487 -0.147 33.423 1.00 74.38 664 TYR A O 1
ATOM 5237 N N . PHE A 1 665 ? 4.619 1.311 34.708 1.00 74.38 665 PHE A N 1
ATOM 5238 C CA . PHE A 1 665 ? 5.884 1.283 33.993 1.00 74.38 665 PHE A CA 1
ATOM 5239 C C . PHE A 1 665 ? 6.971 0.649 34.847 1.00 74.38 665 PHE A C 1
ATOM 5241 O O . PHE A 1 665 ? 6.974 0.812 36.063 1.00 74.38 665 PHE A O 1
ATOM 5248 N N . VAL A 1 666 ? 7.940 -0.000 34.211 1.00 76.50 666 VAL A N 1
ATOM 5249 C CA . VAL A 1 666 ? 9.233 -0.339 34.819 1.00 76.50 666 VAL A CA 1
ATOM 5250 C C . VAL A 1 666 ? 10.302 0.351 33.982 1.00 76.50 666 VAL A C 1
ATOM 5252 O O . VAL A 1 666 ? 10.400 0.153 32.772 1.00 76.50 666 VAL A O 1
ATOM 5255 N N . GLY A 1 667 ? 11.058 1.258 34.604 1.00 80.44 667 GLY A N 1
ATOM 5256 C CA . GLY A 1 667 ? 11.869 2.214 33.852 1.00 80.44 667 GLY A CA 1
ATOM 5257 C C . GLY A 1 667 ? 10.992 3.106 32.965 1.00 80.44 667 GLY A C 1
ATOM 5258 O O . GLY A 1 667 ? 10.144 3.834 33.467 1.00 80.44 667 GLY A O 1
ATOM 5259 N N . LYS A 1 668 ? 11.205 3.065 31.644 1.00 72.88 668 LYS A N 1
ATOM 5260 C CA . LYS A 1 668 ? 10.403 3.818 30.655 1.00 72.88 668 LYS A CA 1
ATOM 5261 C C . LYS A 1 668 ? 9.436 2.942 29.860 1.00 72.88 668 LYS A C 1
ATOM 5263 O O . LYS A 1 668 ? 8.753 3.470 28.981 1.00 72.88 668 LYS A O 1
ATOM 5268 N N . GLU A 1 669 ? 9.407 1.644 30.146 1.00 65.50 669 GLU A N 1
ATOM 5269 C CA . GLU A 1 669 ? 8.627 0.663 29.400 1.00 65.50 669 GLU A CA 1
ATOM 5270 C C . GLU A 1 669 ? 7.301 0.403 30.097 1.00 65.50 669 GLU A C 1
ATOM 5272 O O . GLU A 1 669 ? 7.265 0.096 31.294 1.00 65.50 669 GLU A O 1
ATOM 5277 N N . LEU A 1 670 ? 6.215 0.559 29.344 1.00 65.19 670 LEU A N 1
ATOM 5278 C CA . LEU A 1 670 ? 4.875 0.244 29.811 1.00 65.19 670 LEU A CA 1
ATOM 5279 C C . LEU A 1 670 ? 4.789 -1.262 30.025 1.00 65.19 670 LEU A C 1
ATOM 5281 O O . LEU A 1 670 ? 4.985 -2.035 29.097 1.00 65.19 670 LEU A O 1
ATOM 5285 N N . GLN A 1 671 ? 4.507 -1.667 31.255 1.00 67.69 671 GLN A N 1
ATOM 5286 C CA . GLN A 1 671 ? 4.348 -3.077 31.590 1.00 67.69 671 GLN A CA 1
ATOM 5287 C C . GLN A 1 671 ? 2.882 -3.478 31.552 1.00 67.69 671 GLN A C 1
ATOM 5289 O O . GLN A 1 671 ? 2.559 -4.569 31.098 1.00 67.69 671 GLN A O 1
ATOM 5294 N N . ARG A 1 672 ? 2.000 -2.621 32.086 1.00 64.56 672 ARG A N 1
ATOM 5295 C CA . ARG A 1 672 ? 0.557 -2.873 32.167 1.00 64.56 672 ARG A CA 1
ATOM 5296 C C . ARG A 1 672 ? -0.225 -1.571 32.161 1.00 64.56 672 ARG A C 1
ATOM 5298 O O . ARG A 1 672 ? 0.203 -0.580 32.751 1.00 64.56 672 ARG A O 1
ATOM 5305 N N . VAL A 1 673 ? -1.411 -1.597 31.575 1.00 61.44 673 VAL A N 1
ATOM 5306 C CA . VAL A 1 673 ? -2.457 -0.596 31.823 1.00 61.44 673 VAL A CA 1
ATOM 5307 C C . VAL A 1 673 ? -3.484 -1.228 32.763 1.00 61.44 673 VAL A C 1
ATOM 5309 O O . VAL A 1 673 ? -3.570 -2.442 32.824 1.00 61.44 673 VAL A O 1
ATOM 5312 N N . PHE A 1 674 ? -4.244 -0.453 33.528 1.00 64.94 674 PHE A N 1
ATOM 5313 C CA . PHE A 1 674 ? -5.404 -0.924 34.283 1.00 64.94 674 PHE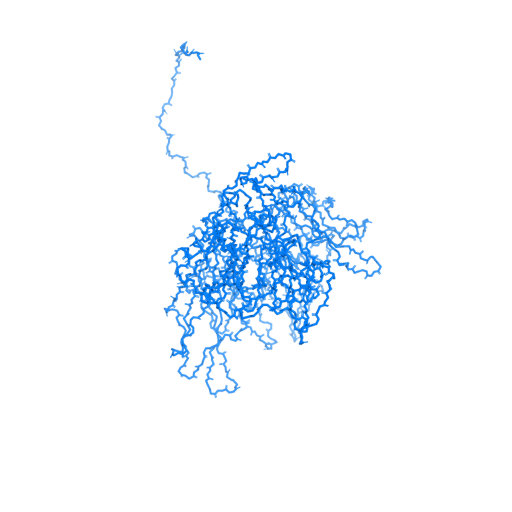 A CA 1
ATOM 5314 C C . PHE A 1 674 ? -6.521 0.106 34.208 1.00 64.94 674 PHE A C 1
ATOM 5316 O O . PHE A 1 674 ? -6.276 1.313 34.166 1.00 64.94 674 PHE A O 1
ATOM 5323 N N . TYR A 1 675 ? -7.757 -0.379 34.224 1.00 59.72 675 TYR A N 1
ATOM 5324 C CA . TYR A 1 675 ? -8.953 0.450 34.276 1.00 59.72 675 TYR A CA 1
ATOM 5325 C C . TYR A 1 675 ? -9.663 0.142 35.569 1.00 59.72 675 TYR A C 1
ATOM 5327 O O . TYR A 1 675 ? -9.983 -1.005 35.868 1.00 59.72 675 TYR A O 1
ATOM 5335 N N . VAL A 1 676 ? -9.853 1.188 36.349 1.00 62.72 676 VAL A N 1
ATOM 5336 C CA . VAL A 1 676 ? -10.261 1.082 37.730 1.00 62.72 676 VAL A CA 1
ATOM 5337 C C . VAL A 1 676 ? -11.577 1.832 37.883 1.00 62.72 676 VAL A C 1
ATOM 5339 O O . VAL A 1 676 ? -11.553 3.059 37.848 1.00 62.72 676 VAL A O 1
ATOM 5342 N N . PRO A 1 677 ? -12.728 1.157 38.018 1.00 58.12 677 PRO A N 1
ATOM 5343 C CA . PRO A 1 677 ? -14.007 1.838 38.203 1.00 58.12 677 PRO A CA 1
ATOM 5344 C C . PRO A 1 677 ? -13.933 2.837 39.364 1.00 58.12 677 PRO A C 1
ATOM 5346 O O . PRO A 1 677 ? -13.353 2.529 40.409 1.00 58.12 677 PRO A O 1
ATOM 5349 N N . ILE A 1 678 ? -14.493 4.037 39.187 1.00 61.97 678 ILE A N 1
ATOM 5350 C CA . ILE A 1 678 ? -14.606 5.000 40.288 1.00 61.97 678 ILE A CA 1
ATOM 5351 C C . ILE A 1 678 ? -15.822 4.595 41.117 1.00 61.97 678 ILE A C 1
ATOM 5353 O O . ILE A 1 678 ? -16.953 4.664 40.637 1.00 61.97 678 ILE A O 1
ATOM 5357 N N . GLU A 1 679 ? -15.588 4.158 42.353 1.00 55.53 679 GLU A N 1
ATOM 5358 C CA . GLU A 1 679 ? -16.665 4.013 43.330 1.00 55.53 679 GLU A CA 1
ATOM 5359 C C . GLU A 1 679 ? -17.170 5.415 43.689 1.00 55.53 679 GLU A C 1
ATOM 5361 O O . GLU A 1 679 ? -16.377 6.282 44.070 1.00 55.53 679 GLU A O 1
ATOM 5366 N N . LYS A 1 680 ? -18.463 5.647 43.447 1.00 50.22 680 LYS A N 1
ATOM 5367 C CA . LYS A 1 680 ? -19.158 6.880 43.825 1.00 50.22 680 LYS A CA 1
ATOM 5368 C C . LYS A 1 680 ? -19.539 6.859 45.291 1.00 50.22 680 LYS A C 1
ATOM 5370 O O . LYS A 1 680 ? -19.976 5.780 45.749 1.00 50.22 680 LYS A O 1
#